Protein AF-A0A9D6G7L5-F1 (afdb_monomer)

Foldseek 3Di:
DFWEWEWDDDPFKIKIFIDDPLATQAIDIDGPVRPDQAQFKWFWFFADQDQVQLWTFIHQPDPATAIEHLVQDDQDPPDQPDDDPDDDDDDDDDDDDDDDDDDDDDDDDDPPDDDDDDDDDDDDDDDDDDDDDDDDDDDDDPDDDDDDRSPVRDDGGDIAMWGFNACADDNRHTYIGSQRWDDFLFKIWGLSDQAEEEDPPPPDPVQRVVVSVLCVVLADPSGTYMYTDPVCPPDDSVLSNLRNVVRVVLVVQLVVVSVVDHPGDTSDDHDDPLLCCLSHPVDPSHQAYEYQDPVVLVVSLVSCVRNPVVCSVRYDYDDDPPRRCVVSVNVVSLVQLLDQWAAFPQRKIWGWDDDPQEIEIETGLHPDQPPPDNQVSLLVSLLRVLLVVSSSCNHQVDFGKYKYQGDDHPDPVSQVVSQVSNVVSCVPSPPWDKDWDGQDPNRMIIMGTDRPDHTSCVVPHDQDPQPSVPPDDDDLVRLLVVVLVQLLPLVNEDPPFQAKEKEAAPSNLCCCVPVVVVSQVVSCVNNVHHYHYHHDNPHHNNDMDIDTD

Nearest PDB structures (foldseek):
  5f6c-assembly1_B  TM=7.122E-01  e=1.156E-49  Escherichia coli K-12
  6g63-assembly1_A  TM=6.397E-01  e=2.132E-46  Escherichia coli K-12
  2vrt-assembly1_A  TM=6.415E-01  e=3.405E-45  Escherichia coli
  8b0j-assembly1_L  TM=7.185E-01  e=4.884E-40  Escherichia coli K-12
  8b0j-assembly1_N  TM=8.064E-01  e=1.001E-22  Escherichia coli K-12

Mean predicted aligned error: 13.66 Å

Structure (mmCIF, N/CA/C/O backbone):
data_AF-A0A9D6G7L5-F1
#
_entry.id   AF-A0A9D6G7L5-F1
#
loop_
_atom_site.group_PDB
_atom_site.id
_atom_site.type_symbol
_atom_site.label_atom_id
_atom_site.label_alt_id
_atom_site.label_comp_id
_atom_site.label_asym_id
_atom_site.label_entity_id
_atom_site.label_seq_id
_atom_site.pdbx_PDB_ins_code
_atom_site.Cartn_x
_atom_site.Cartn_y
_atom_site.Cartn_z
_atom_site.occupancy
_atom_site.B_iso_or_equiv
_atom_site.auth_seq_id
_atom_site.auth_comp_id
_atom_site.auth_asym_id
_atom_site.auth_atom_id
_atom_site.pdbx_PDB_model_num
ATOM 1 N N . MET A 1 1 ? -24.199 -2.736 3.349 1.00 52.28 1 MET A N 1
ATOM 2 C CA . MET A 1 1 ? -23.849 -4.133 2.984 1.00 52.28 1 MET A CA 1
ATOM 3 C C . MET A 1 1 ? -22.664 -4.584 3.826 1.00 52.28 1 MET A C 1
ATOM 5 O O . MET A 1 1 ? -21.867 -3.738 4.202 1.00 52.28 1 MET A O 1
ATOM 9 N N . LYS A 1 2 ? -22.566 -5.870 4.181 1.00 74.06 2 LYS A N 1
ATOM 10 C CA . LYS A 1 2 ? -21.536 -6.347 5.121 1.00 74.06 2 LYS A CA 1
ATOM 11 C C . LYS A 1 2 ? -20.177 -6.471 4.417 1.00 74.06 2 LYS A C 1
ATOM 13 O O . LYS A 1 2 ? -20.081 -7.210 3.441 1.00 74.06 2 LYS A O 1
ATOM 18 N N . LYS A 1 3 ? -19.155 -5.766 4.916 1.00 91.44 3 LYS A N 1
ATOM 19 C CA . LYS A 1 3 ? -17.756 -5.908 4.468 1.00 91.44 3 LYS A CA 1
ATOM 20 C C . LYS A 1 3 ? -17.234 -7.296 4.856 1.00 91.44 3 LYS A C 1
ATOM 22 O O . LYS A 1 3 ? -17.645 -7.823 5.890 1.00 91.44 3 LYS A O 1
ATOM 27 N N . GLN A 1 4 ? -16.350 -7.893 4.068 1.00 95.44 4 GLN A N 1
ATOM 28 C CA . GLN A 1 4 ? -15.703 -9.168 4.392 1.00 95.44 4 GLN A CA 1
ATOM 29 C C . GLN A 1 4 ? -14.185 -9.022 4.328 1.00 95.44 4 GLN A C 1
ATOM 31 O O . GLN A 1 4 ? -13.669 -8.251 3.521 1.00 95.44 4 GLN A O 1
ATOM 36 N N . ILE A 1 5 ? -13.485 -9.754 5.190 1.00 97.00 5 ILE A N 1
ATOM 37 C CA . ILE A 1 5 ? -12.024 -9.867 5.163 1.00 97.00 5 ILE A CA 1
ATOM 38 C C . ILE A 1 5 ? -11.700 -11.318 4.844 1.00 97.00 5 ILE A C 1
ATOM 40 O O . ILE A 1 5 ? -12.223 -12.219 5.495 1.00 97.00 5 ILE A O 1
ATOM 44 N N . ILE A 1 6 ? -10.870 -11.547 3.838 1.00 97.69 6 ILE A N 1
ATOM 45 C CA . ILE A 1 6 ? -10.534 -12.886 3.363 1.00 97.69 6 ILE A CA 1
ATOM 46 C C . ILE A 1 6 ? -9.015 -13.006 3.408 1.00 97.69 6 ILE A C 1
ATOM 48 O O . ILE A 1 6 ? -8.300 -12.206 2.803 1.00 97.69 6 ILE A O 1
ATOM 52 N N . LEU A 1 7 ? -8.534 -13.965 4.191 1.00 97.19 7 LEU A N 1
ATOM 53 C CA . LEU A 1 7 ? -7.125 -14.196 4.470 1.00 97.19 7 LEU A CA 1
ATOM 54 C C . LEU A 1 7 ? -6.686 -15.480 3.775 1.00 97.19 7 LEU A C 1
ATOM 56 O O . LEU A 1 7 ? -7.210 -16.552 4.075 1.00 97.19 7 LEU A O 1
ATOM 60 N N . ASN A 1 8 ? -5.726 -15.342 2.864 1.00 96.25 8 ASN A N 1
ATOM 61 C CA . ASN A 1 8 ? -5.012 -16.448 2.246 1.00 96.25 8 ASN A CA 1
ATOM 62 C C . ASN A 1 8 ? -3.589 -16.489 2.807 1.00 96.25 8 ASN A C 1
ATOM 64 O O . ASN A 1 8 ? -2.799 -15.567 2.591 1.00 96.25 8 ASN A O 1
ATOM 68 N N . CYS A 1 9 ? -3.280 -17.535 3.561 1.00 93.62 9 CYS A N 1
ATOM 69 C CA . CYS A 1 9 ? -2.053 -17.632 4.338 1.00 93.62 9 CYS A CA 1
ATOM 70 C C . CYS A 1 9 ? -1.232 -18.839 3.885 1.00 93.62 9 CYS A C 1
ATOM 72 O O . CYS A 1 9 ? -1.530 -19.979 4.242 1.00 93.62 9 CYS A O 1
ATOM 74 N N . THR A 1 10 ? -0.148 -18.583 3.152 1.00 89.00 10 THR A N 1
ATOM 75 C CA . THR A 1 10 ? 0.806 -19.611 2.714 1.00 89.00 10 THR A CA 1
ATOM 76 C C . THR A 1 10 ? 2.146 -19.476 3.449 1.00 89.00 10 THR A C 1
ATOM 78 O O . THR A 1 10 ? 2.435 -18.427 4.031 1.00 89.00 10 THR A O 1
ATOM 81 N N . PRO A 1 11 ? 3.010 -20.508 3.431 1.00 83.62 11 PRO A N 1
ATOM 82 C CA . PRO A 1 11 ? 4.360 -20.417 3.983 1.00 83.62 11 PRO A CA 1
ATOM 83 C C . PRO A 1 11 ? 5.299 -19.435 3.278 1.00 83.62 11 PRO A C 1
ATOM 85 O O . PRO A 1 11 ? 6.425 -19.301 3.732 1.00 83.62 11 PRO A O 1
ATOM 88 N N . GLN A 1 12 ? 4.911 -18.814 2.163 1.00 86.81 12 GLN A N 1
ATOM 89 C CA . GLN A 1 12 ? 5.742 -17.879 1.398 1.00 86.81 12 GLN A CA 1
ATOM 90 C C . GLN A 1 12 ? 5.186 -16.456 1.477 1.00 86.81 12 GLN A C 1
ATOM 92 O O . GLN A 1 12 ? 5.945 -15.489 1.597 1.00 86.81 12 GLN A O 1
ATOM 97 N N . GLU A 1 13 ? 3.861 -16.335 1.448 1.00 89.94 13 GLU A N 1
ATOM 98 C CA . GLU A 1 13 ? 3.159 -15.062 1.472 1.00 89.94 13 GLU A CA 1
ATOM 99 C C . GLU A 1 13 ? 1.826 -15.126 2.220 1.00 89.94 13 GLU A C 1
ATOM 101 O O . GLU A 1 13 ? 1.102 -16.125 2.201 1.00 89.94 13 GLU A O 1
ATOM 106 N N . THR A 1 14 ? 1.492 -14.003 2.843 1.00 92.50 14 THR A N 1
ATOM 107 C CA . THR A 1 14 ? 0.188 -13.729 3.432 1.00 92.50 14 THR A CA 1
ATOM 108 C C . THR A 1 14 ? -0.511 -12.688 2.573 1.00 92.50 14 THR A C 1
ATOM 110 O O . THR A 1 14 ? 0.015 -11.591 2.365 1.00 92.50 14 THR A O 1
ATOM 113 N N . ARG A 1 15 ? -1.724 -12.997 2.115 1.00 95.12 15 ARG A N 1
ATOM 114 C CA . ARG A 1 15 ? -2.559 -12.095 1.324 1.00 95.12 15 ARG A CA 1
ATOM 115 C C . ARG A 1 15 ? -3.872 -11.823 2.043 1.00 95.12 15 ARG A C 1
ATOM 117 O O . ARG A 1 15 ? -4.545 -12.734 2.519 1.00 95.12 15 ARG A O 1
ATOM 124 N N . VAL A 1 16 ? -4.245 -10.553 2.114 1.00 96.25 16 VAL A N 1
ATOM 125 C CA . VAL A 1 16 ? -5.438 -10.080 2.815 1.00 96.25 16 VAL A CA 1
ATOM 126 C C . VAL A 1 16 ? -6.294 -9.271 1.861 1.00 96.25 16 VAL A C 1
ATOM 128 O O . VAL A 1 16 ? -5.891 -8.194 1.429 1.00 96.25 16 VAL A O 1
ATOM 131 N N . ALA A 1 17 ? -7.482 -9.776 1.554 1.00 97.00 17 ALA A N 1
ATOM 132 C CA . ALA A 1 17 ? -8.452 -9.129 0.687 1.00 97.00 17 ALA A CA 1
ATOM 133 C C . ALA A 1 17 ? -9.595 -8.525 1.509 1.00 97.00 17 ALA A C 1
ATOM 135 O O . ALA A 1 17 ? -10.193 -9.190 2.357 1.00 97.00 17 ALA A O 1
ATOM 136 N N . ILE A 1 18 ? -9.921 -7.265 1.233 1.00 95.62 18 ILE A N 1
ATOM 137 C CA . ILE A 1 18 ? -11.097 -6.582 1.770 1.00 95.62 18 ILE A CA 1
ATOM 138 C C . ILE A 1 18 ? -12.142 -6.532 0.668 1.00 95.62 18 ILE A C 1
ATOM 140 O O . ILE A 1 18 ? -11.920 -5.915 -0.373 1.00 95.62 18 ILE A O 1
ATOM 144 N N . VAL A 1 19 ? -13.281 -7.178 0.899 1.00 95.56 19 VAL A N 1
ATOM 145 C CA . VAL A 1 19 ? -14.367 -7.284 -0.076 1.00 95.56 19 VAL A CA 1
ATOM 146 C C . VAL A 1 19 ? -15.578 -6.490 0.399 1.00 95.56 19 VAL A C 1
ATOM 148 O O . VAL A 1 19 ? -16.099 -6.684 1.500 1.00 95.56 19 VAL A O 1
ATOM 151 N N . GLU A 1 20 ? -16.051 -5.594 -0.459 1.00 92.94 20 GLU A N 1
ATOM 152 C CA . GLU A 1 20 ? -17.208 -4.732 -0.244 1.00 92.94 20 GLU A CA 1
ATOM 153 C C . GLU A 1 20 ? -18.243 -5.058 -1.328 1.00 92.94 20 GLU A C 1
ATOM 155 O O . GLU A 1 20 ? -17.967 -4.930 -2.516 1.00 92.94 20 GLU A O 1
ATOM 160 N N . ALA A 1 21 ? -19.432 -5.530 -0.935 1.00 88.12 21 ALA A N 1
ATOM 161 C CA . ALA A 1 21 ? -20.499 -5.905 -1.877 1.00 88.12 21 ALA A CA 1
ATOM 162 C C . ALA A 1 21 ? -20.059 -6.908 -2.976 1.00 88.12 21 ALA A C 1
ATOM 164 O O . ALA A 1 21 ? -20.481 -6.807 -4.125 1.00 88.12 21 ALA A O 1
ATOM 165 N N . GLY A 1 22 ? -19.196 -7.869 -2.624 1.00 89.06 22 GLY A N 1
ATOM 166 C CA . GLY A 1 22 ? -18.671 -8.877 -3.558 1.00 89.06 22 GLY A CA 1
ATOM 167 C C . GLY A 1 22 ? -17.559 -8.374 -4.486 1.00 89.06 22 GLY A C 1
ATOM 168 O O . GLY A 1 22 ? -17.073 -9.140 -5.311 1.00 89.06 22 GLY A O 1
ATOM 169 N N . GLN A 1 23 ? -17.141 -7.112 -4.356 1.00 92.62 23 GLN A N 1
ATOM 170 C CA . GLN A 1 23 ? -16.018 -6.539 -5.095 1.00 92.62 23 GLN A CA 1
ATOM 171 C C . GLN A 1 23 ? -14.808 -6.353 -4.179 1.00 92.62 23 GLN A C 1
ATOM 173 O O . GLN A 1 23 ? -14.934 -5.901 -3.041 1.00 92.62 23 GLN A O 1
ATOM 178 N N . LEU A 1 24 ? -13.625 -6.676 -4.685 1.00 95.50 24 LEU A N 1
ATOM 179 C CA . LEU A 1 24 ? -12.349 -6.438 -4.035 1.00 95.50 24 LEU A CA 1
ATOM 180 C C . LEU A 1 24 ? -12.110 -4.925 -3.952 1.00 95.50 24 LEU A C 1
ATOM 182 O O . LEU A 1 24 ? -12.033 -4.233 -4.968 1.00 95.50 24 LEU A O 1
ATOM 186 N N . ALA A 1 25 ? -12.035 -4.404 -2.734 1.00 93.81 25 ALA A N 1
ATOM 187 C CA . ALA A 1 25 ? -11.841 -2.985 -2.461 1.00 93.81 25 ALA A CA 1
ATOM 188 C C . ALA A 1 25 ? -10.376 -2.665 -2.146 1.00 93.81 25 ALA A C 1
ATOM 190 O O . ALA A 1 25 ? -9.845 -1.663 -2.615 1.00 93.81 25 ALA A O 1
ATOM 191 N N . GLU A 1 26 ? -9.719 -3.525 -1.369 1.00 93.69 26 GLU A N 1
ATOM 192 C CA . GLU A 1 26 ? -8.308 -3.398 -1.005 1.00 93.69 26 GLU A CA 1
ATOM 193 C C . GLU A 1 26 ? -7.664 -4.781 -0.940 1.00 93.69 26 GLU A C 1
ATOM 195 O O . GLU A 1 26 ? -8.302 -5.753 -0.530 1.00 93.69 26 GLU A O 1
ATOM 200 N N . ILE A 1 27 ? -6.384 -4.855 -1.297 1.00 94.44 27 ILE A N 1
ATOM 201 C CA . ILE A 1 27 ? -5.561 -6.046 -1.103 1.00 94.44 27 ILE A CA 1
ATOM 202 C C . ILE A 1 27 ? -4.232 -5.678 -0.454 1.00 94.44 27 ILE A C 1
ATOM 204 O O . ILE A 1 27 ? -3.587 -4.705 -0.849 1.00 94.44 27 ILE A O 1
ATOM 208 N N . PHE A 1 28 ? -3.814 -6.462 0.534 1.00 92.31 28 PHE A N 1
ATOM 209 C CA . PHE A 1 28 ? -2.507 -6.373 1.176 1.00 92.31 28 PHE A CA 1
ATOM 210 C C . PHE A 1 28 ? -1.760 -7.680 0.965 1.00 92.31 28 PHE A C 1
ATOM 212 O O . PHE A 1 28 ? -2.340 -8.748 1.145 1.00 92.31 28 PHE A O 1
ATOM 219 N N . ILE A 1 29 ? -0.489 -7.596 0.588 1.00 90.56 29 ILE A N 1
ATOM 220 C CA . ILE A 1 29 ? 0.356 -8.761 0.336 1.00 90.56 29 ILE A CA 1
ATOM 221 C C . ILE A 1 29 ? 1.648 -8.562 1.119 1.00 90.56 29 ILE A C 1
ATOM 223 O O . ILE A 1 29 ? 2.306 -7.535 0.974 1.00 90.56 29 ILE A O 1
ATOM 227 N N . GLU A 1 30 ? 1.981 -9.524 1.971 1.00 87.62 30 GLU A N 1
ATOM 228 C CA . GLU A 1 30 ? 3.211 -9.547 2.757 1.00 87.62 30 GLU A CA 1
ATOM 229 C C . GLU A 1 30 ? 3.948 -10.855 2.462 1.00 87.62 30 GLU A C 1
ATOM 231 O O . GLU A 1 30 ? 3.469 -11.939 2.796 1.00 87.62 30 GLU A O 1
ATOM 236 N N . ARG A 1 31 ? 5.117 -10.761 1.822 1.00 85.56 31 ARG A N 1
ATOM 237 C CA . ARG A 1 31 ? 5.996 -11.911 1.572 1.00 85.56 31 ARG A CA 1
ATOM 238 C C . ARG A 1 31 ? 6.975 -12.066 2.731 1.00 85.56 31 ARG A C 1
ATOM 240 O O . ARG A 1 31 ? 7.443 -11.079 3.295 1.00 85.56 31 ARG A O 1
ATOM 247 N N . LEU A 1 32 ? 7.328 -13.301 3.081 1.00 73.88 32 LEU A N 1
ATOM 248 C CA . LEU A 1 32 ? 8.259 -13.571 4.187 1.00 73.88 32 LEU A CA 1
ATOM 249 C C . LEU A 1 32 ? 9.637 -12.933 3.991 1.00 73.88 32 LEU A C 1
ATOM 251 O O . LEU A 1 32 ? 10.217 -12.440 4.955 1.00 73.88 32 LEU A O 1
ATOM 255 N N . SER A 1 33 ? 10.127 -12.892 2.751 1.00 67.50 33 SER A N 1
ATOM 256 C CA . SER A 1 33 ? 11.400 -12.257 2.391 1.00 67.50 33 SER A CA 1
ATOM 257 C C . SER A 1 33 ? 11.397 -10.735 2.556 1.00 67.50 33 SER A C 1
ATOM 259 O O . SER A 1 33 ? 12.463 -10.134 2.615 1.00 67.50 33 SER A O 1
ATOM 261 N N . SER A 1 34 ? 10.219 -10.111 2.615 1.00 66.00 34 SER A N 1
ATOM 262 C CA . SER A 1 34 ? 10.035 -8.660 2.698 1.00 66.00 34 SER A CA 1
ATOM 263 C C . SER A 1 34 ? 9.319 -8.239 3.982 1.00 66.00 34 SER A C 1
ATOM 265 O O . SER A 1 34 ? 8.690 -7.184 4.020 1.00 66.00 34 SER A O 1
ATOM 267 N N . ARG A 1 35 ? 9.360 -9.064 5.038 1.00 69.88 35 ARG A N 1
ATOM 268 C CA . ARG A 1 35 ? 8.811 -8.670 6.340 1.00 69.88 35 ARG A CA 1
ATOM 269 C C . ARG A 1 35 ? 9.623 -7.511 6.905 1.00 69.88 35 ARG A C 1
ATOM 271 O O . ARG A 1 35 ? 10.793 -7.675 7.252 1.00 69.88 35 ARG A O 1
ATOM 278 N N . GLY A 1 36 ? 8.973 -6.355 6.994 1.00 72.56 36 GLY A N 1
ATOM 279 C CA . GLY A 1 36 ? 9.576 -5.137 7.506 1.00 72.56 36 GLY A CA 1
ATOM 280 C C . GLY A 1 36 ? 10.030 -5.276 8.957 1.00 72.56 36 GLY A C 1
ATOM 281 O O . GLY A 1 36 ? 9.501 -6.064 9.742 1.00 72.56 36 GLY A O 1
ATOM 282 N N . VAL A 1 37 ? 11.039 -4.487 9.310 1.00 84.12 37 VAL A N 1
ATOM 283 C CA . VAL A 1 37 ? 11.593 -4.418 10.673 1.00 84.12 37 VAL A CA 1
ATOM 284 C C . VAL A 1 37 ? 11.074 -3.211 11.451 1.00 84.12 37 VAL A C 1
ATOM 286 O O . VAL A 1 37 ? 11.393 -3.061 12.629 1.00 84.12 37 VAL A O 1
ATOM 289 N N . VAL A 1 38 ? 10.306 -2.338 10.791 1.00 87.19 38 VAL A N 1
ATOM 290 C CA . VAL A 1 38 ? 9.695 -1.144 11.388 1.00 87.19 38 VAL A CA 1
ATOM 291 C C . VAL A 1 38 ? 8.758 -1.552 12.517 1.00 87.19 38 VAL A C 1
ATOM 293 O O . VAL A 1 38 ? 8.009 -2.513 12.393 1.00 87.19 38 VAL A O 1
ATOM 296 N N . GLY A 1 39 ? 8.812 -0.820 13.627 1.00 89.00 39 GLY A N 1
ATOM 297 C CA . GLY A 1 39 ? 8.008 -1.096 14.815 1.00 89.00 39 GLY A CA 1
ATOM 298 C C . GLY A 1 39 ? 8.636 -2.110 15.775 1.00 89.00 39 GLY A C 1
ATOM 299 O O . GLY A 1 39 ? 8.316 -2.071 16.964 1.00 89.00 39 GLY A O 1
ATOM 300 N N . ASN A 1 40 ? 9.577 -2.948 15.324 1.00 93.75 40 ASN A N 1
ATOM 301 C CA . ASN A 1 40 ? 10.280 -3.886 16.204 1.00 93.75 40 ASN A CA 1
ATOM 302 C C . ASN A 1 40 ? 11.118 -3.136 17.248 1.00 93.75 40 ASN A C 1
ATOM 304 O O . ASN A 1 40 ? 11.729 -2.104 16.946 1.00 93.75 40 ASN A O 1
ATOM 308 N N . ILE A 1 41 ? 11.187 -3.694 18.459 1.00 95.38 41 ILE A N 1
ATOM 309 C CA . ILE A 1 41 ? 11.972 -3.146 19.573 1.00 95.38 41 ILE A CA 1
ATOM 310 C C . ILE A 1 41 ? 13.163 -4.059 19.831 1.00 95.38 41 ILE A C 1
ATOM 312 O O . ILE A 1 41 ? 13.016 -5.279 19.956 1.00 95.38 41 ILE A O 1
ATOM 316 N N . TYR A 1 42 ? 14.337 -3.453 19.956 1.00 95.88 42 TYR A N 1
ATOM 317 C CA . TYR A 1 42 ? 15.602 -4.125 20.196 1.00 95.88 42 TYR A CA 1
ATOM 318 C C . TYR A 1 42 ? 16.277 -3.561 21.441 1.00 95.88 42 TYR A C 1
ATOM 320 O O . TYR A 1 42 ? 16.196 -2.366 21.733 1.00 95.88 42 TYR A O 1
ATOM 328 N N . LYS A 1 43 ? 17.011 -4.430 22.133 1.00 95.94 43 LYS A N 1
ATOM 329 C CA . LYS A 1 43 ? 18.092 -4.018 23.018 1.00 95.94 43 LYS A CA 1
ATOM 330 C C . LYS A 1 43 ? 19.325 -3.829 22.148 1.00 95.94 43 LYS A C 1
ATOM 332 O O . LYS A 1 43 ? 19.812 -4.797 21.565 1.00 95.94 43 LYS A O 1
ATOM 337 N N . ALA A 1 44 ? 19.783 -2.594 22.017 1.00 94.81 44 ALA A N 1
ATOM 338 C CA . ALA A 1 44 ? 20.873 -2.213 21.134 1.00 94.81 44 ALA A CA 1
ATOM 339 C C . ALA A 1 44 ? 22.136 -1.860 21.913 1.00 94.81 44 ALA A C 1
ATOM 341 O O . ALA A 1 44 ? 22.061 -1.453 23.071 1.00 94.81 44 ALA A O 1
ATOM 342 N N . ARG A 1 45 ? 23.297 -1.971 21.261 1.00 95.38 45 ARG A N 1
ATOM 343 C CA . ARG A 1 45 ? 24.586 -1.549 21.825 1.00 95.38 45 ARG A CA 1
ATOM 344 C C . ARG A 1 45 ? 25.134 -0.345 21.075 1.00 95.38 45 ARG A C 1
ATOM 346 O O . ARG A 1 45 ? 25.301 -0.398 19.861 1.00 95.38 45 ARG A O 1
ATOM 353 N N . VAL A 1 46 ? 25.469 0.732 21.777 1.00 94.31 46 VAL A N 1
ATOM 354 C CA . VAL A 1 46 ? 26.072 1.919 21.154 1.00 94.31 46 VAL A CA 1
ATOM 355 C C . VAL A 1 46 ? 27.464 1.573 20.622 1.00 94.31 46 VAL A C 1
ATOM 357 O O . VAL A 1 46 ? 28.373 1.261 21.391 1.00 94.31 46 VAL A O 1
ATOM 360 N N . GLN A 1 47 ? 27.661 1.647 19.306 1.00 92.94 47 GLN A N 1
ATOM 361 C CA . GLN A 1 47 ? 28.955 1.370 18.677 1.00 92.94 47 GLN A CA 1
ATOM 362 C C . GLN A 1 47 ? 29.847 2.611 18.643 1.00 92.94 47 GLN A C 1
ATOM 364 O O . GLN A 1 47 ? 31.032 2.535 18.974 1.00 92.94 47 GLN A O 1
ATOM 369 N N . ARG A 1 48 ? 29.285 3.754 18.232 1.00 91.62 48 ARG A N 1
ATOM 370 C CA . ARG A 1 48 ? 29.982 5.047 18.204 1.00 91.62 48 ARG A CA 1
ATOM 371 C C . ARG A 1 48 ? 28.997 6.199 18.382 1.00 91.62 48 ARG A C 1
ATOM 373 O O . ARG A 1 48 ? 27.872 6.120 17.893 1.00 91.62 48 ARG A O 1
ATOM 380 N N . VAL A 1 49 ? 29.462 7.286 18.987 1.00 89.69 49 VAL A N 1
ATOM 381 C CA . VAL A 1 49 ? 28.749 8.568 19.057 1.00 89.69 49 VAL A CA 1
ATOM 382 C C . VAL A 1 49 ? 29.469 9.562 18.149 1.00 89.69 49 VAL A C 1
ATOM 384 O O . VAL A 1 49 ? 30.697 9.580 18.099 1.00 89.69 49 VAL A O 1
ATOM 387 N N . LEU A 1 50 ? 28.708 10.344 17.390 1.00 87.38 50 LEU A N 1
ATOM 388 C CA . LEU A 1 50 ? 29.182 11.352 16.448 1.00 87.38 50 LEU A CA 1
ATOM 389 C C . LEU A 1 50 ? 28.696 12.740 16.899 1.00 87.38 50 LEU A C 1
ATOM 391 O O . LEU A 1 50 ? 27.601 13.155 16.503 1.00 87.38 50 LEU A O 1
ATOM 395 N N . PRO A 1 51 ? 29.503 13.477 17.687 1.00 82.69 51 PRO A N 1
ATOM 396 C CA . PRO A 1 51 ? 29.151 14.802 18.206 1.00 82.69 51 PRO A CA 1
ATOM 397 C C . PRO A 1 51 ? 28.732 15.796 17.119 1.00 82.69 51 PRO A C 1
ATOM 399 O O . PRO A 1 51 ? 27.699 16.453 17.234 1.00 82.69 51 PRO A O 1
ATOM 402 N N . GLY A 1 52 ? 29.479 15.847 16.009 1.00 81.00 52 GLY A N 1
ATOM 403 C CA . GLY A 1 52 ? 29.220 16.785 14.909 1.00 81.00 52 GLY A CA 1
ATOM 404 C C . GLY A 1 52 ? 27.883 16.569 14.192 1.00 81.00 52 GLY A C 1
ATOM 405 O O . GLY A 1 52 ? 27.352 17.500 13.602 1.00 81.00 52 GLY A O 1
ATOM 406 N N . MET A 1 53 ? 27.315 15.361 14.271 1.00 82.81 53 MET A N 1
ATOM 407 C CA . MET A 1 53 ? 26.002 15.036 13.697 1.00 82.81 53 MET A CA 1
ATOM 408 C C . MET A 1 53 ? 24.905 14.911 14.760 1.00 82.81 53 MET A C 1
ATOM 410 O O . MET A 1 53 ? 23.771 14.593 14.409 1.00 82.81 53 MET A O 1
ATOM 414 N N . GLN A 1 54 ? 25.244 15.106 16.043 1.00 86.00 54 GLN A N 1
ATOM 415 C CA . GLN A 1 54 ? 24.363 14.842 17.184 1.00 86.00 54 GLN A CA 1
ATOM 416 C C . GLN A 1 54 ? 23.638 13.494 17.034 1.00 86.00 54 GLN A C 1
ATOM 418 O O . GLN A 1 54 ? 22.415 13.400 17.131 1.00 86.00 54 GLN A O 1
ATOM 423 N N . ALA A 1 55 ? 24.404 12.444 16.734 1.00 89.19 55 ALA A N 1
ATOM 424 C CA . ALA A 1 55 ? 23.872 11.121 16.429 1.00 89.19 55 ALA A CA 1
ATOM 425 C C . ALA A 1 55 ? 24.781 9.998 16.938 1.00 89.19 55 ALA A C 1
ATOM 427 O O . ALA A 1 55 ? 25.956 10.210 17.225 1.00 89.19 55 ALA A O 1
ATOM 428 N N . ALA A 1 56 ? 24.246 8.787 17.026 1.00 91.31 56 ALA A N 1
ATOM 429 C CA . ALA A 1 56 ? 24.974 7.584 17.390 1.00 91.31 56 ALA A CA 1
ATOM 430 C C . ALA A 1 56 ? 24.659 6.450 16.409 1.00 91.31 56 ALA A C 1
ATOM 432 O O . ALA A 1 56 ? 23.529 6.317 15.936 1.00 91.31 56 ALA A O 1
ATOM 433 N N . PHE A 1 57 ? 25.660 5.616 16.125 1.00 94.00 57 PHE A N 1
ATOM 434 C CA . PHE A 1 57 ? 25.423 4.322 15.492 1.00 94.00 57 PHE A CA 1
ATOM 435 C C . PHE A 1 57 ? 25.265 3.257 16.564 1.00 94.00 57 PHE A C 1
ATOM 437 O O . PHE A 1 57 ? 26.087 3.160 17.483 1.00 94.00 57 PHE A O 1
ATOM 444 N N . VAL A 1 58 ? 24.219 2.453 16.423 1.00 94.06 58 VAL A N 1
ATOM 445 C CA . VAL A 1 58 ? 23.837 1.434 17.393 1.00 94.06 58 VAL A CA 1
ATOM 446 C C . VAL A 1 58 ? 23.703 0.084 16.705 1.00 94.06 58 VAL A C 1
ATOM 448 O O . VAL A 1 58 ? 23.214 -0.025 15.581 1.00 94.06 58 VAL A O 1
ATOM 451 N N . ASP A 1 59 ? 24.177 -0.949 17.382 1.00 94.75 59 ASP A N 1
ATOM 452 C CA . ASP A 1 59 ? 24.076 -2.327 16.942 1.00 94.75 59 ASP A CA 1
ATOM 453 C C . ASP A 1 59 ? 22.736 -2.915 17.375 1.00 94.75 59 ASP A C 1
ATOM 455 O O . ASP A 1 59 ? 22.444 -2.965 18.570 1.00 94.75 59 ASP A O 1
ATOM 459 N N . ILE A 1 60 ? 21.945 -3.361 16.405 1.00 93.12 60 ILE A N 1
ATOM 460 C CA . ILE A 1 60 ? 20.669 -4.060 16.607 1.00 93.12 60 ILE A CA 1
ATOM 461 C C . ILE A 1 60 ? 20.712 -5.507 16.084 1.00 93.12 60 ILE A C 1
ATOM 463 O O . ILE A 1 60 ? 19.671 -6.152 15.999 1.00 93.12 60 ILE A O 1
ATOM 467 N N . GLY A 1 61 ? 21.898 -6.027 15.737 1.00 90.06 61 GLY A N 1
ATOM 468 C CA . GLY A 1 61 ? 22.091 -7.395 15.242 1.00 90.06 61 GLY A CA 1
ATOM 469 C C . GLY A 1 61 ? 21.936 -7.561 13.726 1.00 90.06 61 GLY A C 1
ATOM 470 O O . GLY A 1 61 ? 21.845 -8.685 13.242 1.00 90.06 61 GLY A O 1
ATOM 471 N N . PHE A 1 62 ? 21.900 -6.458 12.976 1.00 88.38 62 PHE A N 1
ATOM 472 C CA . PHE A 1 62 ? 21.901 -6.454 11.509 1.00 88.38 62 PHE A CA 1
ATOM 473 C C . PHE A 1 62 ? 23.311 -6.177 10.976 1.00 88.38 62 PHE A C 1
ATOM 475 O O . PHE A 1 62 ? 24.129 -5.575 11.666 1.00 88.38 62 PHE A O 1
ATOM 482 N N . GLU A 1 63 ? 23.578 -6.539 9.716 1.00 85.94 63 GLU A N 1
ATOM 483 C CA . GLU A 1 63 ? 24.879 -6.287 9.068 1.00 85.94 63 GLU A CA 1
ATOM 484 C C . GLU A 1 63 ? 25.280 -4.803 9.081 1.00 85.94 63 GLU A C 1
ATOM 486 O O . GLU A 1 63 ? 26.458 -4.462 9.190 1.00 85.94 63 GLU A O 1
ATOM 491 N N . LYS A 1 64 ? 24.293 -3.904 8.974 1.00 87.94 64 LYS A N 1
ATOM 492 C CA . LYS A 1 64 ? 24.486 -2.451 9.019 1.00 87.94 64 LYS A CA 1
ATOM 493 C C . LYS A 1 64 ? 24.027 -1.906 10.365 1.00 87.94 64 LYS A C 1
ATOM 495 O O . LYS A 1 64 ? 22.892 -2.144 10.778 1.00 87.94 64 LYS A O 1
ATOM 500 N N . ALA A 1 65 ? 24.877 -1.099 10.997 1.00 90.50 65 ALA A N 1
ATOM 501 C CA . ALA A 1 65 ? 24.523 -0.389 12.220 1.00 90.50 65 ALA A CA 1
ATOM 502 C C . ALA A 1 65 ? 23.353 0.580 11.981 1.00 90.50 65 ALA A C 1
ATOM 504 O O . ALA A 1 65 ? 23.307 1.288 10.970 1.00 90.50 65 ALA A O 1
ATOM 505 N N . ALA A 1 66 ? 22.425 0.629 12.932 1.00 92.62 66 ALA A N 1
ATOM 506 C CA . ALA A 1 66 ? 21.300 1.547 12.909 1.00 92.62 66 ALA A CA 1
ATOM 507 C C . ALA A 1 66 ? 21.717 2.955 13.354 1.00 92.62 66 ALA A C 1
ATOM 509 O O . ALA A 1 66 ? 22.686 3.134 14.093 1.00 92.62 66 ALA A O 1
ATOM 510 N N . PHE A 1 67 ? 20.973 3.959 12.904 1.00 93.44 67 PHE A N 1
ATOM 511 C CA . PHE A 1 67 ? 21.227 5.371 13.162 1.00 93.44 67 PHE A CA 1
ATOM 512 C C . PHE A 1 67 ? 20.223 5.936 14.175 1.00 93.44 67 PHE A C 1
ATOM 514 O O . PHE A 1 67 ? 19.013 5.907 13.935 1.00 93.44 67 PHE A O 1
ATOM 521 N N . LEU A 1 68 ? 20.732 6.485 15.280 1.00 91.19 68 LEU A N 1
ATOM 522 C CA . LEU A 1 68 ? 19.970 7.154 16.335 1.00 91.19 68 LEU A CA 1
ATOM 523 C C . LEU A 1 68 ? 20.340 8.641 16.374 1.00 91.19 68 LEU A C 1
ATOM 525 O O . LEU A 1 68 ? 21.504 8.980 16.565 1.00 91.19 68 LEU A O 1
ATOM 529 N N . HIS A 1 69 ? 19.364 9.534 16.227 1.00 89.94 69 HIS A N 1
ATOM 530 C CA . HIS A 1 69 ? 19.584 10.980 16.337 1.00 89.94 69 HIS A CA 1
ATOM 531 C C . HIS A 1 69 ? 19.323 11.473 17.769 1.00 89.94 69 HIS A C 1
ATOM 533 O O . HIS A 1 69 ? 18.495 10.906 18.477 1.00 89.94 69 HIS A O 1
ATOM 539 N N . ALA A 1 70 ? 19.970 12.559 18.199 1.00 83.75 70 ALA A N 1
ATOM 540 C CA . ALA A 1 70 ? 19.829 13.095 19.556 1.00 83.75 70 ALA A CA 1
ATOM 541 C C . ALA A 1 70 ? 18.397 13.517 19.912 1.00 83.75 70 ALA A C 1
ATOM 543 O O . ALA A 1 70 ? 18.001 13.420 21.069 1.00 83.75 70 ALA A O 1
ATOM 544 N N . SER A 1 71 ? 17.608 13.968 18.927 1.00 83.75 71 SER A N 1
ATOM 545 C CA . SER A 1 71 ? 16.178 14.261 19.130 1.00 83.75 71 SER A CA 1
ATOM 546 C C . SER A 1 71 ? 15.344 13.030 19.445 1.00 83.75 71 SER A C 1
ATOM 548 O O . SER A 1 71 ? 14.227 13.196 19.906 1.00 83.75 71 SER A O 1
ATOM 550 N N . ASP A 1 72 ? 15.867 11.843 19.143 1.00 83.12 72 ASP A N 1
ATOM 551 C CA . ASP A 1 72 ? 15.182 10.561 19.245 1.00 83.12 72 ASP A CA 1
ATOM 552 C C . ASP A 1 72 ? 15.729 9.762 20.453 1.00 83.12 72 ASP A C 1
ATOM 554 O O . ASP A 1 72 ? 15.409 8.583 20.610 1.00 83.12 72 ASP A O 1
ATOM 558 N N . PHE A 1 73 ? 16.559 10.384 21.310 1.00 83.06 73 PHE A N 1
ATOM 559 C CA . PHE A 1 73 ? 17.185 9.769 22.486 1.00 83.06 73 PHE A CA 1
ATOM 560 C C . PHE A 1 73 ? 16.652 10.322 23.824 1.00 83.06 73 PHE A C 1
ATOM 562 O O . PHE A 1 73 ? 16.747 11.521 24.096 1.00 83.06 73 PHE A O 1
ATOM 569 N N . LEU A 1 74 ? 16.158 9.425 24.680 1.00 74.06 74 LEU A N 1
ATOM 570 C CA . LEU A 1 74 ? 15.734 9.676 26.053 1.00 74.06 74 LEU A CA 1
ATOM 571 C C . LEU A 1 74 ? 16.927 9.525 27.006 1.00 74.06 74 LEU A C 1
ATOM 573 O O . LEU A 1 74 ? 17.621 8.513 26.980 1.00 74.06 74 LEU A O 1
ATOM 577 N N . HIS A 1 75 ? 17.157 10.531 27.851 1.00 61.69 75 HIS A N 1
ATOM 578 C CA . HIS A 1 75 ? 18.330 10.584 28.729 1.00 61.69 75 HIS A CA 1
ATOM 579 C C . HIS A 1 75 ? 18.217 9.689 29.975 1.00 61.69 75 HIS A C 1
ATOM 581 O O . HIS A 1 75 ? 19.250 9.219 30.438 1.00 61.69 75 HIS A O 1
ATOM 587 N N . ASP A 1 76 ? 17.001 9.393 30.449 1.00 51.12 76 ASP A N 1
ATOM 588 C CA . ASP A 1 76 ? 16.764 8.682 31.709 1.00 51.12 76 ASP A CA 1
ATOM 589 C C . ASP A 1 76 ? 15.837 7.475 31.512 1.00 51.12 76 ASP A C 1
ATOM 591 O O . ASP A 1 76 ? 14.625 7.607 31.373 1.00 51.12 76 ASP A O 1
ATOM 595 N N . LEU A 1 77 ? 16.422 6.275 31.498 1.00 46.97 77 LEU A N 1
ATOM 596 C CA . LEU A 1 77 ? 15.714 4.998 31.704 1.00 46.97 77 LEU A CA 1
ATOM 597 C C . LEU A 1 77 ? 16.022 4.399 33.093 1.00 46.97 77 LEU A C 1
ATOM 599 O O . LEU A 1 77 ? 15.570 3.301 33.398 1.00 46.97 77 LEU A O 1
ATOM 603 N N . GLY A 1 78 ? 16.804 5.100 33.925 1.00 39.94 78 GLY A N 1
ATOM 604 C CA . GLY A 1 78 ? 17.247 4.630 35.244 1.00 39.94 78 GLY A CA 1
ATOM 605 C C . GLY A 1 78 ? 16.177 4.664 36.342 1.00 39.94 78 GLY A C 1
ATOM 606 O O . GLY A 1 78 ? 16.407 4.110 37.410 1.00 39.94 78 GLY A O 1
ATOM 607 N N . GLU A 1 79 ? 15.016 5.269 36.078 1.00 35.75 79 GLU A N 1
ATOM 608 C CA . GLU A 1 79 ? 13.903 5.413 37.028 1.00 35.75 79 GLU A CA 1
ATOM 609 C C . GLU A 1 79 ? 12.598 4.809 36.480 1.00 35.75 79 GLU A C 1
ATOM 611 O O . GLU A 1 79 ? 11.523 5.391 36.601 1.00 35.75 79 GLU A O 1
ATOM 616 N N . LEU A 1 80 ? 12.653 3.637 35.841 1.00 42.44 80 LEU A N 1
ATOM 617 C CA . LEU A 1 80 ? 11.422 2.859 35.681 1.00 42.44 80 LEU A CA 1
ATOM 618 C C . LEU A 1 80 ? 11.040 2.285 37.058 1.00 42.44 80 LEU A C 1
ATOM 620 O O . LEU A 1 80 ? 11.892 1.657 37.696 1.00 42.44 80 LEU A O 1
ATOM 624 N N . PRO A 1 81 ? 9.805 2.500 37.553 1.00 30.95 81 PRO A N 1
ATOM 625 C CA . PRO A 1 81 ? 9.405 1.974 38.850 1.00 30.95 81 PRO A CA 1
ATOM 626 C C . PRO A 1 81 ? 9.501 0.437 38.844 1.00 30.95 81 PRO A C 1
ATOM 628 O O . PRO A 1 81 ? 9.119 -0.195 37.855 1.00 30.95 81 PRO A O 1
ATOM 631 N N . PRO A 1 82 ? 10.018 -0.189 39.919 1.00 28.42 82 PRO A N 1
ATOM 632 C CA . PRO A 1 82 ? 10.150 -1.637 39.987 1.00 28.42 82 PRO A CA 1
ATOM 633 C C . PRO A 1 82 ? 8.773 -2.306 39.894 1.00 28.42 82 PRO A C 1
ATOM 635 O O . PRO A 1 82 ? 7.854 -1.980 40.645 1.00 28.42 82 PRO A O 1
ATOM 638 N N . PHE A 1 83 ? 8.647 -3.266 38.976 1.00 32.12 83 PHE A N 1
ATOM 639 C CA . PHE A 1 83 ? 7.448 -4.078 38.788 1.00 32.12 83 PHE A CA 1
ATOM 640 C C . PHE A 1 83 ? 7.169 -4.898 40.058 1.00 32.12 83 PHE A C 1
ATOM 642 O O . PHE A 1 83 ? 7.872 -5.868 40.352 1.00 32.12 83 PHE A O 1
ATOM 649 N N . MET A 1 84 ? 6.153 -4.513 40.835 1.00 29.98 84 MET A N 1
ATOM 650 C CA . MET A 1 84 ? 5.711 -5.306 41.982 1.00 29.98 84 MET A CA 1
ATOM 651 C C . MET A 1 84 ? 4.923 -6.526 41.498 1.00 29.98 84 MET A C 1
ATOM 653 O O . MET A 1 84 ? 3.813 -6.431 40.980 1.00 29.98 84 MET A O 1
ATOM 657 N N . SER A 1 85 ? 5.519 -7.700 41.693 1.00 29.61 85 SER A N 1
ATOM 658 C CA . SER A 1 85 ? 4.846 -8.991 41.585 1.00 29.61 85 SER A CA 1
ATOM 659 C C . SER A 1 85 ? 3.665 -9.072 42.565 1.00 29.61 85 SER A C 1
ATOM 661 O O . SER A 1 85 ? 3.862 -8.956 43.771 1.00 29.61 85 SER A O 1
ATOM 663 N N . SER A 1 86 ? 2.483 -9.399 42.027 1.00 32.50 86 SER A N 1
ATOM 664 C CA . SER A 1 86 ? 1.273 -9.950 42.678 1.00 32.50 86 SER A CA 1
ATOM 665 C C . SER A 1 86 ? 0.488 -9.093 43.694 1.00 32.50 86 SER A C 1
ATOM 667 O O . SER A 1 86 ? 0.986 -8.778 44.767 1.00 32.50 86 SER A O 1
ATOM 669 N N . GLY A 1 87 ? -0.808 -8.872 43.409 1.00 26.08 87 GLY A N 1
ATOM 670 C CA . GLY A 1 87 ? -1.844 -8.501 44.392 1.00 26.08 87 GLY A CA 1
ATOM 671 C C . GLY A 1 87 ? -2.997 -7.664 43.811 1.00 26.08 87 GLY A C 1
ATOM 672 O O . GLY A 1 87 ? -2.755 -6.655 43.166 1.00 26.08 87 GLY A O 1
ATOM 673 N N . GLU A 1 88 ? -4.243 -8.098 44.010 1.00 23.25 88 GLU A N 1
ATOM 674 C CA . GLU A 1 88 ? -5.507 -7.483 43.548 1.00 23.25 88 GLU A CA 1
ATOM 675 C C . GLU A 1 88 ? -5.746 -6.030 44.039 1.00 23.25 88 GLU A C 1
ATOM 677 O O . GLU A 1 88 ? -5.160 -5.620 45.042 1.00 23.25 88 GLU A O 1
ATOM 682 N N . PRO A 1 89 ? -6.618 -5.228 43.379 1.00 25.67 89 PRO A N 1
ATOM 683 C CA . PRO A 1 89 ? -6.745 -3.801 43.671 1.00 25.67 89 PRO A CA 1
ATOM 684 C C . PRO A 1 89 ? -7.665 -3.525 44.871 1.00 25.67 89 PRO A C 1
ATOM 686 O O . PRO A 1 89 ? -8.827 -3.935 44.885 1.00 25.67 89 PRO A O 1
ATOM 689 N N . ALA A 1 90 ? -7.172 -2.750 45.840 1.00 22.95 90 ALA A N 1
ATOM 690 C CA . ALA A 1 90 ? -7.986 -2.124 46.880 1.00 22.95 90 ALA A CA 1
ATOM 691 C C . ALA A 1 90 ? -8.373 -0.688 46.480 1.00 22.95 90 ALA A C 1
ATOM 693 O O . ALA A 1 90 ? -7.576 0.065 45.923 1.00 22.95 90 ALA A O 1
ATOM 694 N N . VAL A 1 91 ? -9.627 -0.336 46.757 1.00 28.33 91 VAL A N 1
ATOM 695 C CA . VAL A 1 91 ? -10.312 0.911 46.389 1.00 28.33 91 VAL A CA 1
ATOM 696 C C . VAL A 1 91 ? -10.234 1.921 47.544 1.00 28.33 91 VAL A C 1
ATOM 698 O O . VAL A 1 91 ? -10.556 1.550 48.667 1.00 28.33 91 VAL A O 1
ATOM 701 N N . ALA A 1 92 ? -9.894 3.187 47.266 1.00 23.75 92 ALA A N 1
ATOM 702 C CA . ALA A 1 92 ? -10.154 4.385 48.098 1.00 23.75 92 ALA A CA 1
ATOM 703 C C . ALA A 1 92 ? -9.888 5.632 47.211 1.00 23.75 92 ALA A C 1
ATOM 705 O O . ALA A 1 92 ? -8.844 5.671 46.570 1.00 23.75 92 ALA A O 1
ATOM 706 N N . SER A 1 93 ? -10.806 6.550 46.862 1.00 22.58 93 SER A N 1
ATOM 707 C CA . SER A 1 93 ? -11.724 7.472 47.576 1.00 22.58 93 SER A CA 1
ATOM 708 C C . SER A 1 93 ? -11.090 8.812 48.008 1.00 22.58 93 SER A C 1
ATOM 710 O O . SER A 1 93 ? -10.345 8.817 48.979 1.00 22.58 93 SER A O 1
ATOM 712 N N . GLY A 1 94 ? -11.506 9.909 47.337 1.00 21.78 94 GLY A N 1
ATOM 713 C CA . GLY A 1 94 ? -11.443 11.335 47.755 1.00 21.78 94 GLY A CA 1
ATOM 714 C C . GLY A 1 94 ? -10.046 11.985 47.757 1.00 21.78 94 GLY A C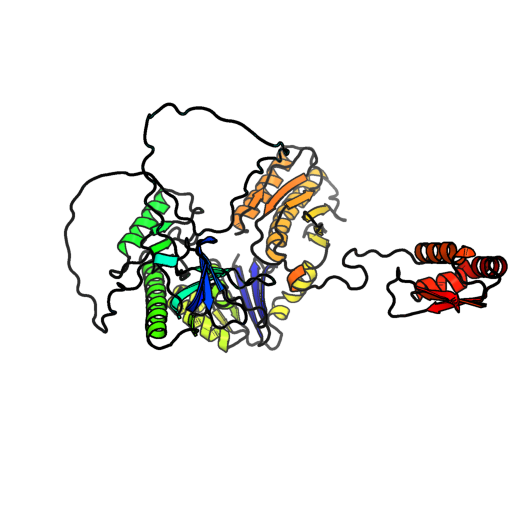 1
ATOM 715 O O . GLY A 1 94 ? -9.084 11.312 48.073 1.00 21.78 94 GLY A O 1
ATOM 716 N N . GLU A 1 95 ? -9.802 13.255 47.418 1.00 22.23 95 GLU A N 1
ATOM 717 C CA . GLU A 1 95 ? -10.614 14.473 47.255 1.00 22.23 95 GLU A CA 1
ATOM 718 C C . GLU A 1 95 ? -9.891 15.455 46.296 1.00 22.23 95 GLU A C 1
ATOM 720 O O . GLU A 1 95 ? -8.722 15.263 45.959 1.00 22.23 95 GLU A O 1
ATOM 725 N N . ALA A 1 96 ? -10.614 16.474 45.826 1.00 23.67 96 ALA A N 1
ATOM 726 C CA . ALA A 1 96 ? -10.178 17.499 44.876 1.00 23.67 96 ALA A CA 1
ATOM 727 C C . ALA A 1 96 ? -9.457 18.683 45.552 1.00 23.67 96 ALA A C 1
ATOM 729 O O . ALA A 1 96 ? -9.796 19.017 46.683 1.00 23.67 96 ALA A O 1
ATOM 730 N N . ASP A 1 97 ? -8.565 19.365 44.821 1.00 23.14 97 ASP A N 1
ATOM 731 C CA . ASP A 1 97 ? -8.307 20.803 45.004 1.00 23.14 97 ASP A CA 1
ATOM 732 C C . ASP A 1 97 ? -7.830 21.466 43.692 1.00 23.14 97 ASP A C 1
ATOM 734 O O . ASP A 1 97 ? -7.231 20.828 42.821 1.00 23.14 97 ASP A O 1
ATOM 738 N N . ASP A 1 98 ? -8.188 22.740 43.568 1.00 22.62 98 ASP A N 1
ATOM 739 C CA . ASP A 1 98 ? -8.315 23.597 42.394 1.00 22.62 98 ASP A CA 1
ATOM 740 C C . ASP A 1 98 ? -7.018 24.313 41.949 1.00 22.62 98 ASP A C 1
ATOM 742 O O . ASP A 1 98 ? -6.098 24.550 42.727 1.00 22.62 98 ASP A O 1
ATOM 746 N N . GLY A 1 99 ? -7.018 24.815 40.701 1.00 21.84 99 GLY A N 1
ATOM 747 C CA . GLY A 1 99 ? -6.506 26.174 40.446 1.00 21.84 99 GLY A CA 1
ATOM 748 C C . GLY A 1 99 ? -5.347 26.390 39.457 1.00 21.84 99 GLY A C 1
ATOM 749 O O . GLY A 1 99 ? -4.200 26.519 39.856 1.00 21.84 99 GLY A O 1
ATOM 750 N N . ALA A 1 100 ? -5.725 26.640 38.195 1.00 22.19 100 ALA A N 1
ATOM 751 C CA . ALA A 1 100 ? -5.227 27.695 37.288 1.00 22.19 100 ALA A CA 1
ATOM 752 C C . ALA A 1 100 ? -3.780 27.699 36.724 1.00 22.19 100 ALA A C 1
ATOM 754 O O . ALA A 1 100 ? -2.784 27.679 37.437 1.00 22.19 100 ALA A O 1
ATOM 755 N N . GLY A 1 101 ? -3.693 27.941 35.404 1.00 21.73 101 GLY A N 1
ATOM 756 C CA . GLY A 1 101 ? -2.514 28.540 34.761 1.00 21.73 101 GLY A CA 1
ATOM 757 C C . GLY A 1 101 ? -2.226 28.031 33.350 1.00 21.73 101 GLY A C 1
ATOM 758 O O . GLY A 1 101 ? -1.410 27.136 33.171 1.00 21.73 101 GLY A O 1
ATOM 759 N N . ALA A 1 102 ? -2.889 28.610 32.347 1.00 25.09 102 ALA A N 1
ATOM 760 C CA . ALA A 1 102 ? -2.619 28.375 30.931 1.00 25.09 102 ALA A CA 1
ATOM 761 C C . ALA A 1 102 ? -1.182 28.782 30.547 1.00 25.09 102 ALA A C 1
ATOM 763 O O . ALA A 1 102 ? -0.738 29.880 30.881 1.00 25.09 102 ALA A O 1
ATOM 764 N N . ALA A 1 103 ? -0.489 27.918 29.802 1.00 23.28 103 ALA A N 1
ATOM 765 C CA . ALA A 1 103 ? 0.756 28.236 29.112 1.00 23.28 103 ALA A CA 1
ATOM 766 C C . ALA A 1 103 ? 0.749 27.586 27.719 1.00 23.28 103 ALA A C 1
ATOM 768 O O . ALA A 1 103 ? 0.492 26.388 27.578 1.00 23.28 103 ALA A O 1
ATOM 769 N N . GLU A 1 104 ? 0.982 28.417 26.707 1.00 21.52 104 GLU A N 1
ATOM 770 C CA . GLU A 1 104 ? 1.088 28.077 25.289 1.00 21.52 104 GLU A CA 1
ATOM 771 C C . GLU A 1 104 ? 2.441 27.411 24.950 1.00 21.52 104 GLU A C 1
ATOM 773 O O . GLU A 1 104 ? 3.474 27.784 25.507 1.00 21.52 104 GLU A O 1
ATOM 778 N N . ASP A 1 105 ? 2.393 26.490 23.972 1.00 24.59 105 ASP A N 1
ATOM 779 C CA . ASP A 1 105 ? 3.488 25.863 23.192 1.00 24.59 105 ASP A CA 1
ATOM 780 C C . ASP A 1 105 ? 4.533 24.965 23.913 1.00 24.59 105 ASP A C 1
ATOM 782 O O . ASP A 1 105 ? 4.750 25.105 25.114 1.00 24.59 105 ASP A O 1
ATOM 786 N N . PRO A 1 106 ? 5.256 24.036 23.223 1.00 29.14 106 PRO A N 1
ATOM 787 C CA . PRO A 1 106 ? 5.294 23.736 21.786 1.00 29.14 106 PRO A CA 1
ATOM 788 C C . PRO A 1 106 ? 4.996 22.263 21.405 1.00 29.14 106 PRO A C 1
ATOM 790 O O . PRO A 1 106 ? 5.055 21.325 22.199 1.00 29.14 106 PRO A O 1
ATOM 793 N N . ALA A 1 107 ? 4.705 22.082 20.117 1.00 24.53 107 ALA A N 1
ATOM 794 C CA . ALA A 1 107 ? 4.321 20.853 19.426 1.00 24.53 107 ALA A CA 1
ATOM 795 C C . ALA A 1 107 ? 5.194 19.599 19.671 1.00 24.53 107 ALA A C 1
ATOM 797 O O . ALA A 1 107 ? 6.406 19.600 19.455 1.00 24.53 107 ALA A O 1
ATOM 798 N N . ALA A 1 108 ? 4.526 18.474 19.952 1.00 23.64 108 ALA A N 1
ATOM 799 C CA . ALA A 1 108 ? 5.061 17.120 19.810 1.00 23.64 108 ALA A CA 1
ATOM 800 C C . ALA A 1 108 ? 4.487 16.459 18.535 1.00 23.64 108 ALA A C 1
ATOM 802 O O . ALA A 1 108 ? 3.268 16.282 18.440 1.00 23.64 108 ALA A O 1
ATOM 803 N N . PRO A 1 109 ? 5.313 16.088 17.537 1.00 27.00 109 PRO A N 1
ATOM 804 C CA . PRO A 1 109 ? 4.870 15.286 16.408 1.00 27.00 109 PRO A CA 1
ATOM 805 C C . PRO A 1 109 ? 5.368 13.837 16.520 1.00 27.00 109 PRO A C 1
ATOM 807 O O . PRO A 1 109 ? 6.561 13.572 16.622 1.00 27.00 109 PRO A O 1
ATOM 810 N N . SER A 1 110 ? 4.448 12.887 16.373 1.00 28.08 110 SER A N 1
ATOM 811 C CA . SER A 1 110 ? 4.728 11.574 15.772 1.00 28.08 110 SER A CA 1
ATOM 812 C C . SER A 1 110 ? 3.545 11.126 14.907 1.00 28.08 110 SER A C 1
ATOM 814 O O . SER A 1 110 ? 3.040 10.012 14.976 1.00 28.08 110 SER A O 1
ATOM 816 N N . ALA A 1 111 ? 3.112 12.038 14.036 1.00 27.61 111 ALA A N 1
ATOM 817 C CA . ALA A 1 111 ? 2.483 11.705 12.765 1.00 27.61 111 ALA A CA 1
ATOM 818 C C . ALA A 1 111 ? 3.490 12.105 11.679 1.00 27.61 111 ALA A C 1
ATOM 820 O O . ALA A 1 111 ? 3.460 13.227 11.185 1.00 27.61 111 ALA A O 1
ATOM 821 N N . PHE A 1 112 ? 4.461 11.237 11.391 1.00 30.34 112 PHE A N 1
ATOM 822 C CA . PHE A 1 112 ? 5.481 11.498 10.375 1.00 30.34 112 PHE A CA 1
ATOM 823 C C . PHE A 1 112 ? 5.072 10.891 9.039 1.00 30.34 112 PHE A C 1
ATOM 825 O O . PHE A 1 112 ? 5.611 9.864 8.661 1.00 30.34 112 PHE A O 1
ATOM 832 N N . GLU A 1 113 ? 4.150 11.543 8.334 1.00 26.91 113 GLU A N 1
ATOM 833 C CA . GLU A 1 113 ? 4.465 12.101 7.011 1.00 26.91 113 GLU A CA 1
ATOM 834 C C . GLU A 1 113 ? 3.528 13.302 6.796 1.00 26.91 113 GLU A C 1
ATOM 836 O O . GLU A 1 113 ? 2.349 13.184 7.137 1.00 26.91 113 GLU A O 1
ATOM 841 N N . ASP A 1 114 ? 4.102 14.403 6.299 1.00 26.59 114 ASP A N 1
ATOM 842 C CA . ASP A 1 114 ? 3.515 15.655 5.774 1.00 26.59 114 ASP A CA 1
ATOM 843 C C . ASP A 1 114 ? 4.143 16.887 6.429 1.00 26.59 114 ASP A C 1
ATOM 845 O O . ASP A 1 114 ? 3.628 17.393 7.421 1.00 26.59 114 ASP A O 1
ATOM 849 N N . LEU A 1 115 ? 5.249 17.361 5.849 1.00 29.30 115 LEU A N 1
ATOM 850 C CA . LEU A 1 115 ? 5.609 18.780 5.766 1.00 29.30 115 LEU A CA 1
ATOM 851 C C . LEU A 1 115 ? 6.510 18.941 4.528 1.00 29.30 115 LEU A C 1
ATOM 853 O O . LEU A 1 115 ? 7.650 18.475 4.525 1.00 29.30 115 LEU A O 1
ATOM 857 N N . GLU A 1 116 ? 5.968 19.549 3.472 1.00 23.83 116 GLU A N 1
ATOM 858 C CA . GLU A 1 116 ? 6.748 20.122 2.371 1.00 23.83 116 GLU A CA 1
ATOM 859 C C . GLU A 1 116 ? 7.473 21.378 2.875 1.00 23.83 116 GLU A C 1
ATOM 861 O O . GLU A 1 116 ? 6.944 22.140 3.687 1.00 23.83 116 GLU A O 1
ATOM 866 N N . VAL A 1 117 ? 8.711 21.555 2.418 1.00 29.84 117 VAL A N 1
ATOM 867 C CA . VAL A 1 117 ? 9.547 22.733 2.660 1.00 29.84 117 VAL A CA 1
ATOM 868 C C . VAL A 1 117 ? 9.487 23.574 1.388 1.00 29.84 117 VAL A C 1
ATOM 870 O O . VAL A 1 117 ? 9.867 23.088 0.326 1.00 29.84 117 VAL A O 1
ATOM 873 N N . GLU A 1 118 ? 9.005 24.811 1.489 1.00 23.45 118 GLU A N 1
ATOM 874 C CA . GLU A 1 118 ? 9.106 25.812 0.417 1.00 23.45 118 GLU A CA 1
ATOM 875 C C . GLU A 1 118 ? 10.592 26.079 0.085 1.00 23.45 118 GLU A C 1
ATOM 877 O O . GLU A 1 118 ? 11.398 26.239 1.012 1.00 23.45 118 GLU A O 1
ATOM 882 N N . PRO A 1 119 ? 10.997 26.131 -1.197 1.00 23.72 119 PRO A N 1
ATOM 883 C CA . PRO A 1 119 ? 12.384 26.373 -1.566 1.00 23.72 119 PRO A CA 1
ATOM 884 C C . PRO A 1 119 ? 12.720 27.865 -1.436 1.00 23.72 119 PRO A C 1
ATOM 886 O O . PRO A 1 119 ? 12.077 28.716 -2.044 1.00 23.72 119 PRO A O 1
ATOM 889 N N . VAL A 1 120 ? 13.771 28.187 -0.680 1.00 28.83 120 VAL A N 1
ATOM 890 C CA . VAL A 1 120 ? 14.427 29.501 -0.759 1.00 28.83 120 VAL A CA 1
ATOM 891 C C . VAL A 1 120 ? 15.512 29.408 -1.830 1.00 28.83 120 VAL A C 1
ATOM 893 O O . VAL A 1 120 ? 16.343 28.501 -1.791 1.00 28.83 120 VAL A O 1
ATOM 896 N N . GLY A 1 121 ? 15.426 30.308 -2.810 1.00 24.92 121 GLY A N 1
ATOM 897 C CA . GLY A 1 121 ? 16.189 30.304 -4.054 1.00 24.92 121 GLY A CA 1
ATOM 898 C C . GLY A 1 121 ? 17.705 30.439 -3.913 1.00 24.92 121 GLY A C 1
ATOM 899 O O . GLY A 1 121 ? 18.240 30.923 -2.917 1.00 24.92 121 GLY A O 1
ATOM 900 N N . GLU A 1 122 ? 18.369 29.988 -4.975 1.00 25.06 122 GLU A N 1
ATOM 901 C CA . GLU A 1 122 ? 19.788 30.170 -5.256 1.00 25.06 122 GLU A CA 1
ATOM 902 C C . GLU A 1 122 ? 20.130 31.655 -5.437 1.00 25.06 122 GLU A C 1
ATOM 904 O O . GLU A 1 122 ? 19.588 32.305 -6.326 1.00 25.06 122 GLU A O 1
ATOM 909 N N . GLU A 1 123 ? 21.117 32.157 -4.695 1.00 27.03 123 GLU A N 1
ATOM 910 C CA . GLU A 1 123 ? 21.943 33.279 -5.147 1.00 27.03 123 GLU A CA 1
ATOM 911 C C . GLU A 1 123 ? 23.426 32.981 -4.881 1.00 27.03 123 GLU A C 1
ATOM 913 O O . GLU A 1 123 ? 23.884 32.884 -3.745 1.00 27.03 123 GLU A O 1
ATOM 918 N N . GLY A 1 124 ? 24.151 32.751 -5.979 1.00 23.27 124 GLY A N 1
ATOM 919 C CA . GLY A 1 124 ? 25.237 33.624 -6.434 1.00 23.27 124 GLY A CA 1
ATOM 920 C C . GLY A 1 124 ? 26.400 33.933 -5.485 1.00 23.27 124 GLY A C 1
ATOM 921 O O . GLY A 1 124 ? 26.272 34.649 -4.502 1.00 23.27 124 GLY A O 1
ATOM 922 N N . ALA A 1 125 ? 27.588 33.491 -5.890 1.00 24.86 125 ALA A N 1
ATOM 923 C CA . ALA A 1 125 ? 28.883 33.828 -5.309 1.00 24.86 125 ALA A CA 1
ATOM 924 C C . ALA A 1 125 ? 29.229 35.336 -5.325 1.00 24.86 125 ALA A C 1
ATOM 926 O O . ALA A 1 125 ? 29.043 35.997 -6.344 1.00 24.86 125 ALA A O 1
ATOM 927 N N . ALA A 1 126 ? 29.892 35.824 -4.266 1.00 22.98 126 ALA A N 1
ATOM 928 C CA . ALA A 1 126 ? 30.859 36.932 -4.313 1.00 22.98 126 ALA A CA 1
ATOM 929 C C . ALA A 1 126 ? 31.811 36.907 -3.092 1.00 22.98 126 ALA A C 1
ATOM 931 O O . ALA A 1 126 ? 31.430 36.493 -2.000 1.00 22.98 126 ALA A O 1
ATOM 932 N N . ALA A 1 127 ? 33.065 37.315 -3.314 1.00 24.11 127 ALA A N 1
ATOM 933 C CA . ALA A 1 127 ? 34.203 37.297 -2.381 1.00 24.11 127 ALA A CA 1
ATOM 934 C C . ALA A 1 127 ? 34.365 38.659 -1.612 1.00 24.11 127 ALA A C 1
ATOM 936 O O . ALA A 1 127 ? 33.405 39.423 -1.609 1.00 24.11 127 ALA A O 1
ATOM 937 N N . PRO A 1 128 ? 35.474 38.994 -0.899 1.00 33.66 128 PRO A N 1
ATOM 938 C CA . PRO A 1 128 ? 35.446 39.345 0.535 1.00 33.66 128 PRO A CA 1
ATOM 939 C C . PRO A 1 128 ? 35.839 40.804 0.927 1.00 33.66 128 PRO A C 1
ATOM 941 O O . PRO A 1 128 ? 36.383 41.540 0.109 1.00 33.66 128 PRO A O 1
ATOM 944 N N . ALA A 1 129 ? 35.690 41.103 2.241 1.00 24.41 129 ALA A N 1
ATOM 945 C CA . ALA A 1 129 ? 36.308 42.164 3.095 1.00 24.41 129 ALA A CA 1
ATOM 946 C C . ALA A 1 129 ? 35.653 43.580 3.140 1.00 24.41 129 ALA A C 1
ATOM 948 O O . ALA A 1 129 ? 34.922 43.901 2.206 1.00 24.41 129 ALA A O 1
ATOM 949 N N . PRO A 1 130 ? 35.949 44.488 4.123 1.00 30.69 130 PRO A N 1
ATOM 950 C CA . PRO A 1 130 ? 36.551 44.371 5.479 1.00 30.69 130 PRO A CA 1
ATOM 951 C C . PRO A 1 130 ? 35.789 45.124 6.629 1.00 30.69 130 PRO A C 1
ATOM 953 O O . PRO A 1 130 ? 34.836 45.852 6.387 1.00 30.69 130 PRO A O 1
ATOM 956 N N . ASP A 1 131 ? 36.258 44.915 7.873 1.00 26.11 131 ASP A N 1
ATOM 957 C CA . ASP A 1 131 ? 36.286 45.761 9.098 1.00 26.11 131 ASP A CA 1
ATOM 958 C C . ASP A 1 131 ? 35.169 46.773 9.465 1.00 26.11 131 ASP A C 1
ATOM 960 O O . ASP A 1 131 ? 34.879 47.707 8.724 1.00 26.11 131 ASP A O 1
ATOM 964 N N . GLY A 1 132 ? 34.714 46.717 10.733 1.00 24.56 132 GLY A N 1
ATOM 965 C CA . GLY A 1 132 ? 34.286 47.918 11.477 1.00 24.56 132 GLY A CA 1
ATOM 966 C C . GLY A 1 132 ? 33.066 47.797 12.406 1.00 24.56 132 GLY A C 1
ATOM 967 O O . GLY A 1 132 ? 31.935 47.850 11.949 1.00 24.56 132 GLY A O 1
ATOM 968 N N . GLU A 1 133 ? 33.345 47.737 13.714 1.00 24.59 133 GLU A N 1
ATOM 969 C CA . GLU A 1 133 ? 32.595 48.327 14.848 1.00 24.59 133 GLU A CA 1
ATOM 970 C C . GLU A 1 133 ? 31.137 47.909 15.163 1.00 24.59 133 GLU A C 1
ATOM 972 O O . GLU A 1 133 ? 30.162 48.272 14.512 1.00 24.59 133 GLU A O 1
ATOM 977 N N . SER A 1 134 ? 30.991 47.237 16.313 1.00 28.73 134 SER A N 1
ATOM 978 C CA . SER A 1 134 ? 29.728 46.994 17.023 1.00 28.73 134 SER A CA 1
ATOM 979 C C . SER A 1 134 ? 29.198 48.246 17.744 1.00 28.73 134 SER A C 1
ATOM 981 O O . SER A 1 134 ? 29.985 48.951 18.380 1.00 28.73 134 SER A O 1
ATOM 983 N N . PRO A 1 135 ? 27.863 48.425 17.825 1.00 27.31 135 PRO A N 1
ATOM 984 C CA . PRO A 1 135 ? 27.233 49.066 18.988 1.00 27.31 135 PRO A CA 1
ATOM 985 C C . PRO A 1 135 ? 26.223 48.155 19.733 1.00 27.31 135 PRO A C 1
ATOM 987 O O . PRO A 1 135 ? 25.860 47.090 19.231 1.00 27.31 135 PRO A O 1
ATOM 990 N N . PRO A 1 136 ? 25.806 48.537 20.961 1.00 30.69 136 PRO A N 1
ATOM 991 C CA . PRO A 1 136 ? 25.418 47.605 22.021 1.00 30.69 136 PRO A CA 1
ATOM 992 C C . PRO A 1 136 ? 23.903 47.401 22.227 1.00 30.69 136 PRO A C 1
ATOM 994 O O . PRO A 1 136 ? 23.080 48.239 21.875 1.00 30.69 136 PRO A O 1
ATOM 997 N N . ASP A 1 137 ? 23.606 46.262 22.863 1.00 29.59 137 ASP A N 1
ATOM 998 C CA . ASP A 1 137 ? 22.452 45.874 23.695 1.00 29.59 137 ASP A CA 1
ATOM 999 C C . ASP A 1 137 ? 21.078 46.546 23.488 1.00 29.59 137 ASP A C 1
ATOM 1001 O O . ASP A 1 137 ? 20.825 47.653 23.957 1.00 29.59 137 ASP A O 1
ATOM 1005 N N . ALA A 1 138 ? 20.110 45.745 23.020 1.00 24.69 138 ALA A N 1
ATOM 1006 C CA . ALA A 1 138 ? 18.758 45.736 23.584 1.00 24.69 138 ALA A CA 1
ATOM 1007 C C . ALA A 1 138 ? 18.036 44.391 23.349 1.00 24.69 138 ALA A C 1
ATOM 1009 O O . ALA A 1 138 ? 17.922 43.905 22.229 1.00 24.69 138 ALA A O 1
ATOM 1010 N N . ALA A 1 139 ? 17.486 43.856 24.444 1.00 26.45 139 ALA A N 1
ATOM 1011 C CA . ALA A 1 139 ? 16.430 42.842 24.542 1.00 26.45 139 ALA A CA 1
ATOM 1012 C C . ALA A 1 139 ? 16.773 41.373 24.198 1.00 26.45 139 ALA A C 1
ATOM 1014 O O . ALA A 1 139 ? 16.498 40.834 23.128 1.00 26.45 139 ALA A O 1
ATOM 1015 N N . ARG A 1 140 ? 17.266 40.674 25.231 1.00 26.42 140 ARG A N 1
ATOM 1016 C CA . ARG A 1 140 ? 17.329 39.209 25.349 1.00 26.42 140 ARG A CA 1
ATOM 1017 C C . ARG A 1 140 ? 15.983 38.548 25.021 1.00 26.42 140 ARG A C 1
ATOM 1019 O O . ARG A 1 140 ? 15.038 38.632 25.801 1.00 26.42 140 ARG A O 1
ATOM 1026 N N . SER A 1 141 ? 15.954 37.786 23.932 1.00 27.12 141 SER A N 1
ATOM 1027 C CA . SER A 1 141 ? 14.970 36.717 23.726 1.00 27.12 141 SER A CA 1
ATOM 1028 C C . SER A 1 141 ? 15.144 35.621 24.795 1.00 27.12 141 SER A C 1
ATOM 1030 O O . SER A 1 141 ? 16.277 35.370 25.228 1.00 27.12 141 SER A O 1
ATOM 1032 N N . PRO A 1 142 ? 14.066 34.952 25.248 1.00 29.64 142 PRO A N 1
ATOM 1033 C CA . PRO A 1 142 ? 14.153 33.949 26.301 1.00 29.64 142 PRO A CA 1
ATOM 1034 C C . PRO A 1 142 ? 15.043 32.786 25.849 1.00 29.64 142 PRO A C 1
ATOM 1036 O O . PRO A 1 142 ? 14.864 32.201 24.780 1.00 29.64 142 PRO A O 1
ATOM 1039 N N . ARG A 1 143 ? 16.045 32.477 26.679 1.00 29.81 143 ARG A N 1
ATOM 1040 C CA . ARG A 1 143 ? 17.019 31.401 26.475 1.00 29.81 143 ARG A CA 1
ATOM 1041 C C . ARG A 1 143 ? 16.286 30.088 26.185 1.00 29.81 143 ARG A C 1
ATOM 1043 O O . ARG A 1 143 ? 15.663 29.520 27.080 1.00 29.81 143 ARG A O 1
ATOM 1050 N N . ARG A 1 144 ? 16.411 29.576 24.955 1.00 35.22 144 ARG A N 1
ATOM 1051 C CA . ARG A 1 144 ? 16.104 28.175 24.634 1.00 35.22 144 ARG A CA 1
ATOM 1052 C C . ARG A 1 144 ? 16.864 27.299 25.634 1.00 35.22 144 ARG A C 1
ATOM 1054 O O . ARG A 1 144 ? 18.093 27.339 25.662 1.00 35.22 144 ARG A O 1
ATOM 1061 N N . ARG A 1 145 ? 16.142 26.556 26.482 1.00 35.69 145 ARG A N 1
ATOM 1062 C CA . ARG A 1 145 ? 16.730 25.567 27.401 1.00 35.69 145 ARG A CA 1
ATOM 1063 C C . ARG A 1 145 ? 17.683 24.671 26.602 1.00 35.69 145 ARG A C 1
ATOM 1065 O O . ARG A 1 145 ? 17.307 24.142 25.557 1.00 35.69 145 ARG A O 1
ATOM 1072 N N . GLY A 1 146 ? 18.930 24.587 27.063 1.00 37.69 146 GLY A N 1
ATOM 1073 C CA . GLY A 1 146 ? 20.033 23.964 26.341 1.00 37.69 146 GLY A CA 1
ATOM 1074 C C . GLY A 1 146 ? 19.745 22.509 25.980 1.00 37.69 146 GLY A C 1
ATOM 1075 O O . GLY A 1 146 ? 19.447 21.690 26.845 1.00 37.69 146 GLY A O 1
ATOM 1076 N N . ARG A 1 147 ? 19.865 22.174 24.694 1.00 52.19 147 ARG A N 1
ATOM 1077 C CA . ARG A 1 147 ? 20.028 20.782 24.271 1.00 52.19 147 ARG A CA 1
ATOM 1078 C C . ARG A 1 147 ? 21.434 20.352 24.680 1.00 52.19 147 ARG A C 1
ATOM 1080 O O . ARG A 1 147 ? 22.399 20.774 24.052 1.00 52.19 147 ARG A O 1
ATOM 1087 N N . THR A 1 148 ? 21.555 19.560 25.742 1.00 58.22 148 THR A N 1
ATOM 1088 C CA . THR A 1 148 ? 22.827 18.922 26.107 1.00 58.22 148 THR A CA 1
ATOM 1089 C C . THR A 1 148 ? 23.305 18.049 24.939 1.00 58.22 148 THR A C 1
ATOM 1091 O O . THR A 1 148 ? 22.483 17.285 24.417 1.00 58.22 148 THR A O 1
ATOM 1094 N N . PRO A 1 149 ? 24.581 18.143 24.520 1.00 67.00 149 PRO A N 1
ATOM 1095 C CA . PRO A 1 149 ? 25.115 17.359 23.407 1.00 67.00 149 PRO A CA 1
ATOM 1096 C C . PRO A 1 149 ? 24.989 15.851 23.637 1.00 67.00 149 PRO A C 1
ATOM 1098 O O . PRO A 1 149 ? 25.140 15.384 24.767 1.00 67.00 149 PRO A O 1
ATOM 1101 N N . LEU A 1 150 ? 24.736 15.070 22.585 1.00 68.81 150 LEU A N 1
ATOM 1102 C CA . LEU A 1 150 ? 24.516 13.622 22.702 1.00 68.81 150 LEU A CA 1
ATOM 1103 C C . LEU A 1 150 ? 25.694 12.876 23.349 1.00 68.81 150 LEU A C 1
ATOM 1105 O O . LEU A 1 150 ? 25.468 11.917 24.083 1.00 68.81 150 LEU A O 1
ATOM 1109 N N . GLU A 1 151 ? 26.932 13.332 23.140 1.00 69.00 151 GLU A N 1
ATOM 1110 C CA . GLU A 1 151 ? 28.121 12.760 23.785 1.00 69.00 151 GLU A CA 1
ATOM 1111 C C . GLU A 1 151 ? 28.099 12.831 25.317 1.00 69.00 151 GLU A C 1
ATOM 1113 O O . GLU A 1 151 ? 28.744 12.022 25.974 1.00 69.00 151 GLU A O 1
ATOM 1118 N N . THR A 1 152 ? 27.328 13.755 25.894 1.00 68.06 152 THR A N 1
ATOM 1119 C CA . THR A 1 152 ? 27.153 13.847 27.352 1.00 68.06 152 THR A CA 1
ATOM 1120 C C . THR A 1 152 ? 26.129 12.845 27.885 1.00 68.06 152 THR A C 1
ATOM 1122 O O . THR A 1 152 ? 26.048 12.632 29.090 1.00 68.06 152 THR A O 1
ATOM 1125 N N . LYS A 1 153 ? 25.349 12.219 26.993 1.00 73.06 153 LYS A N 1
ATOM 1126 C CA . LYS A 1 153 ? 24.215 11.352 27.337 1.00 73.06 153 LYS A CA 1
ATOM 1127 C C . LYS A 1 153 ? 24.406 9.887 26.952 1.00 73.06 153 LYS A C 1
ATOM 1129 O O . LYS A 1 153 ? 23.732 9.027 27.511 1.00 73.06 153 LYS A O 1
ATOM 1134 N N . LEU A 1 154 ? 25.276 9.611 25.981 1.00 82.69 154 LEU A N 1
ATOM 1135 C CA . LEU A 1 154 ? 25.525 8.275 25.451 1.00 82.69 154 LEU A CA 1
ATOM 1136 C C . LEU A 1 154 ? 27.009 7.935 25.474 1.00 82.69 154 LEU A C 1
ATOM 1138 O O . LEU A 1 154 ? 27.840 8.684 24.966 1.00 82.69 154 LEU A O 1
ATOM 1142 N N . SER A 1 155 ? 27.320 6.747 25.984 1.00 85.81 155 SER A N 1
ATOM 1143 C CA . SER A 1 155 ? 28.674 6.194 25.991 1.00 85.81 155 SER A CA 1
ATOM 1144 C C . SER A 1 155 ? 28.803 5.006 25.043 1.00 85.81 155 SER A C 1
ATOM 1146 O O . SER A 1 155 ? 27.868 4.229 24.844 1.00 85.81 155 SER A O 1
ATOM 1148 N N . ARG A 1 156 ? 29.992 4.825 24.457 1.00 89.50 156 ARG A N 1
ATOM 1149 C CA . ARG A 1 156 ? 30.295 3.635 23.651 1.00 89.50 156 ARG A CA 1
ATOM 1150 C C . ARG A 1 156 ? 30.144 2.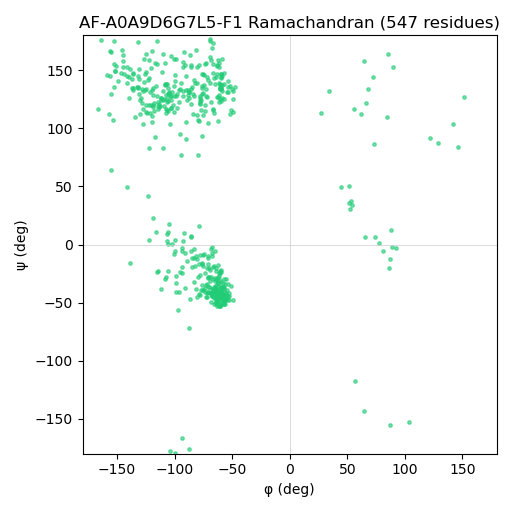375 24.509 1.00 89.50 156 ARG A C 1
ATOM 1152 O O . ARG A 1 156 ? 30.644 2.320 25.624 1.00 89.50 156 ARG A O 1
ATOM 1159 N N . GLY A 1 157 ? 29.482 1.359 23.966 1.00 88.62 157 GLY A N 1
ATOM 1160 C CA . GLY A 1 157 ? 29.219 0.087 24.638 1.00 88.62 157 GLY A CA 1
ATOM 1161 C C . GLY A 1 157 ? 27.948 0.064 25.490 1.00 88.62 157 GLY A C 1
ATOM 1162 O O . GLY A 1 157 ? 27.512 -1.033 25.843 1.00 88.62 157 GLY A O 1
ATOM 1163 N N . GLN A 1 158 ? 27.333 1.224 25.758 1.00 91.12 158 GLN A N 1
ATOM 1164 C CA . GLN A 1 158 ? 26.082 1.335 26.509 1.00 91.12 158 GLN A CA 1
ATOM 1165 C C . GLN A 1 158 ? 24.960 0.549 25.823 1.00 91.12 158 GLN A C 1
ATOM 1167 O O . GLN A 1 158 ? 24.819 0.589 24.597 1.00 91.12 158 GLN A O 1
ATOM 1172 N N . GLU A 1 159 ? 24.168 -0.164 26.622 1.00 93.38 159 GLU A N 1
ATOM 1173 C CA . GLU A 1 159 ? 22.962 -0.841 26.153 1.00 93.38 159 GLU A CA 1
ATOM 1174 C C . GLU A 1 159 ? 21.762 0.098 26.268 1.00 93.38 159 GLU A C 1
ATOM 1176 O O . GLU A 1 159 ? 21.570 0.737 27.301 1.00 93.38 159 GLU A O 1
ATOM 1181 N N . ILE A 1 160 ? 20.961 0.189 25.209 1.00 92.50 160 ILE A N 1
ATOM 1182 C CA . ILE A 1 160 ? 19.781 1.056 25.155 1.00 92.50 160 ILE A CA 1
ATOM 1183 C C . ILE A 1 160 ? 18.613 0.347 24.472 1.00 92.50 160 ILE A C 1
ATOM 1185 O O . ILE A 1 160 ? 18.809 -0.501 23.600 1.00 92.50 160 ILE A O 1
ATOM 1189 N N . LEU A 1 161 ? 17.387 0.707 24.850 1.00 94.56 161 LEU A N 1
ATOM 1190 C CA . LEU A 1 161 ? 16.179 0.260 24.162 1.00 94.56 161 LEU A CA 1
ATOM 1191 C C . LEU A 1 161 ? 15.904 1.159 22.965 1.00 94.56 161 LEU A C 1
ATOM 1193 O O . LEU A 1 161 ? 15.888 2.384 23.090 1.00 94.56 161 LEU A O 1
ATOM 1197 N N . VAL A 1 162 ? 15.680 0.547 21.806 1.00 94.94 162 VAL A N 1
ATOM 1198 C CA . VAL A 1 162 ? 15.376 1.279 20.579 1.00 94.94 162 VAL A CA 1
ATOM 1199 C C . VAL A 1 162 ? 14.289 0.585 19.771 1.00 94.94 162 VAL A C 1
ATOM 1201 O O . VAL A 1 162 ? 14.242 -0.640 19.687 1.00 94.94 162 VAL A O 1
ATOM 1204 N N . GLN A 1 163 ? 13.436 1.377 19.135 1.00 95.62 163 GLN A N 1
ATOM 1205 C CA . GLN A 1 163 ? 12.448 0.944 18.160 1.00 95.62 163 GLN A CA 1
ATOM 1206 C C . GLN A 1 163 ? 12.873 1.393 16.764 1.00 95.62 163 GLN A C 1
ATOM 1208 O O . GLN A 1 163 ? 13.331 2.523 16.577 1.00 95.62 163 GLN A O 1
ATOM 1213 N N . VAL A 1 164 ? 12.709 0.526 15.768 1.00 93.88 164 VAL A N 1
ATOM 1214 C CA . VAL A 1 164 ? 12.965 0.894 14.371 1.00 93.88 164 VAL A CA 1
ATOM 1215 C C . VAL A 1 164 ? 11.845 1.798 13.867 1.00 93.88 164 VAL A C 1
ATOM 1217 O O . VAL A 1 164 ? 10.685 1.392 13.827 1.00 93.88 164 VAL A O 1
ATOM 1220 N N . SER A 1 165 ? 12.198 3.017 13.459 1.00 90.06 165 SER A N 1
ATOM 1221 C CA . SER A 1 165 ? 11.260 4.007 12.920 1.00 90.06 165 SER A CA 1
ATOM 1222 C C . SER A 1 165 ? 11.260 4.061 11.394 1.00 90.06 165 SER A C 1
ATOM 1224 O O . SER A 1 165 ? 10.241 4.412 10.805 1.00 90.06 165 SER A O 1
ATOM 1226 N N . LYS A 1 166 ? 12.377 3.710 10.741 1.00 86.94 166 LYS A N 1
ATOM 1227 C CA . LYS A 1 166 ? 12.473 3.593 9.277 1.00 86.94 166 LYS A CA 1
ATOM 1228 C C . LYS A 1 166 ? 13.337 2.408 8.867 1.00 86.94 166 LYS A C 1
ATOM 1230 O O . LYS A 1 166 ? 14.347 2.128 9.516 1.00 86.94 166 LYS A O 1
ATOM 1235 N N . GLU A 1 167 ? 12.958 1.772 7.764 1.00 84.06 167 GLU A N 1
ATOM 1236 C CA . GLU A 1 167 ? 13.723 0.699 7.124 1.00 84.06 167 GLU A CA 1
ATOM 1237 C C . GLU A 1 167 ? 15.109 1.164 6.653 1.00 84.06 167 GLU A C 1
ATOM 1239 O O . GLU A 1 167 ? 15.323 2.364 6.437 1.00 84.06 167 GLU A O 1
ATOM 1244 N N . PRO A 1 168 ? 16.073 0.236 6.504 1.00 80.12 168 PRO A N 1
ATOM 1245 C CA . PRO A 1 168 ? 17.361 0.563 5.912 1.00 80.12 168 PRO A CA 1
ATOM 1246 C C . PRO A 1 168 ? 17.176 0.970 4.445 1.00 80.12 168 PRO A C 1
ATOM 1248 O O . PRO A 1 168 ? 16.431 0.339 3.700 1.00 80.12 168 PRO A O 1
ATOM 1251 N N . MET A 1 169 ? 17.881 2.015 4.012 1.00 71.19 169 MET A N 1
ATOM 1252 C CA . MET A 1 169 ? 17.801 2.522 2.639 1.00 71.19 169 MET A CA 1
ATOM 1253 C C . MET A 1 169 ? 19.176 2.483 1.977 1.00 71.19 169 MET A C 1
ATOM 1255 O O . MET A 1 169 ? 20.088 3.224 2.357 1.00 71.19 169 MET A O 1
ATOM 1259 N N . GLY A 1 170 ? 19.323 1.632 0.957 1.00 73.25 170 GLY A N 1
ATOM 1260 C CA . GLY A 1 170 ? 20.570 1.477 0.210 1.00 73.25 170 GLY A CA 1
ATOM 1261 C C . GLY A 1 170 ? 21.736 1.104 1.129 1.00 73.25 170 GLY A C 1
ATOM 1262 O O . GLY A 1 170 ? 21.734 0.054 1.772 1.00 73.25 170 GLY A O 1
ATOM 1263 N N . THR A 1 171 ? 22.749 1.965 1.218 1.00 74.38 171 THR A N 1
ATOM 1264 C CA . THR A 1 171 ? 23.917 1.771 2.097 1.00 74.38 171 THR A CA 1
ATOM 1265 C C . THR A 1 171 ? 23.688 2.219 3.544 1.00 74.38 171 THR A C 1
ATOM 1267 O O . THR A 1 171 ? 24.490 1.875 4.409 1.00 74.38 171 THR A O 1
ATOM 1270 N N . LYS A 1 172 ? 22.598 2.940 3.838 1.00 82.38 172 LYS A N 1
ATOM 1271 C CA . LYS A 1 172 ? 22.280 3.443 5.181 1.00 82.38 172 LYS A CA 1
ATOM 1272 C C . LYS A 1 172 ? 21.502 2.388 5.972 1.00 82.38 172 LYS A C 1
ATOM 1274 O O . LYS A 1 172 ? 20.529 1.830 5.470 1.00 82.38 172 LYS A O 1
ATOM 1279 N N . GLY A 1 173 ? 21.933 2.119 7.206 1.00 86.00 173 GLY A N 1
ATOM 1280 C CA . GLY A 1 173 ? 21.186 1.272 8.140 1.00 86.00 173 GLY A CA 1
ATOM 1281 C C . GLY A 1 173 ? 19.862 1.907 8.580 1.00 86.00 173 GLY A C 1
ATOM 1282 O O . GLY A 1 173 ? 19.575 3.062 8.260 1.00 86.00 173 GLY A O 1
ATOM 1283 N N . SER A 1 174 ? 19.052 1.147 9.316 1.00 90.19 174 SER A N 1
ATOM 1284 C CA . SER A 1 174 ? 17.733 1.576 9.797 1.00 90.19 174 SER A CA 1
ATOM 1285 C C . SER A 1 174 ? 17.813 2.822 10.683 1.00 90.19 174 SER A C 1
ATOM 1287 O O . SER A 1 174 ? 18.761 2.973 11.457 1.00 90.19 174 SER A O 1
ATOM 1289 N N . ARG A 1 175 ? 16.795 3.689 10.642 1.00 92.81 175 ARG A N 1
ATOM 1290 C CA . ARG A 1 175 ? 16.647 4.756 11.647 1.00 92.81 175 ARG A CA 1
ATOM 1291 C C . ARG A 1 175 ? 15.930 4.195 12.866 1.00 92.81 175 ARG A C 1
ATOM 1293 O O . ARG A 1 175 ? 14.924 3.500 12.721 1.00 92.81 175 ARG A O 1
ATOM 1300 N N . VAL A 1 176 ? 16.425 4.521 14.053 1.00 94.56 176 VAL A N 1
ATOM 1301 C CA . VAL A 1 176 ? 15.841 4.075 15.320 1.00 94.56 176 VAL A CA 1
ATOM 1302 C C . VAL A 1 176 ? 15.548 5.243 16.258 1.00 94.56 176 VAL A C 1
ATOM 1304 O O . VAL A 1 176 ? 16.102 6.330 16.109 1.00 94.56 176 VAL A O 1
ATOM 1307 N N . THR A 1 177 ? 14.657 5.007 17.216 1.00 94.19 177 THR A N 1
ATOM 1308 C CA . THR A 1 177 ? 14.258 5.949 18.266 1.00 94.19 177 THR A CA 1
ATOM 1309 C C . THR A 1 177 ? 14.189 5.237 19.612 1.00 94.19 177 THR A C 1
ATOM 1311 O O . THR A 1 177 ? 13.843 4.063 19.672 1.00 94.19 177 THR A O 1
ATOM 1314 N N . SER A 1 178 ? 14.505 5.936 20.695 1.00 91.44 178 SER A N 1
ATOM 1315 C CA . SER A 1 178 ? 14.271 5.461 22.068 1.00 91.44 178 SER A CA 1
ATOM 1316 C C . SER A 1 178 ? 12.855 5.763 22.569 1.00 91.44 178 SER A C 1
ATOM 1318 O O . SER A 1 178 ? 12.441 5.224 23.592 1.00 91.44 178 SER A O 1
ATOM 1320 N N . TYR A 1 179 ? 12.097 6.595 21.846 1.00 90.94 179 TYR A N 1
ATOM 1321 C CA . TYR A 1 179 ? 10.683 6.820 22.123 1.00 90.94 179 TYR A CA 1
ATOM 1322 C C . TYR A 1 179 ? 9.877 5.625 21.629 1.00 90.94 179 TYR A C 1
ATOM 1324 O O . TYR A 1 179 ? 9.522 5.547 20.451 1.00 90.94 179 TYR A O 1
ATOM 1332 N N . ILE A 1 180 ? 9.634 4.675 22.528 1.00 93.38 180 ILE A N 1
ATOM 1333 C CA . ILE A 1 180 ? 8.920 3.444 22.208 1.00 93.38 180 ILE A CA 1
ATOM 1334 C C . ILE A 1 180 ? 7.432 3.744 22.046 1.00 93.38 180 ILE A C 1
ATOM 1336 O O . ILE A 1 180 ? 6.834 4.465 22.844 1.00 93.38 180 ILE A O 1
ATOM 1340 N N . SER A 1 181 ? 6.825 3.146 21.026 1.00 93.12 181 SER A N 1
ATOM 1341 C CA . SER A 1 181 ? 5.388 3.196 20.785 1.00 93.12 181 SER A CA 1
ATOM 1342 C C . SER A 1 181 ? 4.831 1.796 20.535 1.00 93.12 181 SER A C 1
ATOM 1344 O O . SER A 1 181 ? 5.347 1.039 19.713 1.00 93.12 181 SER A O 1
ATOM 1346 N N . LEU A 1 182 ? 3.764 1.444 21.250 1.00 92.06 182 LEU A N 1
ATOM 1347 C CA . LEU A 1 182 ? 3.029 0.195 21.085 1.00 92.06 182 LEU A CA 1
ATOM 1348 C C . LEU A 1 182 ? 1.628 0.510 20.570 1.00 92.06 182 LEU A C 1
ATOM 1350 O O . LEU A 1 182 ? 0.847 1.224 21.202 1.00 92.06 182 LEU A O 1
ATOM 1354 N N . ALA A 1 183 ? 1.322 -0.002 19.385 1.00 89.94 183 ALA A N 1
ATOM 1355 C CA . ALA A 1 183 ? 0.095 0.302 18.672 1.00 89.94 183 ALA A CA 1
ATOM 1356 C C . ALA A 1 183 ? -1.029 -0.680 19.030 1.00 89.94 183 ALA A C 1
ATOM 1358 O O . ALA A 1 183 ? -1.062 -1.813 18.544 1.00 89.94 183 ALA A O 1
ATOM 1359 N N . GLY A 1 184 ? -1.977 -0.207 19.835 1.00 88.38 184 GLY A N 1
ATOM 1360 C CA . GLY A 1 184 ? -3.233 -0.884 20.134 1.00 88.38 184 GLY A CA 1
ATOM 1361 C C . GLY A 1 184 ? -4.313 -0.551 19.117 1.00 88.38 184 GLY A C 1
ATOM 1362 O O . GLY A 1 184 ? -4.085 0.127 18.107 1.00 88.38 184 GLY A O 1
ATOM 1363 N N . ARG A 1 185 ? -5.514 -1.064 19.360 1.00 85.12 185 ARG A N 1
ATOM 1364 C CA . ARG A 1 185 ? -6.638 -0.875 18.440 1.00 85.12 185 ARG A CA 1
ATOM 1365 C C . ARG A 1 185 ? -7.159 0.559 18.470 1.00 85.12 185 ARG A C 1
ATOM 1367 O O . ARG A 1 185 ? -7.377 1.164 17.420 1.00 85.12 185 ARG A O 1
ATOM 1374 N N . TYR A 1 186 ? -7.316 1.097 19.669 1.00 87.56 186 TYR A N 1
ATOM 1375 C CA . TYR A 1 186 ? -7.894 2.407 19.949 1.00 87.56 186 TYR A CA 1
ATOM 1376 C C . TYR A 1 186 ? -6.828 3.401 20.408 1.00 87.56 186 TYR A C 1
ATOM 1378 O O . TYR A 1 186 ? -6.930 4.598 20.140 1.00 87.56 186 TYR A O 1
ATOM 1386 N N . LEU A 1 187 ? -5.775 2.907 21.053 1.00 90.88 187 LEU A N 1
ATOM 1387 C CA . LEU A 1 187 ? -4.711 3.712 21.629 1.00 90.88 187 LEU A CA 1
ATOM 1388 C C . LEU A 1 187 ? -3.349 3.362 21.035 1.00 90.88 187 LEU A C 1
ATOM 1390 O O . LEU A 1 187 ? -3.083 2.230 20.644 1.00 90.88 187 LEU A O 1
ATOM 1394 N N . VAL A 1 188 ? -2.450 4.338 21.012 1.00 92.19 188 VAL A N 1
ATOM 1395 C CA . VAL A 1 188 ? -1.007 4.097 20.909 1.00 92.19 188 VAL A CA 1
ATOM 1396 C C . VAL A 1 188 ? -0.405 4.402 22.269 1.00 92.19 188 VAL A C 1
ATOM 1398 O O . VAL A 1 188 ? -0.497 5.540 22.720 1.00 92.19 188 VAL A O 1
ATOM 1401 N N . TYR A 1 189 ? 0.176 3.400 22.920 1.00 94.00 189 TYR A N 1
ATOM 1402 C CA . TYR A 1 189 ? 0.845 3.562 24.205 1.00 94.00 189 TYR A CA 1
ATOM 1403 C C . TYR A 1 189 ? 2.302 3.960 23.989 1.00 94.00 189 TYR A C 1
ATOM 1405 O O . TYR A 1 189 ? 3.006 3.344 23.191 1.00 94.00 189 TYR A O 1
ATOM 1413 N N . MET A 1 190 ? 2.743 4.992 24.694 1.00 93.25 190 MET A N 1
ATOM 1414 C CA . MET A 1 190 ? 4.092 5.540 24.633 1.00 93.25 190 MET A CA 1
ATOM 1415 C C . MET A 1 190 ? 4.696 5.493 26.040 1.00 93.25 190 MET A C 1
ATOM 1417 O O . MET A 1 190 ? 4.633 6.494 26.756 1.00 93.25 190 MET A O 1
ATOM 1421 N N . PRO A 1 191 ? 5.250 4.347 26.472 1.00 90.81 191 PRO A N 1
ATOM 1422 C CA . PRO A 1 191 ? 5.719 4.161 27.848 1.00 90.81 191 PRO A CA 1
ATOM 1423 C C . PRO A 1 191 ? 6.838 5.126 28.256 1.00 90.81 191 PRO A C 1
ATOM 1425 O O . PRO A 1 191 ? 7.003 5.417 29.430 1.00 90.81 191 PRO A O 1
ATOM 1428 N N . THR A 1 192 ? 7.599 5.642 27.292 1.00 86.44 192 THR A N 1
ATOM 1429 C CA . THR A 1 192 ? 8.766 6.509 27.512 1.00 86.44 192 THR A CA 1
ATOM 1430 C C . THR A 1 192 ? 8.436 8.009 27.501 1.00 86.44 192 THR A C 1
ATOM 1432 O O . THR A 1 192 ? 9.333 8.841 27.397 1.00 86.44 192 THR A O 1
ATOM 1435 N N . THR A 1 193 ? 7.154 8.375 27.498 1.00 86.06 193 THR A N 1
ATOM 1436 C CA . THR A 1 193 ? 6.673 9.769 27.483 1.00 86.06 193 THR A CA 1
ATOM 1437 C C . THR A 1 193 ? 5.407 9.871 28.316 1.00 86.06 193 THR A C 1
ATOM 1439 O O . THR A 1 193 ? 4.705 8.881 28.406 1.00 86.06 193 THR A O 1
ATOM 1442 N N . ASP A 1 194 ? 5.029 11.048 28.810 1.00 85.06 194 ASP A N 1
ATOM 1443 C CA . ASP A 1 194 ? 3.772 11.223 29.565 1.00 85.06 194 ASP A CA 1
ATOM 1444 C C . ASP A 1 194 ? 2.660 11.934 28.777 1.00 85.06 194 ASP A C 1
ATOM 1446 O O . ASP A 1 194 ? 1.632 12.329 29.324 1.00 85.06 194 ASP A O 1
ATOM 1450 N N . HIS A 1 195 ? 2.849 12.118 27.469 1.00 86.75 195 HIS A N 1
ATOM 1451 C CA . HIS A 1 195 ? 1.933 12.902 26.649 1.00 86.75 195 HIS A CA 1
ATOM 1452 C C . HIS A 1 195 ? 0.625 12.154 26.347 1.00 86.75 195 HIS A C 1
ATOM 1454 O O . HIS A 1 195 ? 0.649 11.031 25.842 1.00 86.75 195 HIS A O 1
ATOM 1460 N N . ILE A 1 196 ? -0.516 12.817 26.574 1.00 88.94 196 ILE A N 1
ATOM 1461 C CA . ILE A 1 196 ? -1.836 12.359 26.122 1.00 88.94 196 ILE A CA 1
ATOM 1462 C C . ILE A 1 196 ? -2.298 13.218 24.941 1.00 88.94 196 ILE A C 1
ATOM 1464 O O . ILE A 1 196 ? -2.555 14.416 25.093 1.00 88.94 196 ILE A O 1
ATOM 1468 N N . GLY A 1 197 ? -2.433 12.587 23.776 1.00 88.88 197 GLY A N 1
ATOM 1469 C CA . GLY A 1 197 ? -2.846 13.217 22.524 1.00 88.88 197 GLY A CA 1
ATOM 1470 C C . GLY A 1 197 ? -4.093 12.574 21.917 1.00 88.88 197 GLY A C 1
ATOM 1471 O O . GLY A 1 197 ? -4.414 11.417 22.178 1.00 88.88 197 GLY A O 1
ATOM 1472 N N . VAL A 1 198 ? -4.794 13.316 21.057 1.00 89.12 198 VAL A N 1
ATOM 1473 C CA . VAL A 1 198 ? -5.951 12.819 20.293 1.00 89.12 198 VAL A CA 1
ATOM 1474 C C . VAL A 1 198 ? -5.712 13.046 18.802 1.00 89.12 198 VAL A C 1
ATOM 1476 O O . VAL A 1 198 ? -5.290 14.133 18.397 1.00 89.12 198 VAL A O 1
ATOM 1479 N N . SER A 1 199 ? -5.972 12.022 17.981 1.00 84.25 199 SER A N 1
ATOM 1480 C CA . SER A 1 199 ? -5.770 12.042 16.526 1.00 84.25 199 SER A CA 1
ATOM 1481 C C . SER A 1 199 ? -6.342 13.300 15.876 1.00 84.25 199 SER A C 1
ATOM 1483 O O . SER A 1 199 ? -7.480 13.686 16.134 1.00 84.25 199 SER A O 1
ATOM 1485 N N . ARG A 1 200 ? -5.572 13.914 14.967 1.00 80.00 200 ARG A N 1
ATOM 1486 C CA . ARG A 1 200 ? -5.965 15.134 14.237 1.00 80.00 200 ARG A CA 1
ATOM 1487 C C . ARG A 1 200 ? -7.238 14.963 13.394 1.00 80.00 200 ARG A C 1
ATOM 1489 O O . ARG A 1 200 ? -7.889 15.953 13.099 1.00 80.00 200 ARG A O 1
ATOM 1496 N N . ARG A 1 201 ? -7.593 13.725 13.040 1.00 75.56 201 ARG A N 1
ATOM 1497 C CA . ARG A 1 201 ? -8.745 13.404 12.181 1.00 75.56 201 ARG A CA 1
ATOM 1498 C C . ARG A 1 201 ? -10.103 13.503 12.885 1.00 75.56 201 ARG A C 1
ATOM 1500 O O . ARG A 1 201 ? -11.109 13.548 12.194 1.00 75.56 201 ARG A O 1
ATOM 1507 N N . ILE A 1 202 ? -10.138 13.522 14.219 1.00 77.38 202 ILE A N 1
ATOM 1508 C CA . ILE A 1 202 ? -11.384 13.712 14.977 1.00 77.38 202 ILE A CA 1
ATOM 1509 C C . ILE A 1 202 ? -11.690 15.212 14.960 1.00 77.38 202 ILE A C 1
ATOM 1511 O O . ILE A 1 202 ? -10.961 15.989 15.568 1.00 77.38 202 ILE A O 1
ATOM 1515 N N . ALA A 1 203 ? -12.687 15.657 14.201 1.00 76.25 203 ALA A N 1
ATOM 1516 C CA . ALA A 1 203 ? -12.961 17.090 14.050 1.00 76.25 203 ALA A CA 1
ATOM 1517 C C . ALA A 1 203 ? -13.739 17.678 15.240 1.00 76.25 203 ALA A C 1
ATOM 1519 O O . ALA A 1 203 ? -13.586 18.859 15.541 1.00 76.25 203 ALA A O 1
ATOM 1520 N N . ASP A 1 204 ? -14.547 16.858 15.918 1.00 84.81 204 ASP A N 1
ATOM 1521 C CA . ASP A 1 204 ? -15.380 17.294 17.037 1.00 84.81 204 ASP A CA 1
ATOM 1522 C C . ASP A 1 204 ? -14.546 17.544 18.303 1.00 84.81 204 ASP A C 1
ATOM 1524 O O . ASP A 1 204 ? -13.956 16.636 18.896 1.00 84.81 204 ASP A O 1
ATOM 1528 N N . GLU A 1 205 ? -14.516 18.804 18.724 1.00 86.50 205 GLU A N 1
ATOM 1529 C CA . GLU A 1 205 ? -13.779 19.267 19.894 1.00 86.50 205 GLU A CA 1
ATOM 1530 C C . GLU A 1 205 ? -14.378 18.757 21.215 1.00 86.50 205 GLU A C 1
ATOM 1532 O O . GLU A 1 205 ? -13.641 18.505 22.171 1.00 86.50 205 GLU A O 1
ATOM 1537 N N . ALA A 1 206 ? -15.698 18.554 21.285 1.00 87.88 206 ALA A N 1
ATOM 1538 C CA . ALA A 1 206 ? -16.339 18.003 22.477 1.00 87.88 206 ALA A CA 1
ATOM 1539 C C . ALA A 1 206 ? -15.930 16.539 22.680 1.00 87.88 206 ALA A C 1
ATOM 1541 O O . ALA A 1 206 ? -15.541 16.136 23.782 1.00 87.88 206 ALA A O 1
ATOM 1542 N N . GLU A 1 207 ? -15.934 15.763 21.595 1.00 84.69 207 GLU A N 1
ATOM 1543 C CA . GLU A 1 207 ? -15.496 14.370 21.611 1.00 84.69 207 GLU A CA 1
ATOM 1544 C C . GLU A 1 207 ? -14.001 14.251 21.934 1.00 84.69 207 GLU A C 1
ATOM 1546 O O . GLU A 1 207 ? -13.605 13.396 22.729 1.00 84.69 207 GLU A O 1
ATOM 1551 N N . ARG A 1 208 ? -13.154 15.149 21.410 1.00 88.56 208 ARG A N 1
ATOM 1552 C CA . ARG A 1 208 ? -11.726 15.196 21.774 1.00 88.56 208 ARG A CA 1
ATOM 1553 C C . ARG A 1 208 ? -11.505 15.345 23.269 1.00 88.56 208 ARG A C 1
ATOM 1555 O O . ARG A 1 208 ? -10.689 14.608 23.826 1.00 88.56 208 ARG A O 1
ATOM 1562 N N . ARG A 1 209 ? -12.206 16.284 23.912 1.00 88.88 209 ARG A N 1
ATOM 1563 C CA . ARG A 1 209 ? -12.093 16.495 25.363 1.00 88.88 209 ARG A CA 1
ATOM 1564 C C . ARG A 1 209 ? -12.563 15.264 26.123 1.00 88.88 209 ARG A C 1
ATOM 1566 O O . ARG A 1 209 ? -11.790 14.727 26.909 1.00 88.88 209 ARG A O 1
ATOM 1573 N N . ARG A 1 210 ? -13.742 14.727 25.783 1.00 89.94 210 ARG A N 1
ATOM 1574 C CA . ARG A 1 210 ? -14.277 13.497 26.393 1.00 89.94 210 ARG A CA 1
ATOM 1575 C C . ARG A 1 210 ? -13.277 12.340 26.325 1.00 89.94 210 ARG A C 1
ATOM 1577 O O . ARG A 1 210 ? -13.051 11.660 27.323 1.00 89.94 210 ARG A O 1
ATOM 1584 N N . LEU A 1 211 ? -12.680 12.106 25.155 1.00 89.25 211 LEU A N 1
ATOM 1585 C CA . LEU A 1 211 ? -11.707 11.033 24.939 1.00 89.25 211 LEU A CA 1
ATOM 1586 C C . LEU A 1 211 ? -10.411 11.262 25.727 1.00 89.25 211 LEU A C 1
ATOM 1588 O O . LEU A 1 211 ? -9.873 10.316 26.306 1.00 89.25 211 LEU A O 1
ATOM 1592 N N . LYS A 1 212 ? -9.922 12.506 25.779 1.00 89.50 212 LYS A N 1
ATOM 1593 C CA . LYS A 1 212 ? -8.734 12.873 26.557 1.00 89.50 212 LYS A CA 1
ATOM 1594 C C . LYS A 1 212 ? -8.961 12.658 28.054 1.00 89.50 212 LYS A C 1
ATOM 1596 O O . LYS A 1 212 ? -8.118 12.041 28.705 1.00 89.50 212 LYS A O 1
ATOM 1601 N N . ASP A 1 213 ? -10.105 13.085 28.579 1.00 89.88 213 ASP A N 1
ATOM 1602 C CA . ASP A 1 213 ? -10.472 12.917 29.989 1.00 89.88 213 ASP A CA 1
ATOM 1603 C C . ASP A 1 213 ? -10.629 11.435 30.341 1.00 89.88 213 ASP A C 1
ATOM 1605 O O . ASP A 1 213 ? -10.126 10.965 31.364 1.00 89.88 213 ASP A O 1
ATOM 1609 N N . LEU A 1 214 ? -11.249 10.661 29.445 1.00 90.00 214 LEU A N 1
ATOM 1610 C CA . LEU A 1 214 ? -11.415 9.224 29.616 1.00 90.00 214 LEU A CA 1
ATOM 1611 C C . LEU A 1 214 ? -10.064 8.513 29.740 1.00 90.00 214 LEU A C 1
ATOM 1613 O O . LEU A 1 214 ? -9.863 7.768 30.696 1.00 90.00 214 LEU A O 1
ATOM 1617 N N . VAL A 1 215 ? -9.131 8.758 28.818 1.00 89.94 215 VAL A N 1
ATOM 1618 C CA . VAL A 1 215 ? -7.793 8.144 28.860 1.00 89.94 215 VAL A CA 1
ATOM 1619 C C . VAL A 1 215 ? -7.002 8.612 30.075 1.00 89.94 215 VAL A C 1
ATOM 1621 O O . VAL A 1 215 ? -6.347 7.795 30.714 1.00 89.94 215 VAL A O 1
ATOM 1624 N N . THR A 1 216 ? -7.116 9.889 30.443 1.00 89.44 216 THR A N 1
ATOM 1625 C CA . THR A 1 216 ? -6.480 10.429 31.653 1.00 89.44 216 THR A CA 1
ATOM 1626 C C . THR A 1 216 ? -6.966 9.688 32.900 1.00 89.44 216 THR A C 1
ATOM 1628 O O . THR A 1 216 ? -6.154 9.277 33.721 1.00 89.44 216 THR A O 1
ATOM 1631 N N . SER A 1 217 ? -8.273 9.415 33.000 1.00 89.38 217 SER A N 1
ATOM 1632 C CA . SER A 1 217 ? -8.862 8.679 34.129 1.00 89.38 217 SER A CA 1
ATOM 1633 C C . SER A 1 217 ? -8.501 7.189 34.184 1.00 89.38 217 SER A C 1
ATOM 1635 O O . SER A 1 217 ? -8.659 6.558 35.226 1.00 89.38 217 SER A O 1
ATOM 1637 N N . LEU A 1 218 ? -8.079 6.609 33.058 1.00 88.56 218 LEU A N 1
ATOM 1638 C CA . LEU A 1 218 ? -7.733 5.189 32.929 1.00 88.56 218 LEU A CA 1
ATOM 1639 C C . LEU A 1 218 ? -6.224 4.935 32.927 1.00 88.56 218 LEU A C 1
ATOM 1641 O O . LEU A 1 218 ? -5.788 3.792 32.769 1.00 88.56 218 LEU A O 1
ATOM 1645 N N . ARG A 1 219 ? -5.432 6.000 33.043 1.00 86.06 219 ARG A N 1
ATOM 1646 C CA . ARG A 1 219 ? -3.982 5.943 32.953 1.00 86.06 219 ARG A CA 1
ATOM 1647 C C . ARG A 1 219 ? -3.412 5.034 34.055 1.00 86.06 219 ARG A C 1
ATOM 1649 O O . ARG A 1 219 ? -3.816 5.169 35.209 1.00 86.06 219 ARG A O 1
ATOM 1656 N N . PRO A 1 220 ? -2.466 4.133 33.734 1.00 83.00 220 PRO A N 1
ATOM 1657 C CA . PRO A 1 220 ? -1.761 3.351 34.744 1.00 83.00 220 PRO A CA 1
ATOM 1658 C C . PRO A 1 220 ? -1.005 4.247 35.732 1.00 83.00 220 PRO A C 1
ATOM 1660 O O . PRO A 1 220 ? -0.464 5.282 35.342 1.00 83.00 220 PRO A O 1
ATOM 1663 N N . ALA A 1 221 ? -0.908 3.812 36.991 1.00 75.81 221 ALA A N 1
ATOM 1664 C CA . ALA A 1 221 ? -0.140 4.514 38.025 1.00 75.81 221 ALA A CA 1
ATOM 1665 C C . ALA A 1 221 ? 1.363 4.600 37.697 1.00 75.81 221 ALA A C 1
ATOM 1667 O O . ALA A 1 221 ? 2.028 5.552 38.086 1.00 75.81 221 ALA A O 1
ATOM 1668 N N . GLU A 1 222 ? 1.875 3.633 36.930 1.00 70.12 222 GLU A N 1
ATOM 1669 C CA . GLU A 1 222 ? 3.262 3.557 36.447 1.00 70.12 222 GLU A CA 1
ATOM 1670 C C . GLU A 1 222 ? 3.616 4.654 35.422 1.00 70.12 222 GLU A C 1
ATOM 1672 O O . GLU A 1 222 ? 4.774 4.786 35.035 1.00 70.12 222 GLU A O 1
ATOM 1677 N N . GLY A 1 223 ? 2.634 5.442 34.966 1.00 80.19 223 GLY A N 1
ATOM 1678 C CA . GLY A 1 223 ? 2.834 6.514 33.996 1.00 80.19 223 GLY A CA 1
ATOM 1679 C C . GLY A 1 223 ? 2.743 6.052 32.538 1.00 80.19 223 GLY A C 1
ATOM 1680 O O . GLY A 1 223 ? 2.052 5.089 32.192 1.00 80.19 223 GLY A O 1
ATOM 1681 N N . GLY A 1 224 ? 3.385 6.805 31.642 1.00 85.62 224 GLY A N 1
ATOM 1682 C CA . GLY A 1 224 ? 3.325 6.573 30.199 1.00 85.62 224 GLY A CA 1
ATOM 1683 C C . GLY A 1 224 ? 2.177 7.307 29.496 1.00 85.62 224 GLY A C 1
ATOM 1684 O O . GLY A 1 224 ? 1.151 7.650 30.092 1.00 85.62 224 GLY A O 1
ATOM 1685 N N . GLY A 1 225 ? 2.391 7.600 28.222 1.00 91.31 225 GLY A N 1
ATOM 1686 C CA . GLY A 1 225 ? 1.582 8.478 27.394 1.00 91.31 225 GLY A CA 1
ATOM 1687 C C . GLY A 1 225 ? 0.696 7.685 26.452 1.00 91.31 225 GLY A C 1
ATOM 1688 O O . GLY A 1 225 ? 0.933 6.506 26.190 1.00 91.31 225 GLY A O 1
ATOM 1689 N N . PHE A 1 226 ? -0.332 8.332 25.919 1.00 93.12 226 PHE A N 1
ATOM 1690 C CA . PHE A 1 226 ? -1.309 7.685 25.053 1.00 93.12 226 PHE A CA 1
ATOM 1691 C C . PHE A 1 226 ? -1.727 8.602 23.911 1.00 93.12 226 PHE A C 1
ATOM 1693 O O . PHE A 1 226 ? -1.986 9.784 24.112 1.00 93.12 226 PHE A O 1
ATOM 1700 N N . ILE A 1 227 ? -1.863 8.049 22.708 1.00 91.00 227 ILE A N 1
ATOM 1701 C CA . ILE A 1 227 ? -2.484 8.743 21.576 1.00 91.00 227 ILE A CA 1
ATOM 1702 C C . ILE A 1 227 ? -3.781 8.032 21.210 1.00 91.00 227 ILE A C 1
ATOM 1704 O O . ILE A 1 227 ? -3.769 6.857 20.846 1.00 91.00 227 ILE A O 1
ATOM 1708 N N . VAL A 1 228 ? -4.895 8.757 21.258 1.00 90.38 228 VAL A N 1
ATOM 1709 C CA . VAL A 1 228 ? -6.209 8.252 20.851 1.00 90.38 228 VAL A CA 1
ATOM 1710 C C . VAL A 1 228 ? -6.317 8.229 19.328 1.00 90.38 228 VAL A C 1
ATOM 1712 O O . VAL A 1 228 ? -6.120 9.251 18.665 1.00 90.38 228 VAL A O 1
ATOM 1715 N N . ARG A 1 229 ? -6.632 7.061 18.761 1.00 87.38 229 ARG A N 1
ATOM 1716 C CA . ARG A 1 229 ? -6.815 6.842 17.317 1.00 87.38 229 ARG A CA 1
ATOM 1717 C C . ARG A 1 229 ? -8.208 7.280 16.851 1.00 87.38 229 ARG A C 1
ATOM 1719 O O . ARG A 1 229 ? -9.108 7.510 17.644 1.00 87.38 229 ARG A O 1
ATOM 1726 N N . THR A 1 230 ? -8.397 7.381 15.537 1.00 76.19 230 THR A N 1
ATOM 1727 C CA . THR A 1 230 ? -9.650 7.868 14.922 1.00 76.19 230 THR A CA 1
ATOM 1728 C C . THR A 1 230 ? -10.838 6.909 15.089 1.00 76.19 230 THR A C 1
ATOM 1730 O O . THR A 1 230 ? -11.976 7.344 15.042 1.00 76.19 230 THR A O 1
ATOM 1733 N N . VAL A 1 231 ? -10.607 5.615 15.340 1.00 70.69 231 VAL A N 1
ATOM 1734 C CA . VAL A 1 231 ? -11.664 4.576 15.451 1.00 70.69 231 VAL A CA 1
ATOM 1735 C C . VAL A 1 231 ? -12.380 4.610 16.821 1.00 70.69 231 VAL A C 1
ATOM 1737 O O . VAL A 1 231 ? -13.025 3.648 17.221 1.00 70.69 231 VAL A O 1
ATOM 1740 N N . CYS A 1 232 ? -12.232 5.703 17.568 1.00 68.38 232 CYS A N 1
ATOM 1741 C CA . CYS A 1 232 ? -12.605 5.813 18.978 1.00 68.38 232 CYS A CA 1
ATOM 1742 C C . CYS A 1 232 ? -13.937 6.521 19.245 1.00 68.38 232 CYS A C 1
ATOM 1744 O O . CYS A 1 232 ? -14.390 6.540 20.392 1.00 68.38 232 CYS A O 1
ATOM 1746 N N . GLU A 1 233 ? -14.542 7.108 18.214 1.00 65.12 233 GLU A N 1
ATOM 1747 C CA . GLU A 1 233 ? -15.768 7.893 18.347 1.00 65.12 233 GLU A CA 1
ATOM 1748 C C . GLU A 1 233 ? -16.909 7.033 18.909 1.00 65.12 233 GLU A C 1
ATOM 1750 O O . GLU A 1 233 ? -17.209 5.948 18.407 1.00 65.12 233 GLU A O 1
ATOM 1755 N N . GLY A 1 234 ? -17.516 7.499 20.004 1.00 67.75 234 GLY A N 1
ATOM 1756 C CA . GLY A 1 234 ? -18.637 6.813 20.658 1.00 67.75 234 GLY A CA 1
ATOM 1757 C C . GLY A 1 234 ? -18.278 5.549 21.455 1.00 67.75 234 GLY A C 1
ATOM 1758 O O . GLY A 1 234 ? -19.180 4.877 21.959 1.00 67.75 234 GLY A O 1
ATOM 1759 N N . LEU A 1 235 ? -16.991 5.218 21.617 1.00 76.00 235 LEU A N 1
ATOM 1760 C CA . LEU A 1 235 ? -16.576 4.051 22.403 1.00 76.00 235 LEU A CA 1
ATOM 1761 C C . LEU A 1 235 ? -16.754 4.242 23.915 1.00 76.00 235 LEU A C 1
ATOM 1763 O O . LEU A 1 235 ? -16.753 5.357 24.458 1.00 76.00 235 LEU A O 1
ATOM 1767 N N . SER A 1 236 ? -16.876 3.104 24.599 1.00 79.38 236 SER A N 1
ATOM 1768 C CA . SER A 1 236 ? -17.108 3.008 26.038 1.00 79.38 236 SER A CA 1
ATOM 1769 C C . SER A 1 236 ? -15.811 2.889 26.848 1.00 79.38 236 SER A C 1
ATOM 1771 O O . SER A 1 236 ? -14.800 2.370 26.377 1.00 79.38 236 SER A O 1
ATOM 1773 N N . LYS A 1 237 ? -15.860 3.269 28.135 1.00 84.81 237 LYS A N 1
ATOM 1774 C CA . LYS A 1 237 ? -14.738 3.143 29.092 1.00 84.81 237 LYS A CA 1
ATOM 1775 C C . LYS A 1 237 ? -14.119 1.736 29.136 1.00 84.81 237 LYS A C 1
ATOM 1777 O O . LYS A 1 237 ? -12.910 1.595 29.291 1.00 84.81 237 LYS A O 1
ATOM 1782 N N . ARG A 1 238 ? -14.940 0.689 28.986 1.00 83.56 238 ARG A N 1
ATOM 1783 C CA . ARG A 1 238 ? -14.496 -0.716 29.051 1.00 83.56 238 ARG A CA 1
ATOM 1784 C C . ARG A 1 238 ? -13.560 -1.093 27.902 1.00 83.56 238 ARG A C 1
ATOM 1786 O O . ARG A 1 238 ? -12.625 -1.856 28.118 1.00 83.56 238 ARG A O 1
ATOM 1793 N N . GLU A 1 239 ? -13.804 -0.565 26.706 1.00 82.44 239 GLU A N 1
ATOM 1794 C CA . GLU A 1 239 ? -12.998 -0.866 25.515 1.00 82.44 239 GLU A CA 1
ATOM 1795 C C . GLU A 1 239 ? -11.613 -0.224 25.609 1.00 82.44 239 GLU A C 1
ATOM 1797 O O . GLU A 1 239 ? -10.613 -0.885 25.337 1.00 82.44 239 GLU A O 1
ATOM 1802 N N . PHE A 1 240 ? -11.544 1.018 26.098 1.00 86.56 240 PHE A N 1
ATOM 1803 C CA . PHE A 1 240 ? -10.271 1.677 26.394 1.00 86.56 240 PHE A CA 1
ATOM 1804 C C . PHE A 1 240 ? -9.477 0.937 27.467 1.00 86.56 240 PHE A C 1
ATOM 1806 O O . PHE A 1 240 ? -8.286 0.708 27.286 1.00 86.56 240 PHE A O 1
ATOM 1813 N N . GLN A 1 241 ? -10.127 0.508 28.554 1.00 87.75 241 GLN A N 1
ATOM 1814 C CA . GLN A 1 241 ? -9.444 -0.239 29.610 1.00 87.75 241 GLN A CA 1
ATOM 1815 C C . GLN A 1 241 ? -8.837 -1.550 29.091 1.00 87.75 241 GLN A C 1
ATOM 1817 O O . GLN A 1 241 ? -7.716 -1.895 29.461 1.00 87.75 241 GLN A O 1
ATOM 1822 N N . ALA A 1 242 ? -9.559 -2.282 28.236 1.00 84.44 242 ALA A N 1
ATOM 1823 C CA . ALA A 1 242 ? -9.053 -3.519 27.646 1.00 84.44 242 ALA A CA 1
ATOM 1824 C C . ALA A 1 242 ? -7.801 -3.271 26.785 1.00 84.44 242 ALA A C 1
ATOM 1826 O O . ALA A 1 242 ? -6.823 -4.011 26.910 1.00 84.44 242 ALA A O 1
ATOM 1827 N N . ASP A 1 243 ? -7.804 -2.208 25.972 1.00 87.81 243 ASP A N 1
ATOM 1828 C CA . ASP A 1 243 ? -6.666 -1.835 25.121 1.00 87.81 243 ASP A CA 1
ATOM 1829 C C . ASP A 1 243 ? -5.467 -1.350 25.960 1.00 87.81 243 ASP A C 1
ATOM 1831 O O . ASP A 1 243 ? -4.344 -1.794 25.734 1.00 87.81 243 ASP A O 1
ATOM 1835 N N . ILE A 1 244 ? -5.694 -0.540 27.005 1.00 90.62 244 ILE A N 1
ATOM 1836 C CA . ILE A 1 244 ? -4.645 -0.131 27.961 1.00 90.62 244 ILE A CA 1
ATOM 1837 C C . ILE A 1 244 ? -4.014 -1.361 28.614 1.00 90.62 244 ILE A C 1
ATOM 1839 O O . ILE A 1 244 ? -2.797 -1.516 28.567 1.00 90.62 244 ILE A O 1
ATOM 1843 N N . ASN A 1 245 ? -4.826 -2.272 29.155 1.00 89.19 245 ASN A N 1
ATOM 1844 C CA . ASN A 1 245 ? -4.340 -3.490 29.810 1.00 89.19 245 ASN A CA 1
ATOM 1845 C C . ASN A 1 245 ? -3.577 -4.408 28.848 1.00 89.19 245 ASN A C 1
ATOM 1847 O O . ASN A 1 245 ? -2.683 -5.151 29.254 1.00 89.19 245 ASN A O 1
ATOM 1851 N N . TYR A 1 246 ? -3.961 -4.439 27.573 1.00 88.69 246 TYR A N 1
ATOM 1852 C CA . TYR A 1 246 ? -3.204 -5.155 26.555 1.00 88.69 246 TYR A CA 1
ATOM 1853 C C . TYR A 1 246 ? -1.827 -4.512 26.351 1.00 88.69 246 TYR A C 1
ATOM 1855 O O . TYR A 1 246 ? -0.818 -5.210 26.449 1.00 88.69 246 TYR A O 1
ATOM 1863 N N . LEU A 1 247 ? -1.780 -3.196 26.138 1.00 91.56 247 LEU A N 1
ATOM 1864 C CA . LEU A 1 247 ? -0.554 -2.457 25.838 1.00 91.56 247 LEU A CA 1
ATOM 1865 C C . LEU A 1 247 ? 0.442 -2.443 27.001 1.00 91.56 247 LEU A C 1
ATOM 1867 O O . LEU A 1 247 ? 1.629 -2.681 26.779 1.00 91.56 247 LEU A O 1
ATOM 1871 N N . THR A 1 248 ? -0.024 -2.248 28.235 1.00 91.62 248 THR A N 1
ATOM 1872 C CA . THR A 1 248 ? 0.837 -2.281 29.428 1.00 91.62 248 THR A CA 1
ATOM 1873 C C . THR A 1 248 ? 1.422 -3.670 29.662 1.00 91.62 248 THR A C 1
ATOM 1875 O O . THR A 1 248 ? 2.616 -3.801 29.919 1.00 91.62 248 THR A O 1
ATOM 1878 N N . ARG A 1 249 ? 0.635 -4.739 29.467 1.00 90.75 249 ARG A N 1
ATOM 1879 C CA . ARG A 1 249 ? 1.147 -6.119 29.542 1.00 90.75 249 ARG A CA 1
ATOM 1880 C C . ARG A 1 249 ? 2.173 -6.425 28.456 1.00 90.75 249 ARG A C 1
ATOM 1882 O O . ARG A 1 249 ? 3.142 -7.127 28.734 1.00 90.75 249 ARG A O 1
ATOM 1889 N N . GLN A 1 250 ? 1.977 -5.930 27.230 1.00 91.19 250 GLN A N 1
ATOM 1890 C CA . GLN A 1 250 ? 2.996 -6.068 26.184 1.00 91.19 250 GLN A CA 1
ATOM 1891 C C . GLN A 1 250 ? 4.284 -5.352 26.588 1.00 91.19 250 GLN A C 1
ATOM 1893 O O . GLN A 1 250 ? 5.356 -5.945 26.494 1.00 91.19 250 GLN A O 1
ATOM 1898 N N . TRP A 1 251 ? 4.185 -4.128 27.108 1.00 93.56 251 TRP A N 1
ATOM 1899 C CA . TRP A 1 251 ? 5.350 -3.383 27.576 1.00 93.56 251 TRP A CA 1
ATOM 1900 C C . TRP A 1 251 ? 6.097 -4.092 28.711 1.00 93.56 251 TRP A C 1
ATOM 1902 O O . TRP A 1 251 ? 7.312 -4.262 28.623 1.00 93.56 251 TRP A O 1
ATOM 1912 N N . GLY A 1 252 ? 5.381 -4.617 29.709 1.00 92.19 252 GLY A N 1
ATOM 1913 C CA . GLY A 1 252 ? 5.985 -5.396 30.794 1.00 92.19 252 GLY A CA 1
ATOM 1914 C C . GLY A 1 252 ? 6.774 -6.613 30.293 1.00 92.19 252 GLY A C 1
ATOM 1915 O O . GLY A 1 252 ? 7.865 -6.892 30.784 1.00 92.19 252 GLY A O 1
ATOM 1916 N N . ARG A 1 253 ? 6.290 -7.302 29.246 1.00 92.88 253 ARG A N 1
ATOM 1917 C CA . ARG A 1 253 ? 7.035 -8.405 28.603 1.00 92.88 253 ARG A CA 1
ATOM 1918 C C . ARG A 1 253 ? 8.322 -7.925 27.933 1.00 92.88 253 ARG A C 1
ATOM 1920 O O . ARG A 1 253 ? 9.329 -8.629 27.997 1.00 92.88 253 ARG A O 1
ATOM 1927 N N . VAL A 1 254 ? 8.294 -6.757 27.289 1.00 93.56 254 VAL A N 1
ATOM 1928 C CA . VAL A 1 254 ? 9.479 -6.156 26.656 1.00 93.56 254 VAL A CA 1
ATOM 1929 C C . VAL A 1 254 ? 10.528 -5.807 27.703 1.00 93.56 254 VAL A C 1
ATOM 1931 O O . VAL A 1 254 ? 11.688 -6.181 27.527 1.00 93.56 254 VAL A O 1
ATOM 1934 N N . LEU A 1 255 ? 10.119 -5.160 28.798 1.00 92.62 255 LEU A N 1
ATOM 1935 C CA . LEU A 1 255 ? 11.009 -4.816 29.907 1.00 92.62 255 LEU A CA 1
ATOM 1936 C C . LEU A 1 255 ? 11.632 -6.062 30.536 1.00 92.62 255 LEU A C 1
ATOM 1938 O O . LEU A 1 255 ? 12.856 -6.178 30.550 1.00 92.62 255 LEU A O 1
ATOM 1942 N N . HIS A 1 256 ? 10.814 -7.042 30.927 1.00 93.25 256 HIS A N 1
ATOM 1943 C CA . HIS A 1 256 ? 11.304 -8.284 31.528 1.00 93.25 256 HIS A CA 1
ATOM 1944 C C . HIS A 1 256 ? 12.295 -9.020 30.613 1.00 93.25 256 HIS A C 1
ATOM 1946 O O . HIS A 1 256 ? 13.363 -9.462 31.037 1.00 93.25 256 HIS A O 1
ATOM 1952 N N . LYS A 1 257 ? 11.989 -9.100 29.310 1.00 92.75 257 LYS A N 1
ATOM 1953 C CA . LYS A 1 257 ? 12.909 -9.700 28.340 1.00 92.75 257 LYS A CA 1
ATOM 1954 C C . LYS A 1 257 ? 14.211 -8.906 28.250 1.00 92.75 257 LYS A C 1
ATOM 1956 O O . LYS A 1 257 ? 15.271 -9.521 28.189 1.00 92.75 257 LYS A O 1
ATOM 1961 N N . SER A 1 258 ? 14.151 -7.574 28.279 1.00 93.25 258 SER A N 1
ATOM 1962 C CA . SER A 1 258 ? 15.332 -6.705 28.198 1.00 93.25 258 SER A CA 1
ATOM 1963 C C . SER A 1 258 ? 16.296 -6.861 29.374 1.00 93.25 258 SER A C 1
ATOM 1965 O O . SER A 1 258 ? 17.502 -6.715 29.188 1.00 93.25 258 SER A O 1
ATOM 1967 N N . GLU A 1 259 ? 15.793 -7.208 30.557 1.00 92.19 259 GLU A N 1
ATOM 1968 C CA . GLU A 1 259 ? 16.613 -7.500 31.737 1.00 92.19 259 GLU A CA 1
ATOM 1969 C C . GLU A 1 259 ? 17.322 -8.853 31.599 1.00 92.19 259 GLU A C 1
ATOM 1971 O O . GLU A 1 259 ? 18.470 -9.002 32.009 1.00 92.19 259 GLU A O 1
ATOM 1976 N N . SER A 1 260 ? 16.665 -9.825 30.958 1.00 91.81 260 SER A N 1
ATOM 1977 C CA . SER A 1 260 ? 17.172 -11.197 30.815 1.00 91.81 260 SER A CA 1
ATOM 1978 C C . SER A 1 260 ? 18.180 -11.416 29.677 1.00 91.81 260 SER A C 1
ATOM 1980 O O . SER A 1 260 ? 18.887 -12.422 29.679 1.00 91.81 260 SER A O 1
ATOM 1982 N N . VAL A 1 261 ? 18.255 -10.512 28.690 1.00 94.06 261 VAL A N 1
ATOM 1983 C CA . VAL A 1 261 ? 19.110 -10.673 27.497 1.00 94.06 261 VAL A CA 1
ATOM 1984 C C . VAL A 1 261 ? 20.103 -9.521 27.336 1.00 94.06 261 VAL A C 1
ATOM 1986 O O . VAL A 1 261 ? 19.778 -8.360 27.583 1.00 94.06 261 VAL A O 1
ATOM 1989 N N . SER A 1 262 ? 21.318 -9.814 26.874 1.00 93.44 262 SER A N 1
ATOM 1990 C CA . SER A 1 262 ? 22.318 -8.794 26.517 1.00 93.44 262 SER A CA 1
ATOM 1991 C C . SER A 1 262 ? 22.138 -8.304 25.078 1.00 93.44 262 SER A C 1
ATOM 1993 O O . SER A 1 262 ? 21.615 -9.021 24.227 1.00 93.44 262 SER A O 1
ATOM 1995 N N . ALA A 1 263 ? 22.580 -7.078 24.791 1.00 92.31 263 ALA A N 1
ATOM 1996 C CA . ALA A 1 263 ? 22.524 -6.527 23.437 1.00 92.31 263 ALA A CA 1
ATOM 1997 C C . ALA A 1 263 ? 23.605 -7.136 22.510 1.00 92.31 263 ALA A C 1
ATOM 1999 O O . ALA A 1 263 ? 24.733 -7.354 22.978 1.00 92.31 263 ALA A O 1
ATOM 2000 N N . PRO A 1 264 ? 23.337 -7.300 21.196 1.00 93.75 264 PRO A N 1
ATOM 2001 C CA . PRO A 1 264 ? 22.091 -6.966 20.499 1.00 93.75 264 PRO A CA 1
ATOM 2002 C C . PRO A 1 264 ? 21.039 -8.088 20.571 1.00 93.75 264 PRO A C 1
ATOM 2004 O O . PRO A 1 264 ? 21.344 -9.248 20.308 1.00 93.75 264 PRO A O 1
ATOM 2007 N N . ALA A 1 265 ? 19.783 -7.749 20.878 1.00 95.00 265 ALA A N 1
ATOM 2008 C CA . ALA A 1 265 ? 18.692 -8.728 20.926 1.00 95.00 265 ALA A CA 1
ATOM 2009 C C . ALA A 1 265 ? 17.335 -8.120 20.542 1.00 95.00 265 ALA A C 1
ATOM 2011 O O . ALA A 1 265 ? 17.000 -7.011 20.959 1.00 95.00 265 ALA A O 1
ATOM 2012 N N . MET A 1 266 ? 16.515 -8.867 19.794 1.00 94.12 266 MET A N 1
ATOM 2013 C CA . MET A 1 266 ? 15.132 -8.479 19.495 1.00 94.12 266 MET A CA 1
ATOM 2014 C C . MET A 1 266 ? 14.225 -8.769 20.695 1.00 94.12 266 MET A C 1
ATOM 2016 O O . MET A 1 266 ? 14.078 -9.915 21.136 1.00 94.12 266 MET A O 1
ATOM 2020 N N . LEU A 1 267 ? 13.574 -7.732 21.208 1.00 93.50 267 LEU A N 1
ATOM 2021 C CA . LEU A 1 267 ? 12.709 -7.818 22.381 1.00 93.50 267 LEU A CA 1
ATOM 2022 C C . LEU A 1 267 ? 11.240 -7.973 21.999 1.00 93.50 267 LEU A C 1
ATOM 2024 O O . LEU A 1 267 ? 10.535 -8.785 22.594 1.00 93.50 267 LEU A O 1
ATOM 2028 N N . TYR A 1 268 ? 10.815 -7.243 20.973 1.00 92.38 268 TYR A N 1
ATOM 2029 C CA . TYR A 1 268 ? 9.449 -7.236 20.469 1.00 92.38 268 TYR A CA 1
ATOM 2030 C C . TYR A 1 268 ? 9.459 -7.274 18.949 1.00 92.38 268 TYR A C 1
ATOM 2032 O O . TYR A 1 268 ? 10.210 -6.536 18.307 1.00 92.38 268 TYR A O 1
ATOM 2040 N N . TYR A 1 269 ? 8.599 -8.126 18.408 1.00 88.56 269 TYR A N 1
ATOM 2041 C CA . TYR A 1 269 ? 8.279 -8.167 16.994 1.00 88.56 269 TYR A CA 1
ATOM 2042 C C . TYR A 1 269 ? 6.920 -7.495 16.810 1.00 88.56 269 TYR A C 1
ATOM 2044 O O . TYR A 1 269 ? 5.966 -7.883 17.491 1.00 88.56 269 TYR A O 1
ATOM 2052 N N . ASP A 1 270 ? 6.842 -6.481 15.950 1.00 86.31 270 ASP A N 1
ATOM 2053 C CA . ASP A 1 270 ? 5.580 -5.792 15.702 1.00 86.31 270 ASP A CA 1
ATOM 2054 C C . ASP A 1 270 ? 4.581 -6.681 14.958 1.00 86.31 270 ASP A C 1
ATOM 2056 O O . ASP A 1 270 ? 4.929 -7.709 14.377 1.00 86.31 270 ASP A O 1
ATOM 2060 N N . MET A 1 271 ? 3.308 -6.300 15.028 1.00 84.62 271 MET A N 1
ATOM 2061 C CA . MET A 1 271 ? 2.207 -7.069 14.460 1.00 84.62 271 MET A CA 1
ATOM 2062 C C . MET A 1 271 ? 2.442 -7.384 12.984 1.00 84.62 271 MET A C 1
ATOM 2064 O O . MET A 1 271 ? 2.715 -6.467 12.214 1.00 84.62 271 MET A O 1
ATOM 2068 N N . ASP A 1 272 ? 2.264 -8.643 12.580 1.00 86.19 272 ASP A N 1
ATOM 2069 C CA . ASP A 1 272 ? 2.290 -9.034 11.163 1.00 86.19 272 ASP A CA 1
ATOM 2070 C C . ASP A 1 272 ? 1.074 -8.486 10.390 1.00 86.19 272 ASP A C 1
ATOM 2072 O O . ASP A 1 272 ? 0.171 -7.861 10.963 1.00 86.19 272 ASP A O 1
ATOM 2076 N N . GLN A 1 273 ? 1.030 -8.695 9.069 1.00 88.06 273 GLN A N 1
ATOM 2077 C CA . GLN A 1 273 ? -0.057 -8.159 8.248 1.00 88.06 273 GLN A CA 1
ATOM 2078 C C . GLN A 1 273 ? -1.450 -8.626 8.702 1.00 88.06 273 GLN A C 1
ATOM 2080 O O . GLN A 1 273 ? -2.390 -7.829 8.688 1.00 88.06 273 GLN A O 1
ATOM 2085 N N . VAL A 1 274 ? -1.589 -9.879 9.148 1.00 90.81 274 VAL A N 1
ATOM 2086 C CA . VAL A 1 274 ? -2.862 -10.419 9.653 1.00 90.81 274 VAL A CA 1
ATOM 2087 C C . VAL A 1 274 ? -3.286 -9.667 10.907 1.00 90.81 274 VAL A C 1
ATOM 2089 O O . VAL A 1 274 ? -4.407 -9.158 10.988 1.00 90.81 274 VAL A O 1
ATOM 2092 N N . GLN A 1 275 ? -2.379 -9.553 11.875 1.00 89.50 275 GLN A N 1
ATOM 2093 C CA . GLN A 1 275 ? -2.636 -8.890 13.148 1.00 89.50 275 GLN A CA 1
ATOM 2094 C C . GLN A 1 275 ? -2.956 -7.402 12.953 1.00 89.50 275 GLN A C 1
ATOM 2096 O O . GLN A 1 275 ? -3.913 -6.907 13.552 1.00 89.50 275 GLN A O 1
ATOM 2101 N N . ARG A 1 276 ? -2.237 -6.701 12.062 1.00 88.75 276 ARG A N 1
ATOM 2102 C CA . ARG A 1 276 ? -2.532 -5.302 11.701 1.00 88.75 276 ARG A CA 1
ATOM 2103 C C . ARG A 1 276 ? -3.912 -5.162 11.066 1.00 88.75 276 ARG A C 1
ATOM 2105 O O . ARG A 1 276 ? -4.673 -4.286 11.472 1.00 88.75 276 ARG A O 1
ATOM 2112 N N . THR A 1 277 ? -4.285 -6.042 10.134 1.00 90.19 277 THR A N 1
ATOM 2113 C CA . THR A 1 277 ? -5.629 -6.025 9.537 1.00 90.19 277 THR A CA 1
ATOM 2114 C C . THR A 1 277 ? -6.717 -6.264 10.586 1.00 90.19 277 THR A C 1
ATOM 2116 O O . THR A 1 277 ? -7.704 -5.527 10.625 1.00 90.19 277 THR A O 1
ATOM 2119 N N . VAL A 1 278 ? -6.546 -7.238 11.478 1.00 90.75 278 VAL A N 1
ATOM 2120 C CA . VAL A 1 278 ? -7.513 -7.502 12.555 1.00 90.75 278 VAL A CA 1
ATOM 2121 C C . VAL A 1 278 ? -7.609 -6.313 13.517 1.00 90.75 278 VAL A C 1
ATOM 2123 O O . VAL A 1 278 ? -8.707 -5.909 13.901 1.00 90.75 278 VAL A O 1
ATOM 2126 N N . ARG A 1 279 ? -6.483 -5.692 13.872 1.00 87.31 279 ARG A N 1
ATOM 2127 C CA . ARG A 1 279 ? -6.462 -4.504 14.731 1.00 87.31 279 ARG A CA 1
ATOM 2128 C C . ARG A 1 279 ? -7.175 -3.321 14.070 1.00 87.31 279 ARG A C 1
ATOM 2130 O O . ARG A 1 279 ? -8.080 -2.758 14.680 1.00 87.31 279 ARG A O 1
ATOM 2137 N N . ASP A 1 280 ? -6.800 -2.974 12.839 1.00 84.19 280 ASP A N 1
ATOM 2138 C CA . ASP A 1 280 ? -7.153 -1.695 12.209 1.00 84.19 280 ASP A CA 1
ATOM 2139 C C . ASP A 1 280 ? -8.434 -1.744 11.348 1.00 84.19 280 ASP A C 1
ATOM 2141 O O . ASP A 1 280 ? -9.064 -0.704 11.121 1.00 84.19 280 ASP A O 1
ATOM 2145 N N . LEU A 1 281 ? -8.826 -2.919 10.829 1.00 86.19 281 LEU A N 1
ATOM 2146 C CA . LEU A 1 281 ? -9.939 -3.064 9.873 1.00 86.19 281 LEU A CA 1
ATOM 2147 C C . LEU A 1 281 ? -11.124 -3.879 10.405 1.00 86.19 281 LEU A C 1
ATOM 2149 O O . LEU A 1 281 ? -12.239 -3.693 9.919 1.00 86.19 281 LEU A O 1
ATOM 2153 N N . PHE A 1 282 ? -10.934 -4.763 11.390 1.00 89.38 282 PHE A N 1
ATOM 2154 C CA . PHE A 1 282 ? -12.008 -5.647 11.852 1.00 89.38 282 PHE A CA 1
ATOM 2155 C C . PHE A 1 282 ? -12.980 -4.946 12.806 1.00 89.38 282 PHE A C 1
ATOM 2157 O O . PHE A 1 282 ? -12.909 -5.117 14.021 1.00 89.38 282 PHE A O 1
ATOM 2164 N N . THR A 1 283 ? -13.878 -4.121 12.276 1.00 85.06 283 THR A N 1
ATOM 2165 C CA . THR A 1 283 ? -14.889 -3.365 13.036 1.00 85.06 283 THR A CA 1
ATOM 2166 C C . THR A 1 283 ? -16.268 -4.034 12.992 1.00 85.06 283 THR A C 1
ATOM 2168 O O . THR A 1 283 ? -16.459 -5.074 12.362 1.00 85.06 283 THR A O 1
ATOM 2171 N N . ALA A 1 284 ? -17.268 -3.431 13.646 1.00 83.31 284 ALA A N 1
ATOM 2172 C CA . ALA A 1 284 ? -18.648 -3.920 13.622 1.00 83.31 284 ALA A CA 1
ATOM 2173 C C . ALA A 1 284 ? -19.287 -3.921 12.213 1.00 83.31 284 ALA A C 1
ATOM 2175 O O . ALA A 1 284 ? -20.269 -4.637 12.000 1.00 83.31 284 ALA A O 1
ATOM 2176 N N . GLU A 1 285 ? -18.725 -3.182 11.251 1.00 84.56 285 GLU A N 1
ATOM 2177 C CA . GLU A 1 285 ? -19.151 -3.181 9.842 1.00 84.56 285 GLU A CA 1
ATOM 2178 C C . GLU A 1 285 ? -18.730 -4.449 9.086 1.00 84.56 285 GLU A C 1
ATOM 2180 O O . GLU A 1 285 ? -19.350 -4.824 8.083 1.00 84.56 285 GLU A O 1
ATOM 2185 N N . VAL A 1 286 ? -17.676 -5.118 9.562 1.00 90.69 286 VAL A N 1
ATOM 2186 C CA . VAL A 1 286 ? -17.174 -6.353 8.963 1.00 90.69 286 VAL A CA 1
ATOM 2187 C C . VAL A 1 286 ? -18.089 -7.499 9.366 1.00 90.69 286 VAL A C 1
ATOM 2189 O O . VAL A 1 286 ? -18.219 -7.849 10.539 1.00 90.69 286 VAL A O 1
ATOM 2192 N N . GLY A 1 287 ? -18.752 -8.091 8.378 1.00 91.94 287 GLY A N 1
ATOM 2193 C CA . GLY A 1 287 ? -19.671 -9.202 8.570 1.00 91.94 287 GLY A CA 1
ATOM 2194 C C . GLY A 1 287 ? -18.973 -10.503 8.932 1.00 91.94 287 GLY A C 1
ATOM 2195 O O . GLY A 1 287 ? -19.486 -11.226 9.783 1.00 91.94 287 GLY A O 1
ATOM 2196 N N . ARG A 1 288 ? -17.838 -10.803 8.290 1.00 95.12 288 ARG A N 1
ATOM 2197 C CA . ARG A 1 288 ? -17.090 -12.046 8.501 1.00 95.12 288 ARG A CA 1
ATOM 2198 C C . ARG A 1 288 ? -15.613 -11.897 8.118 1.00 95.12 288 ARG A C 1
ATOM 2200 O O . ARG A 1 288 ? -15.302 -11.170 7.173 1.00 95.12 288 ARG A O 1
ATOM 2207 N N . ILE A 1 289 ? -14.743 -12.583 8.858 1.00 96.81 289 ILE A N 1
ATOM 2208 C CA . ILE A 1 289 ? -13.367 -12.900 8.465 1.00 96.81 289 ILE A CA 1
ATOM 2209 C C . ILE A 1 289 ? -13.329 -14.369 8.050 1.00 96.81 289 ILE A C 1
ATOM 2211 O O . ILE A 1 289 ? -13.765 -15.220 8.824 1.00 96.81 289 ILE A O 1
ATOM 2215 N N . TRP A 1 290 ? -12.795 -14.652 6.868 1.00 97.31 290 TRP A N 1
ATOM 2216 C CA . TRP A 1 290 ? -12.472 -16.001 6.416 1.00 97.31 290 TRP A CA 1
ATOM 2217 C C . TRP A 1 290 ? -10.961 -16.204 6.414 1.00 97.31 290 TRP A C 1
ATOM 2219 O O . TRP A 1 290 ? -10.226 -15.306 6.006 1.00 97.31 290 TRP A O 1
ATOM 2229 N N . VAL A 1 291 ? -10.507 -17.366 6.873 1.00 97.19 291 VAL A N 1
ATOM 2230 C CA . VAL A 1 291 ? -9.085 -17.723 6.971 1.00 97.19 291 VAL A CA 1
ATOM 2231 C C . VAL A 1 291 ? -8.920 -19.141 6.463 1.00 97.19 291 VAL A C 1
ATOM 2233 O O . VAL A 1 291 ? -9.677 -20.001 6.886 1.00 97.19 291 VAL A O 1
ATOM 2236 N N . ASP A 1 292 ? -7.949 -19.406 5.600 1.00 96.44 292 ASP A N 1
ATOM 2237 C CA . ASP A 1 292 ? -7.687 -20.752 5.059 1.00 96.44 292 ASP A CA 1
ATOM 2238 C C . ASP A 1 292 ? -6.631 -21.554 5.841 1.00 96.44 292 ASP A C 1
ATOM 2240 O O . ASP A 1 292 ? -6.364 -22.714 5.541 1.00 96.44 292 ASP A O 1
ATOM 2244 N N . SER A 1 293 ? -6.029 -20.950 6.866 1.00 95.50 293 SER A N 1
ATOM 2245 C CA . SER A 1 293 ? -5.002 -21.575 7.699 1.00 95.50 293 SER A CA 1
ATOM 2246 C C . SER A 1 293 ? -5.506 -21.793 9.129 1.00 95.50 293 SER A C 1
ATOM 2248 O O . SER A 1 293 ? -5.768 -20.811 9.834 1.00 95.50 293 SER A O 1
ATOM 2250 N N . PRO A 1 294 ? -5.570 -23.048 9.623 1.00 95.25 294 PRO A N 1
ATOM 2251 C CA . PRO A 1 294 ? -5.972 -23.349 11.000 1.00 95.25 294 PRO A CA 1
ATOM 2252 C C . PRO A 1 294 ? -5.089 -22.668 12.051 1.00 95.25 294 PRO A C 1
ATOM 2254 O O . PRO A 1 294 ? -5.576 -22.193 13.078 1.00 95.25 294 PRO A O 1
ATOM 2257 N N . ARG A 1 295 ? -3.782 -22.569 11.772 1.00 94.31 295 ARG A N 1
ATOM 2258 C CA . ARG A 1 295 ? -2.818 -21.887 12.644 1.00 94.31 295 ARG A CA 1
ATOM 2259 C C . ARG A 1 295 ? -3.149 -20.403 12.770 1.00 94.31 295 ARG A C 1
ATOM 2261 O O . ARG A 1 295 ? -3.181 -19.877 13.879 1.00 94.31 295 ARG A O 1
ATOM 2268 N N . GLU A 1 296 ? -3.395 -19.730 11.648 1.00 94.06 296 GLU A N 1
ATOM 2269 C CA . GLU A 1 296 ? -3.725 -18.302 11.656 1.00 94.06 296 GLU A CA 1
ATOM 2270 C C . GLU A 1 296 ? -5.115 -18.047 12.234 1.00 94.06 296 GLU A C 1
ATOM 2272 O O . GLU A 1 296 ? -5.289 -17.105 13.002 1.00 94.06 296 GLU A O 1
ATOM 2277 N N . HIS A 1 297 ? -6.082 -18.925 11.965 1.00 96.38 297 HIS A N 1
ATOM 2278 C CA . HIS A 1 297 ? -7.407 -18.864 12.571 1.00 96.38 297 HIS A CA 1
ATOM 2279 C C . HIS A 1 297 ? -7.329 -18.839 14.106 1.00 96.38 297 HIS A C 1
ATOM 2281 O O . HIS A 1 297 ? -7.910 -17.955 14.738 1.00 96.38 297 HIS A O 1
ATOM 2287 N N . GLN A 1 298 ? -6.540 -19.736 14.707 1.00 95.12 298 GLN A N 1
ATOM 2288 C CA . GLN A 1 298 ? -6.330 -19.761 16.156 1.00 95.12 298 GLN A CA 1
ATOM 2289 C C . GLN A 1 298 ? -5.655 -18.478 16.671 1.00 95.12 298 GLN A C 1
ATOM 2291 O O . GLN A 1 298 ? -6.126 -17.877 17.637 1.00 95.12 298 GLN A O 1
ATOM 2296 N N . ARG A 1 299 ? -4.604 -18.000 15.988 1.00 92.88 299 ARG A N 1
ATOM 2297 C CA . ARG A 1 299 ? -3.915 -16.743 16.345 1.00 92.88 299 ARG A CA 1
ATOM 2298 C C . ARG A 1 299 ? -4.857 -15.535 16.308 1.00 92.88 299 ARG A C 1
ATOM 2300 O O . ARG A 1 299 ? -4.788 -14.666 17.177 1.00 92.88 299 ARG A O 1
ATOM 2307 N N . ILE A 1 300 ? -5.741 -15.470 15.313 1.00 94.56 300 ILE A N 1
ATOM 2308 C CA . ILE A 1 300 ? -6.728 -14.393 15.172 1.00 94.56 300 ILE A CA 1
ATOM 2309 C C . ILE A 1 300 ? -7.769 -14.471 16.290 1.00 94.56 300 ILE A C 1
ATOM 2311 O O . ILE A 1 300 ? -8.120 -13.435 16.854 1.00 94.56 300 ILE A O 1
ATOM 2315 N N . LEU A 1 301 ? -8.240 -15.672 16.644 1.00 94.50 301 LEU A N 1
ATOM 2316 C CA . LEU A 1 301 ? -9.175 -15.858 17.754 1.00 94.50 301 LEU A CA 1
ATOM 2317 C C . LEU A 1 301 ? -8.591 -15.355 19.077 1.00 94.50 301 LEU A C 1
ATOM 2319 O O . LEU A 1 301 ? -9.280 -14.626 19.784 1.00 94.50 301 LEU A O 1
ATOM 2323 N N . GLU A 1 302 ? -7.337 -15.686 19.388 1.00 91.25 302 GLU A N 1
ATOM 2324 C CA . GLU A 1 302 ? -6.638 -15.220 20.598 1.00 91.25 302 GLU A CA 1
ATOM 2325 C C . GLU A 1 302 ? -6.492 -13.692 20.632 1.00 91.25 302 GLU A C 1
ATOM 2327 O O . GLU A 1 302 ? -6.746 -13.044 21.654 1.00 91.25 302 GLU A O 1
ATOM 2332 N N . LEU A 1 303 ? -6.133 -13.094 19.491 1.00 87.88 303 LEU A N 1
ATOM 2333 C CA . LEU A 1 303 ? -6.012 -11.645 19.366 1.00 87.88 303 LEU A CA 1
ATOM 2334 C C . LEU A 1 303 ? -7.366 -10.948 19.560 1.00 87.88 303 LEU A C 1
ATOM 2336 O O . LEU A 1 303 ? -7.464 -9.950 20.275 1.00 87.88 303 LEU A O 1
ATOM 2340 N N . VAL A 1 304 ? -8.421 -11.472 18.937 1.00 90.12 304 VAL A N 1
ATOM 2341 C CA . VAL A 1 304 ? -9.770 -10.891 18.990 1.00 90.12 304 VAL A CA 1
ATOM 2342 C C . VAL A 1 304 ? -10.403 -11.078 20.361 1.00 90.12 304 VAL A C 1
ATOM 2344 O O . VAL A 1 304 ? -11.106 -10.179 20.811 1.00 90.12 304 VAL A O 1
ATOM 2347 N N . ASP A 1 305 ? -10.125 -12.181 21.052 1.00 88.62 305 ASP A N 1
ATOM 2348 C CA . ASP A 1 305 ? -10.558 -12.394 22.437 1.00 88.62 305 ASP A CA 1
ATOM 2349 C C . ASP A 1 305 ? -10.046 -11.281 23.360 1.00 88.62 305 ASP A C 1
ATOM 2351 O O . ASP A 1 305 ? -10.768 -10.794 24.227 1.00 88.62 305 ASP A O 1
ATOM 2355 N N . THR A 1 306 ? -8.825 -10.808 23.094 1.00 82.25 306 THR A N 1
ATOM 2356 C CA . THR A 1 306 ? -8.199 -9.726 23.855 1.00 82.25 306 THR A CA 1
ATOM 2357 C C . THR A 1 306 ? -8.689 -8.339 23.425 1.00 82.25 306 THR A C 1
ATOM 2359 O O . THR A 1 306 ? -8.980 -7.503 24.277 1.00 82.25 306 THR A O 1
ATOM 2362 N N . LEU A 1 307 ? -8.773 -8.071 22.115 1.00 79.25 307 LEU A N 1
ATOM 2363 C CA . LEU A 1 307 ? -9.033 -6.723 21.589 1.00 79.25 307 LEU A CA 1
ATOM 2364 C C . LEU A 1 307 ? -10.521 -6.401 21.383 1.00 79.25 307 LEU A C 1
ATOM 2366 O O . LEU A 1 307 ? -10.937 -5.255 21.549 1.00 79.25 307 LEU A O 1
ATOM 2370 N N . ALA A 1 308 ? -11.321 -7.376 20.949 1.00 80.06 308 ALA A N 1
ATOM 2371 C CA . ALA A 1 308 ? -12.722 -7.179 20.575 1.00 80.06 308 ALA A CA 1
ATOM 2372 C C . ALA A 1 308 ? -13.564 -8.471 20.709 1.00 80.06 308 ALA A C 1
ATOM 2374 O O . ALA A 1 308 ? -14.113 -8.951 19.709 1.00 80.06 308 ALA A O 1
ATOM 2375 N N . PRO A 1 309 ? -13.747 -9.019 21.929 1.00 84.19 309 PRO A N 1
ATOM 2376 C CA . PRO A 1 309 ? -14.379 -10.329 22.132 1.00 84.19 309 PRO A CA 1
ATOM 2377 C C . PRO A 1 309 ? -15.782 -10.460 21.514 1.00 84.19 309 PRO A C 1
ATOM 2379 O O . PRO A 1 309 ? -16.169 -11.530 21.048 1.00 84.19 309 PRO A O 1
ATOM 2382 N N . ARG A 1 310 ? -16.537 -9.356 21.419 1.00 85.25 310 ARG A N 1
ATOM 2383 C CA . ARG A 1 310 ? -17.875 -9.315 20.792 1.00 85.25 310 ARG A CA 1
ATOM 2384 C C . ARG A 1 310 ? -17.881 -9.714 19.313 1.00 85.25 310 ARG A C 1
ATOM 2386 O O . ARG A 1 310 ? -18.920 -10.117 18.798 1.00 85.25 310 ARG A O 1
ATOM 2393 N N . LEU A 1 311 ? -16.754 -9.573 18.616 1.00 88.38 311 LEU A N 1
ATOM 2394 C CA . LEU A 1 311 ? -16.643 -9.872 17.188 1.00 88.38 311 LEU A CA 1
ATOM 2395 C C . LEU A 1 311 ? -16.153 -11.301 16.914 1.00 88.38 311 LEU A C 1
ATOM 2397 O O . LEU A 1 311 ? -16.177 -11.729 15.763 1.00 88.38 311 LEU A O 1
ATOM 2401 N N . LYS A 1 312 ? -15.777 -12.063 17.950 1.00 91.31 312 LYS A N 1
ATOM 2402 C CA . LYS A 1 312 ? -15.187 -13.407 17.835 1.00 91.31 312 LYS A CA 1
ATOM 2403 C C . LYS A 1 312 ? -16.014 -14.369 16.976 1.00 91.31 312 LYS A C 1
ATOM 2405 O O . LYS A 1 312 ? -15.467 -15.051 16.121 1.00 91.31 312 LYS A O 1
ATOM 2410 N N . GLY A 1 313 ? -17.343 -14.351 17.121 1.00 92.50 313 GLY A N 1
ATOM 2411 C CA . GLY A 1 313 ? -18.256 -15.208 16.348 1.00 92.50 313 GLY A CA 1
ATOM 2412 C C . GLY A 1 313 ? -18.335 -14.905 14.842 1.00 92.50 313 GLY A C 1
ATOM 2413 O O . GLY A 1 313 ? -19.073 -15.571 14.121 1.00 92.50 313 GLY A O 1
ATOM 2414 N N . ARG A 1 314 ? -17.617 -13.887 14.351 1.00 95.19 314 ARG A N 1
ATOM 2415 C CA . ARG A 1 314 ? -17.546 -13.532 12.926 1.00 95.19 314 ARG A CA 1
ATOM 2416 C C . ARG A 1 314 ? -16.282 -14.053 12.243 1.00 95.19 314 ARG A C 1
ATOM 2418 O O . ARG A 1 314 ? -16.073 -13.727 11.082 1.00 95.19 314 ARG A O 1
ATOM 2425 N N . ILE A 1 315 ? -15.441 -14.816 12.931 1.00 96.62 315 ILE A N 1
ATOM 2426 C CA . ILE A 1 315 ? -14.233 -15.418 12.359 1.00 96.62 315 ILE A CA 1
ATOM 2427 C C . ILE A 1 315 ? -14.568 -16.862 11.993 1.00 96.62 315 ILE A C 1
ATOM 2429 O O . ILE A 1 315 ? -15.151 -17.577 12.805 1.00 96.62 315 ILE A O 1
ATOM 2433 N N . ALA A 1 316 ? -14.257 -17.262 10.765 1.00 96.75 316 ALA A N 1
ATOM 2434 C CA . ALA A 1 316 ? -14.527 -18.596 10.256 1.00 96.75 316 ALA A CA 1
ATOM 2435 C C . ALA A 1 316 ? -13.292 -19.162 9.550 1.00 96.75 316 ALA A C 1
ATOM 2437 O O . ALA A 1 316 ? -12.645 -18.473 8.755 1.00 96.75 316 ALA A O 1
ATOM 2438 N N . LEU A 1 317 ? -12.993 -20.428 9.837 1.00 97.56 317 LEU A N 1
ATOM 2439 C CA . LEU A 1 317 ? -12.041 -21.221 9.074 1.00 97.56 317 LEU A CA 1
ATOM 2440 C C . LEU A 1 317 ? -12.706 -21.657 7.763 1.00 97.56 317 LEU A C 1
ATOM 2442 O O . LEU A 1 317 ? -13.867 -22.063 7.747 1.00 97.56 317 LEU A O 1
ATOM 2446 N N . TYR A 1 318 ? -11.976 -21.524 6.667 1.00 97.25 318 TYR A N 1
ATOM 2447 C CA . TYR A 1 318 ? -12.361 -21.995 5.350 1.00 97.25 318 TYR A CA 1
ATOM 2448 C C . TYR A 1 318 ? -11.728 -23.371 5.121 1.00 97.25 318 TYR A C 1
ATOM 2450 O O . TYR A 1 318 ? -10.511 -23.510 5.222 1.00 97.25 318 TYR A O 1
ATOM 2458 N N . GLU A 1 319 ? -12.556 -24.377 4.842 1.00 93.81 319 GLU A N 1
ATOM 2459 C CA . GLU A 1 319 ? -12.151 -25.793 4.784 1.00 93.81 319 GLU A CA 1
ATOM 2460 C C . GLU A 1 319 ? -12.456 -26.452 3.428 1.00 93.81 319 GLU A C 1
ATOM 2462 O O . GLU A 1 319 ? -12.262 -27.656 3.262 1.00 93.81 319 GLU A O 1
ATOM 2467 N N . GLU A 1 320 ? -12.957 -25.693 2.451 1.00 94.31 320 GLU A N 1
ATOM 2468 C CA . GLU A 1 320 ? -13.240 -26.249 1.129 1.00 94.31 320 GLU A CA 1
ATOM 2469 C C . GLU A 1 320 ? -11.944 -26.512 0.349 1.00 94.31 320 GLU A C 1
ATOM 2471 O O . GLU A 1 320 ? -10.910 -25.878 0.561 1.00 94.31 320 GLU A O 1
ATOM 2476 N N . SER A 1 321 ? -12.011 -27.441 -0.605 1.00 91.75 321 SER A N 1
ATOM 2477 C CA . SER A 1 321 ? -10.867 -27.832 -1.435 1.00 91.75 321 SER A CA 1
ATOM 2478 C C . SER A 1 321 ? -10.430 -26.764 -2.441 1.00 91.75 321 SER A C 1
ATOM 2480 O O . SER A 1 321 ? -9.272 -26.751 -2.852 1.00 91.75 321 SER A O 1
ATOM 2482 N N . THR A 1 322 ? -11.347 -25.902 -2.888 1.00 94.75 322 THR A N 1
ATOM 2483 C CA . THR A 1 322 ? -11.029 -24.818 -3.828 1.00 94.75 322 THR A CA 1
ATOM 2484 C C . THR A 1 322 ? -10.247 -23.735 -3.089 1.00 94.75 322 THR A C 1
ATOM 2486 O O . THR A 1 322 ? -10.685 -23.345 -2.010 1.00 94.75 322 THR A O 1
ATOM 2489 N N . PRO A 1 323 ? -9.138 -23.197 -3.626 1.00 95.19 323 PRO A N 1
ATOM 2490 C CA . PRO A 1 323 ? -8.412 -22.105 -2.983 1.00 95.19 323 PRO A CA 1
ATOM 2491 C C . PRO A 1 323 ? -9.329 -20.932 -2.617 1.00 95.19 323 PRO A C 1
ATOM 2493 O O . PRO A 1 323 ? -10.160 -20.503 -3.418 1.00 95.19 323 PRO A O 1
ATOM 2496 N N . ILE A 1 324 ? -9.163 -20.379 -1.413 1.00 96.75 324 ILE A N 1
ATOM 2497 C CA . ILE A 1 324 ? -10.086 -19.377 -0.859 1.00 96.75 324 ILE A CA 1
ATOM 2498 C C . ILE A 1 324 ? -10.262 -18.157 -1.783 1.00 96.75 324 ILE A C 1
ATOM 2500 O O . ILE A 1 324 ? -11.378 -17.697 -2.007 1.00 96.75 324 ILE A O 1
ATOM 2504 N N . PHE A 1 325 ? -9.188 -17.648 -2.393 1.00 96.50 325 PHE A N 1
ATOM 2505 C CA . PHE A 1 325 ? -9.282 -16.508 -3.313 1.00 96.50 325 PHE A CA 1
ATOM 2506 C C . PHE A 1 325 ? -9.949 -16.859 -4.645 1.00 96.50 325 PHE A C 1
ATOM 2508 O O . PHE A 1 325 ? -10.573 -15.989 -5.248 1.00 96.50 325 PHE A O 1
ATOM 2515 N N . GLU A 1 326 ? -9.869 -18.108 -5.093 1.00 94.81 326 GLU A N 1
ATOM 2516 C CA . GLU A 1 326 ? -10.581 -18.570 -6.283 1.00 94.81 326 GLU A CA 1
ATOM 2517 C C . GLU A 1 326 ? -12.084 -18.690 -5.998 1.00 94.81 326 GLU A C 1
ATOM 2519 O O . GLU A 1 326 ? -12.890 -18.144 -6.750 1.00 94.81 326 GLU A O 1
ATOM 2524 N N . HIS A 1 327 ? -12.459 -19.275 -4.853 1.00 94.94 327 HIS A N 1
ATOM 2525 C CA . HIS A 1 327 ? -13.855 -19.388 -4.411 1.00 94.94 327 HIS A CA 1
ATOM 2526 C C . HIS A 1 327 ? -14.557 -18.022 -4.342 1.00 94.94 327 HIS A C 1
ATOM 2528 O O . HIS A 1 327 ? -15.683 -17.866 -4.811 1.00 94.94 327 HIS A O 1
ATOM 2534 N N . PHE A 1 328 ? -13.884 -16.999 -3.805 1.00 94.94 328 PHE A N 1
ATOM 2535 C CA . PHE A 1 328 ? -14.425 -15.635 -3.726 1.00 94.94 328 PHE A CA 1
ATOM 2536 C C . PHE A 1 328 ? -14.185 -14.788 -4.993 1.00 94.94 328 PHE A C 1
ATOM 2538 O O . PHE A 1 328 ? -14.461 -13.585 -4.981 1.00 94.94 328 PHE A O 1
ATOM 2545 N N . ALA A 1 329 ? -13.670 -15.379 -6.080 1.00 95.06 329 ALA A N 1
ATOM 2546 C CA . ALA A 1 329 ? -13.317 -14.698 -7.329 1.00 95.06 329 ALA A CA 1
ATOM 2547 C C . ALA A 1 329 ? -12.407 -13.465 -7.126 1.00 95.06 329 ALA A C 1
ATOM 2549 O O . ALA A 1 329 ? -12.548 -12.441 -7.803 1.00 95.06 329 ALA A O 1
ATOM 2550 N N . ILE A 1 330 ? -11.494 -13.546 -6.158 1.00 96.62 330 ILE A N 1
ATOM 2551 C CA . ILE A 1 330 ? -10.518 -12.507 -5.825 1.00 96.62 330 ILE A CA 1
ATOM 2552 C C . ILE A 1 330 ? -9.358 -12.530 -6.817 1.00 96.62 330 ILE A C 1
ATOM 2554 O O . ILE A 1 330 ? -8.987 -11.459 -7.282 1.00 96.62 330 ILE A O 1
ATOM 2558 N N . GLU A 1 331 ? -8.835 -13.701 -7.202 1.00 94.62 331 GLU A N 1
ATOM 2559 C CA . GLU A 1 331 ? -7.721 -13.788 -8.173 1.00 94.62 331 GLU A CA 1
ATOM 2560 C C . GLU A 1 331 ? -8.072 -13.077 -9.483 1.00 94.62 331 GLU A C 1
ATOM 2562 O O . GLU A 1 331 ? -7.405 -12.130 -9.890 1.00 94.62 331 GLU A O 1
ATOM 2567 N N . ALA A 1 332 ? -9.236 -13.399 -10.051 1.00 94.19 332 ALA A N 1
ATOM 2568 C CA . ALA A 1 332 ? -9.732 -12.737 -11.253 1.00 94.19 332 ALA A CA 1
ATOM 2569 C C . ALA A 1 332 ? -9.933 -11.218 -11.079 1.00 94.19 332 ALA A C 1
ATOM 2571 O O . ALA A 1 332 ? -9.998 -10.484 -12.061 1.00 94.19 332 ALA A O 1
ATOM 2572 N N . GLN A 1 333 ? -10.118 -10.715 -9.854 1.00 95.81 333 GLN A N 1
ATOM 2573 C CA . GLN A 1 333 ? -10.188 -9.274 -9.581 1.00 95.81 333 GLN A CA 1
ATOM 2574 C C . GLN A 1 333 ? -8.808 -8.634 -9.443 1.00 95.81 333 GLN A C 1
ATOM 2576 O O . GLN A 1 333 ? -8.665 -7.476 -9.827 1.00 95.81 333 GLN A O 1
ATOM 2581 N N . ILE A 1 334 ? -7.817 -9.364 -8.926 1.00 95.00 334 ILE A N 1
ATOM 2582 C CA . ILE A 1 334 ? -6.416 -8.933 -8.883 1.00 95.00 334 ILE A CA 1
ATOM 2583 C C . ILE A 1 334 ? -5.888 -8.792 -10.311 1.00 95.00 334 ILE A C 1
ATOM 2585 O O . ILE A 1 334 ? -5.381 -7.727 -10.653 1.00 95.00 334 ILE A O 1
ATOM 2589 N N . ASP A 1 335 ? -6.096 -9.798 -11.164 1.00 92.62 335 ASP A N 1
ATOM 2590 C CA . ASP A 1 335 ? -5.653 -9.767 -12.564 1.00 92.62 335 ASP A CA 1
ATOM 2591 C C . ASP A 1 335 ? -6.274 -8.585 -13.319 1.00 92.62 335 ASP A C 1
ATOM 2593 O O . ASP A 1 335 ? -5.573 -7.772 -13.922 1.00 92.62 335 ASP A O 1
ATOM 2597 N N . ARG A 1 336 ? -7.593 -8.393 -13.174 1.00 94.12 336 ARG A N 1
ATOM 2598 C CA . ARG A 1 336 ? -8.298 -7.228 -13.736 1.00 94.12 336 ARG A CA 1
ATOM 2599 C C . ARG A 1 336 ? -7.811 -5.891 -13.172 1.00 94.12 336 ARG A C 1
ATOM 2601 O O . ARG A 1 336 ? -7.931 -4.866 -13.838 1.00 94.12 336 ARG A O 1
ATOM 2608 N N . ALA A 1 337 ? -7.290 -5.860 -11.947 1.00 94.25 337 ALA A N 1
ATOM 2609 C CA . ALA A 1 337 ? -6.727 -4.648 -11.355 1.00 94.25 337 ALA A CA 1
ATOM 2610 C C . ALA A 1 337 ? -5.334 -4.304 -11.906 1.00 94.25 337 ALA A C 1
ATOM 2612 O O . ALA A 1 337 ? -4.895 -3.168 -11.736 1.00 94.25 337 ALA A O 1
ATOM 2613 N N . LEU A 1 338 ? -4.649 -5.242 -12.564 1.00 92.44 338 LEU A N 1
ATOM 2614 C CA . LEU A 1 338 ? -3.404 -4.979 -13.292 1.00 92.44 338 LEU A CA 1
ATOM 2615 C C . LEU A 1 338 ? -3.667 -4.476 -14.719 1.00 92.44 338 LEU A C 1
ATOM 2617 O O . LEU A 1 338 ? -2.803 -3.843 -15.321 1.00 92.44 338 LEU A O 1
ATOM 2621 N N . GLU A 1 339 ? -4.865 -4.699 -15.261 1.00 93.38 339 GLU A N 1
ATOM 2622 C CA . GLU A 1 339 ? -5.226 -4.211 -16.590 1.00 93.38 339 GLU A CA 1
ATOM 2623 C C . GLU A 1 339 ? -5.287 -2.678 -16.643 1.00 93.38 339 GLU A C 1
ATOM 2625 O O . GLU A 1 339 ? -5.768 -2.005 -15.725 1.00 93.38 339 GLU A O 1
ATOM 2630 N N . ARG A 1 340 ? -4.861 -2.109 -17.775 1.00 92.62 340 ARG A N 1
ATOM 2631 C CA . ARG A 1 340 ? -5.002 -0.673 -18.067 1.00 92.62 340 ARG A CA 1
ATOM 2632 C C . ARG A 1 340 ? -6.471 -0.235 -18.140 1.00 92.62 340 ARG A C 1
ATOM 2634 O O . ARG A 1 340 ? -6.791 0.900 -17.797 1.00 92.62 340 ARG A O 1
ATOM 2641 N N . LYS A 1 341 ? -7.357 -1.117 -18.610 1.00 95.88 341 LYS A N 1
ATOM 2642 C CA . LYS A 1 341 ? -8.771 -0.827 -18.866 1.00 95.88 341 LYS A CA 1
ATOM 2643 C C . LYS A 1 341 ? -9.658 -1.388 -17.757 1.00 95.88 341 LYS A C 1
ATOM 2645 O O . LYS A 1 341 ? -9.567 -2.564 -17.438 1.00 95.88 341 LYS A O 1
ATOM 2650 N N . VAL A 1 342 ? -10.569 -0.573 -17.228 1.00 96.06 342 VAL A N 1
ATOM 2651 C CA . VAL A 1 342 ? -11.527 -0.976 -16.186 1.00 96.06 342 VAL A CA 1
ATOM 2652 C C . VAL A 1 342 ? -12.945 -0.735 -16.674 1.00 96.06 342 VAL A C 1
ATOM 2654 O O . VAL A 1 342 ? -13.310 0.393 -16.972 1.00 96.06 342 VAL A O 1
ATOM 2657 N N . TRP A 1 343 ? -13.765 -1.777 -16.756 1.00 94.44 343 TRP A N 1
ATOM 2658 C CA . TRP A 1 343 ? -15.152 -1.643 -17.203 1.00 94.44 343 TRP A CA 1
ATOM 2659 C C . TRP A 1 343 ? -16.079 -1.139 -16.096 1.00 94.44 343 TRP A C 1
ATOM 2661 O O . TRP A 1 343 ? -16.015 -1.601 -14.957 1.00 94.44 343 TRP A O 1
ATOM 2671 N N . LEU A 1 344 ? -16.986 -0.242 -16.473 1.00 93.94 344 LEU A N 1
ATOM 2672 C CA . LEU A 1 344 ? -18.105 0.226 -15.662 1.00 93.94 344 LEU A CA 1
ATOM 2673 C C . LEU A 1 344 ? -19.337 -0.661 -15.918 1.00 93.94 344 LEU A C 1
ATOM 2675 O O . LEU A 1 344 ? -19.495 -1.241 -16.995 1.00 93.94 344 LEU A O 1
ATOM 2679 N N . LYS A 1 345 ? -20.252 -0.752 -14.951 1.00 89.38 345 LYS A N 1
ATOM 2680 C CA . LYS A 1 345 ? -21.506 -1.525 -15.043 1.00 89.38 345 LYS A CA 1
ATOM 2681 C C . LYS A 1 345 ? -22.423 -0.989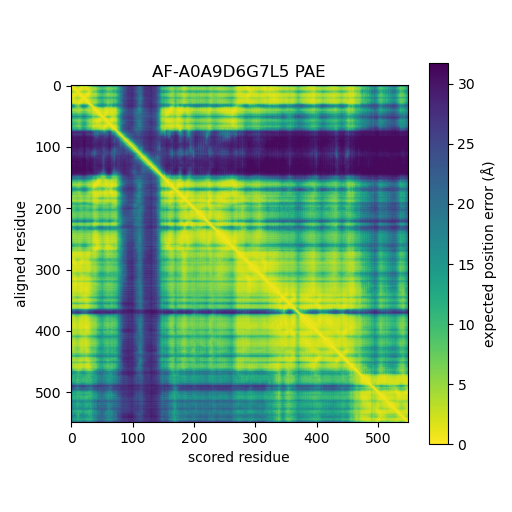 -16.138 1.00 89.38 345 LYS A C 1
ATOM 2683 O O . LYS A 1 345 ? -23.167 -1.761 -16.736 1.00 89.38 345 LYS A O 1
ATOM 2688 N N . SER A 1 346 ? -22.364 0.313 -16.416 1.00 87.19 346 SER A N 1
ATOM 2689 C CA . SER A 1 346 ? -23.088 0.951 -17.523 1.00 87.19 346 SER A CA 1
ATOM 2690 C C . SER A 1 346 ? -22.553 0.601 -18.920 1.00 87.19 346 SER A C 1
ATOM 2692 O O . SER A 1 346 ? -23.210 0.920 -19.909 1.00 87.19 346 SER A O 1
ATOM 2694 N N . GLY A 1 347 ? -21.398 -0.065 -19.028 1.00 88.12 347 GLY A N 1
ATOM 2695 C CA . GLY A 1 347 ? -20.740 -0.379 -20.303 1.00 88.12 347 GLY A CA 1
ATOM 2696 C C . GLY A 1 347 ? -19.715 0.665 -20.763 1.00 88.12 347 GLY A C 1
ATOM 2697 O O . GLY A 1 347 ? -19.040 0.440 -21.774 1.00 88.12 347 GLY A O 1
ATOM 2698 N N . GLY A 1 348 ? -19.564 1.762 -20.012 1.00 92.94 348 GLY A N 1
ATOM 2699 C CA . GLY A 1 348 ? -18.402 2.643 -20.093 1.00 92.94 348 GLY A CA 1
ATOM 2700 C C . GLY A 1 348 ? -17.135 1.979 -19.551 1.00 92.94 348 GLY A C 1
ATOM 2701 O O . GLY A 1 348 ? -17.160 0.840 -19.077 1.00 92.94 348 GLY A O 1
ATOM 2702 N N . TYR A 1 349 ? -16.003 2.668 -19.627 1.00 96.00 349 TYR A N 1
ATOM 2703 C CA . TYR A 1 349 ? -14.745 2.172 -19.079 1.00 96.00 349 TYR A CA 1
ATOM 2704 C C . TYR A 1 349 ? -13.799 3.304 -18.686 1.00 96.00 349 TYR A C 1
ATOM 2706 O O . TYR A 1 349 ? -13.858 4.398 -19.238 1.00 96.00 349 TYR A O 1
ATOM 2714 N N . LEU A 1 350 ? -12.902 3.002 -17.754 1.00 97.31 350 LEU A N 1
ATOM 2715 C CA . LEU A 1 350 ? -11.775 3.836 -17.370 1.00 97.31 350 LEU A CA 1
ATOM 2716 C C . LEU A 1 350 ? -10.506 3.328 -18.049 1.00 97.31 350 LEU A C 1
ATOM 2718 O O . LEU A 1 350 ? -10.318 2.115 -18.194 1.00 97.31 350 LEU A O 1
ATOM 2722 N N . ILE A 1 351 ? -9.618 4.243 -18.406 1.00 97.44 351 ILE A N 1
ATOM 2723 C CA . ILE A 1 351 ? -8.245 3.954 -18.805 1.00 97.44 351 ILE A CA 1
ATOM 2724 C C . ILE A 1 351 ? -7.323 4.564 -17.758 1.00 97.44 351 ILE A C 1
ATOM 2726 O O . ILE A 1 351 ? -7.321 5.772 -17.573 1.00 97.44 351 ILE A O 1
ATOM 2730 N N . ILE A 1 352 ? -6.556 3.726 -17.061 1.00 96.56 352 ILE A N 1
ATOM 2731 C CA . ILE A 1 352 ? -5.629 4.164 -16.012 1.00 96.56 352 ILE A CA 1
ATOM 2732 C C . ILE A 1 352 ? -4.205 4.047 -16.548 1.00 96.56 352 ILE A C 1
ATOM 2734 O O . ILE A 1 352 ? -3.734 2.942 -16.816 1.00 96.56 352 ILE A O 1
ATOM 2738 N N . GLU A 1 353 ? -3.517 5.177 -16.683 1.00 93.00 353 GLU A N 1
ATOM 2739 C CA . GLU A 1 353 ? -2.131 5.249 -17.141 1.00 93.00 353 GLU A CA 1
ATOM 2740 C C . GLU A 1 353 ? -1.239 5.915 -16.104 1.00 93.00 353 GLU A C 1
ATOM 2742 O O . GLU A 1 353 ? -1.515 6.999 -15.591 1.00 93.00 353 GLU A O 1
ATOM 2747 N N . ARG A 1 354 ? -0.119 5.262 -15.814 1.00 89.25 354 ARG A N 1
ATOM 2748 C CA . ARG A 1 354 ? 0.901 5.792 -14.923 1.00 89.25 354 ARG A CA 1
ATOM 2749 C C . ARG A 1 354 ? 2.042 6.362 -15.751 1.00 89.25 354 ARG A C 1
ATOM 2751 O O . ARG A 1 354 ? 2.607 5.670 -16.590 1.00 89.25 354 ARG A O 1
ATOM 2758 N N . THR A 1 355 ? 2.396 7.607 -15.471 1.00 88.38 355 THR A N 1
ATOM 2759 C CA . THR A 1 355 ? 3.610 8.241 -15.984 1.00 88.38 355 THR A CA 1
ATOM 2760 C C . THR A 1 355 ? 4.664 8.303 -14.879 1.00 88.38 355 THR A C 1
ATOM 2762 O O . THR A 1 355 ? 4.453 7.827 -13.758 1.00 88.38 355 THR A O 1
ATOM 2765 N N . GLU A 1 356 ? 5.817 8.892 -15.181 1.00 83.44 356 GLU A N 1
ATOM 2766 C CA . GLU A 1 356 ? 6.880 9.111 -14.201 1.00 83.44 356 GLU A CA 1
ATOM 2767 C C . GLU A 1 356 ? 6.420 10.007 -13.036 1.00 83.44 356 GLU A C 1
ATOM 2769 O O . GLU A 1 356 ? 6.675 9.699 -11.869 1.00 83.44 356 GLU A O 1
ATOM 2774 N N . ALA A 1 357 ? 5.691 11.084 -13.347 1.00 88.00 357 ALA A N 1
ATOM 2775 C CA . ALA A 1 357 ? 5.328 12.116 -12.377 1.00 88.00 357 ALA A CA 1
ATOM 2776 C C . ALA A 1 357 ? 3.909 11.960 -11.809 1.00 88.00 357 ALA A C 1
ATOM 2778 O O . ALA A 1 357 ? 3.668 12.299 -10.648 1.00 88.00 357 ALA A O 1
ATOM 2779 N N . LEU A 1 358 ? 2.962 11.456 -12.606 1.00 95.19 358 LEU A N 1
ATOM 2780 C CA . LEU A 1 358 ? 1.538 11.457 -12.262 1.00 95.19 358 LEU A CA 1
ATOM 2781 C C . LEU A 1 358 ? 0.794 10.229 -12.789 1.00 95.19 358 LEU A C 1
ATOM 2783 O O . LEU A 1 358 ? 1.295 9.486 -13.630 1.00 95.19 358 LEU A O 1
ATOM 2787 N N . THR A 1 359 ? -0.424 10.018 -12.301 1.00 96.56 359 THR A N 1
ATOM 2788 C CA . THR A 1 359 ? -1.356 9.019 -12.848 1.00 96.56 359 THR A CA 1
ATOM 2789 C C . THR A 1 359 ? -2.512 9.722 -13.545 1.00 96.56 359 THR A C 1
ATOM 2791 O O . THR A 1 359 ? -3.178 10.545 -12.924 1.00 96.56 359 THR A O 1
ATOM 2794 N N . ALA A 1 360 ? -2.748 9.399 -14.812 1.00 97.19 360 ALA A N 1
ATOM 2795 C CA . ALA A 1 360 ? -3.868 9.899 -15.596 1.00 97.19 360 ALA A CA 1
ATOM 2796 C C . ALA A 1 360 ? -4.977 8.841 -15.656 1.00 97.19 360 ALA A C 1
ATOM 2798 O O . ALA A 1 360 ? -4.702 7.651 -15.838 1.00 97.19 360 ALA A O 1
ATOM 2799 N N . ILE A 1 361 ? -6.225 9.267 -15.478 1.00 98.06 361 ILE A N 1
ATOM 2800 C CA . ILE A 1 361 ? -7.406 8.411 -15.559 1.00 98.06 361 ILE A CA 1
ATOM 2801 C C . ILE A 1 361 ? -8.396 9.030 -16.538 1.00 98.06 361 ILE A C 1
ATOM 2803 O O . ILE A 1 361 ? -8.916 10.101 -16.264 1.00 98.06 361 ILE A O 1
ATOM 2807 N N . ASP A 1 362 ? -8.681 8.335 -17.631 1.00 97.50 362 ASP A N 1
ATOM 2808 C CA . ASP A 1 362 ? -9.600 8.778 -18.685 1.00 97.50 362 ASP A CA 1
ATOM 2809 C C . ASP A 1 362 ? -10.928 8.001 -18.626 1.00 97.50 362 ASP A C 1
ATOM 2811 O O . ASP A 1 362 ? -10.928 6.774 -18.462 1.00 97.50 362 ASP A O 1
ATOM 2815 N N . VAL A 1 363 ? -12.063 8.702 -18.732 1.00 96.38 363 VAL A N 1
ATOM 2816 C CA . VAL A 1 363 ? -13.420 8.142 -18.623 1.00 96.38 363 VAL A CA 1
ATOM 2817 C C . VAL A 1 363 ? -14.098 8.089 -19.990 1.00 96.38 363 VAL A C 1
ATOM 2819 O O . VAL A 1 363 ? -14.300 9.096 -20.653 1.00 96.38 363 VAL A O 1
ATOM 2822 N N . ASN A 1 364 ? -14.563 6.903 -20.385 1.00 94.62 364 ASN A N 1
ATOM 2823 C CA . ASN A 1 364 ? -15.214 6.679 -21.674 1.00 94.62 364 ASN A CA 1
ATOM 2824 C C . ASN A 1 364 ? -16.623 6.091 -21.510 1.00 94.62 364 ASN A C 1
ATOM 2826 O O . ASN A 1 364 ? -16.839 5.175 -20.716 1.00 94.62 364 ASN A O 1
ATOM 2830 N N . THR A 1 365 ? -17.576 6.526 -22.339 1.00 88.12 365 THR A N 1
ATOM 2831 C CA . THR A 1 365 ? -18.961 6.000 -22.379 1.00 88.12 365 THR A CA 1
ATOM 2832 C C . THR A 1 365 ? -19.087 4.626 -23.052 1.00 88.12 365 THR A C 1
ATOM 2834 O O . THR A 1 365 ? -20.063 3.903 -22.838 1.00 88.12 365 THR A O 1
ATOM 2837 N N . GLY A 1 366 ? -18.089 4.214 -23.841 1.00 83.00 366 GLY A N 1
ATOM 2838 C CA . GLY A 1 366 ? -18.079 2.919 -24.524 1.00 83.00 366 GLY A CA 1
ATOM 2839 C C . GLY A 1 366 ? -19.190 2.774 -25.572 1.00 83.00 366 GLY A C 1
ATOM 2840 O O . GLY A 1 366 ? -19.511 3.708 -26.298 1.00 83.00 366 GLY A O 1
ATOM 2841 N N . ARG A 1 367 ? -19.766 1.568 -25.700 1.00 70.12 367 ARG A N 1
ATOM 2842 C CA . ARG A 1 367 ? -20.821 1.271 -26.699 1.00 70.12 367 ARG A CA 1
ATOM 2843 C C . ARG A 1 367 ? -22.230 1.669 -26.243 1.00 70.12 367 ARG A C 1
ATOM 2845 O O . ARG A 1 367 ? -23.183 1.498 -27.002 1.00 70.12 367 ARG A O 1
ATOM 2852 N N . TYR A 1 368 ? -22.383 2.146 -25.009 1.00 60.38 368 TYR A N 1
ATOM 2853 C CA . TYR A 1 368 ? -23.680 2.500 -24.450 1.00 60.38 368 TYR A CA 1
ATOM 2854 C C . TYR A 1 368 ? -23.991 3.972 -24.742 1.00 60.38 368 TYR A C 1
ATOM 2856 O O . TYR A 1 368 ? -23.652 4.865 -23.974 1.00 60.38 368 TYR A O 1
ATOM 2864 N N . VAL A 1 369 ? -24.660 4.222 -25.867 1.00 59.44 369 VAL A N 1
ATOM 2865 C CA . VAL A 1 369 ? -25.253 5.529 -26.173 1.00 59.44 369 VAL A CA 1
ATOM 2866 C C . VAL A 1 369 ? -26.756 5.388 -25.950 1.00 59.44 369 VAL A C 1
ATOM 2868 O O . VAL A 1 369 ? -27.450 4.719 -26.721 1.00 59.44 369 VAL A O 1
ATOM 2871 N N . GLY A 1 370 ? -27.260 5.920 -24.834 1.00 58.09 370 GLY A N 1
ATOM 2872 C CA . GLY A 1 370 ? -28.688 5.899 -24.525 1.00 58.09 370 GLY A CA 1
ATOM 2873 C C . GLY A 1 370 ? -29.488 6.518 -25.673 1.00 58.09 370 GLY A C 1
ATOM 2874 O O . GLY A 1 370 ? -29.161 7.594 -26.156 1.00 58.09 370 GLY A O 1
ATOM 2875 N N . LYS A 1 371 ? -30.554 5.849 -26.130 1.00 58.00 371 LYS A N 1
ATOM 2876 C CA . LYS A 1 371 ? -31.317 6.270 -27.324 1.00 58.00 371 LYS A CA 1
ATOM 2877 C C . LYS A 1 371 ? -32.115 7.578 -27.158 1.00 58.00 371 LYS A C 1
ATOM 2879 O O . LYS A 1 371 ? -32.786 7.963 -28.111 1.00 58.00 371 LYS A O 1
ATOM 2884 N N . LYS A 1 372 ? -32.140 8.206 -25.971 1.00 58.47 372 LYS A N 1
ATOM 2885 C CA . LYS A 1 372 ? -33.054 9.330 -25.682 1.00 58.47 372 LYS A CA 1
ATOM 2886 C C . LYS A 1 372 ? -32.486 10.520 -24.896 1.00 58.47 372 LYS A C 1
ATOM 2888 O O . LYS A 1 372 ? -33.121 11.561 -24.968 1.00 58.47 372 LYS A O 1
ATOM 2893 N N . ASP A 1 373 ? -31.333 10.423 -24.228 1.00 74.12 373 ASP A N 1
ATOM 2894 C CA . ASP A 1 373 ? -30.707 11.591 -23.581 1.00 74.12 373 ASP A CA 1
ATOM 2895 C C . ASP A 1 373 ? -29.194 11.373 -23.386 1.00 74.12 373 ASP A C 1
ATOM 2897 O O . ASP A 1 373 ? -28.758 10.471 -22.656 1.00 74.12 373 ASP A O 1
ATOM 2901 N N . GLN A 1 374 ? -28.387 12.144 -24.117 1.00 81.62 374 GLN A N 1
ATOM 2902 C CA . GLN A 1 374 ? -26.930 12.009 -24.121 1.00 81.62 374 GLN A CA 1
ATOM 2903 C C . GLN A 1 374 ? -26.312 12.619 -22.856 1.00 81.62 374 GLN A C 1
ATOM 2905 O O . GLN A 1 374 ? -25.442 11.985 -22.260 1.00 81.62 374 GLN A O 1
ATOM 2910 N N . ASP A 1 375 ? -26.826 13.759 -22.387 1.00 85.56 375 ASP A N 1
ATOM 2911 C CA . ASP A 1 375 ? -26.354 14.444 -21.176 1.00 85.56 375 ASP A CA 1
ATOM 2912 C C . ASP A 1 375 ? -26.557 13.577 -19.932 1.00 85.56 375 ASP A C 1
ATOM 2914 O O . ASP A 1 375 ? -25.654 13.407 -19.113 1.00 85.56 375 ASP A O 1
ATOM 2918 N N . GLU A 1 376 ? -27.744 12.977 -19.801 1.00 87.94 376 GLU A N 1
ATOM 2919 C CA . GLU A 1 376 ? -28.059 12.110 -18.663 1.00 87.94 376 GLU A CA 1
ATOM 2920 C C . GLU A 1 376 ? -27.171 10.855 -18.658 1.00 87.94 376 GLU A C 1
ATOM 2922 O O . GLU A 1 376 ? -26.708 10.402 -17.606 1.00 87.94 376 GLU A O 1
ATOM 2927 N N . THR A 1 377 ? -26.881 10.309 -19.845 1.00 88.38 377 THR A N 1
ATOM 2928 C CA . THR A 1 377 ? -25.980 9.160 -19.995 1.00 88.38 377 THR A CA 1
ATOM 2929 C C . THR A 1 377 ? -24.548 9.524 -19.589 1.00 88.38 377 THR A C 1
ATOM 2931 O O . THR A 1 377 ? -23.907 8.741 -18.881 1.00 88.38 377 THR A O 1
ATOM 2934 N N . ILE A 1 378 ? -24.062 10.707 -19.983 1.00 91.69 378 ILE A N 1
ATOM 2935 C CA . ILE A 1 378 ? -22.741 11.231 -19.607 1.00 91.69 378 ILE A CA 1
ATOM 2936 C C . ILE A 1 378 ? -22.650 11.399 -18.092 1.00 91.69 378 ILE A C 1
ATOM 2938 O O . ILE A 1 378 ? -21.763 10.821 -17.462 1.00 91.69 378 ILE A O 1
ATOM 2942 N N . LEU A 1 379 ? -23.606 12.111 -17.491 1.00 92.25 379 LEU A N 1
ATOM 2943 C CA . LEU A 1 379 ? -23.624 12.349 -16.052 1.00 92.25 379 LEU A CA 1
ATOM 2944 C C . LEU A 1 379 ? -23.625 11.031 -15.273 1.00 92.25 379 LEU A C 1
ATOM 2946 O O . LEU A 1 379 ? -22.834 10.853 -14.350 1.00 92.25 379 LEU A O 1
ATOM 2950 N N . ARG A 1 380 ? -24.486 10.081 -15.653 1.00 92.38 380 ARG A N 1
ATOM 2951 C CA . ARG A 1 380 ? -24.553 8.775 -14.988 1.00 92.38 380 ARG A CA 1
ATOM 2952 C C . ARG A 1 380 ? -23.235 8.009 -15.097 1.00 92.38 380 ARG A C 1
ATOM 2954 O O . ARG A 1 380 ? -22.823 7.387 -14.121 1.00 92.38 380 ARG A O 1
ATOM 2961 N N . THR A 1 381 ? -22.580 8.069 -16.257 1.00 93.75 381 THR A N 1
ATOM 2962 C CA . THR A 1 381 ? -21.275 7.430 -16.478 1.00 93.75 381 THR A CA 1
ATOM 2963 C C . THR A 1 381 ? -20.201 8.071 -15.603 1.00 93.75 381 THR A C 1
ATOM 2965 O O . THR A 1 381 ? -19.465 7.351 -14.938 1.00 93.75 381 THR A O 1
ATOM 2968 N N . ASN A 1 382 ? -20.150 9.404 -15.524 1.00 95.25 382 ASN A N 1
ATOM 2969 C CA . ASN A 1 382 ? -19.185 10.125 -14.690 1.00 95.25 382 ASN A CA 1
ATOM 2970 C C . ASN A 1 382 ? -19.405 9.893 -13.185 1.00 95.25 382 ASN A C 1
ATOM 2972 O O . ASN A 1 382 ? -18.438 9.740 -12.443 1.00 95.25 382 ASN A O 1
ATOM 2976 N N . LEU A 1 383 ? -20.658 9.817 -12.720 1.00 95.88 383 LEU A N 1
ATOM 2977 C CA . LEU A 1 383 ? -20.971 9.478 -11.324 1.00 95.88 383 LEU A CA 1
ATOM 2978 C C . LEU A 1 383 ? -20.505 8.060 -10.969 1.00 95.88 383 LEU A C 1
ATOM 2980 O O . LEU A 1 383 ? -19.913 7.842 -9.914 1.00 95.88 383 LEU A O 1
ATOM 2984 N N . GLU A 1 384 ? -20.731 7.101 -11.868 1.00 95.50 384 GLU A N 1
ATOM 2985 C CA . GLU A 1 384 ? -20.234 5.736 -11.702 1.00 95.50 384 GLU A CA 1
ATOM 2986 C C . GLU A 1 384 ? -18.698 5.683 -11.736 1.00 95.50 384 GLU A C 1
ATOM 2988 O O . GLU A 1 384 ? -18.078 5.028 -10.894 1.00 95.50 384 GLU A O 1
ATOM 2993 N N . ALA A 1 385 ? -18.087 6.407 -12.675 1.00 96.75 385 ALA A N 1
ATOM 2994 C CA . ALA A 1 385 ? -16.644 6.537 -12.792 1.00 96.75 385 ALA A CA 1
ATOM 2995 C C . ALA A 1 385 ? -16.031 7.113 -11.512 1.00 96.75 385 ALA A C 1
ATOM 2997 O O . ALA A 1 385 ? -15.037 6.577 -11.042 1.00 96.75 385 ALA A O 1
ATOM 2998 N N . ALA A 1 386 ? -16.635 8.134 -10.897 1.00 96.62 386 ALA A N 1
ATOM 2999 C CA . ALA A 1 386 ? -16.133 8.726 -9.658 1.00 96.62 386 ALA A CA 1
ATOM 3000 C C . ALA A 1 386 ? -16.031 7.696 -8.516 1.00 96.62 386 ALA A C 1
ATOM 3002 O O . ALA A 1 386 ? -15.008 7.627 -7.831 1.00 96.62 386 ALA A O 1
ATOM 3003 N N . GLU A 1 387 ? -17.048 6.847 -8.334 1.00 95.62 387 GLU A N 1
ATOM 3004 C CA . GLU A 1 387 ? -16.994 5.772 -7.336 1.00 95.62 387 GLU A CA 1
ATOM 3005 C C . GLU A 1 387 ? -15.952 4.699 -7.677 1.00 95.62 387 GLU A C 1
ATOM 3007 O O . GLU A 1 387 ? -15.231 4.222 -6.791 1.00 95.62 387 GLU A O 1
ATOM 3012 N N . GLU A 1 388 ? -15.871 4.314 -8.951 1.00 96.12 388 GLU A N 1
ATOM 3013 C CA . GLU A 1 388 ? -14.950 3.282 -9.419 1.00 96.12 388 GLU A CA 1
ATOM 3014 C C . GLU A 1 388 ? -13.490 3.753 -9.366 1.00 96.12 388 GLU A C 1
ATOM 3016 O O . GLU A 1 388 ? -12.619 2.981 -8.969 1.00 96.12 388 GLU A O 1
ATOM 3021 N N . VAL A 1 389 ? -13.216 5.029 -9.652 1.00 97.06 389 VAL A N 1
ATOM 3022 C CA . VAL A 1 389 ? -11.890 5.639 -9.496 1.00 97.06 389 VAL A CA 1
ATOM 3023 C C . VAL A 1 389 ? -11.415 5.494 -8.059 1.00 97.06 389 VAL A C 1
ATOM 3025 O O . VAL A 1 389 ? -10.338 4.948 -7.834 1.00 97.06 389 VAL A O 1
ATOM 3028 N N . VAL A 1 390 ? -12.222 5.880 -7.066 1.00 96.31 390 VAL A N 1
ATOM 3029 C CA . VAL A 1 390 ? -11.833 5.751 -5.649 1.00 96.31 390 VAL A CA 1
ATOM 3030 C C . VAL A 1 390 ? -11.562 4.292 -5.277 1.00 96.31 390 VAL A C 1
ATOM 3032 O O . VAL A 1 390 ? -10.603 3.999 -4.556 1.00 96.31 390 VAL A O 1
ATOM 3035 N N . ARG A 1 391 ? -12.362 3.353 -5.797 1.00 95.38 391 ARG A N 1
ATOM 3036 C CA . ARG A 1 391 ? -12.117 1.920 -5.598 1.00 95.38 391 ARG A CA 1
ATOM 3037 C C . ARG A 1 391 ? -10.784 1.483 -6.209 1.00 95.38 391 ARG A C 1
ATOM 3039 O O . ARG A 1 391 ? -10.019 0.799 -5.534 1.00 95.38 391 ARG A O 1
ATOM 3046 N N . GLN A 1 392 ? -10.476 1.890 -7.439 1.00 96.31 392 GLN A N 1
ATOM 3047 C CA . GLN A 1 392 ? -9.222 1.553 -8.120 1.00 96.31 392 GLN A CA 1
ATOM 3048 C C . GLN A 1 392 ? -8.005 2.193 -7.446 1.00 96.31 392 GLN A C 1
ATOM 3050 O O . GLN A 1 392 ? -6.980 1.529 -7.303 1.00 96.31 392 GLN A O 1
ATOM 3055 N N . LEU A 1 393 ? -8.117 3.433 -6.957 1.00 95.62 393 LEU A N 1
ATOM 3056 C CA . LEU A 1 393 ? -7.057 4.097 -6.192 1.00 95.62 393 LEU A CA 1
ATOM 3057 C C . LEU A 1 393 ? -6.695 3.302 -4.931 1.00 95.62 393 LEU A C 1
ATOM 3059 O O . LEU A 1 393 ? -5.512 3.108 -4.647 1.00 95.62 393 LEU A O 1
ATOM 3063 N N . ARG A 1 394 ? -7.701 2.794 -4.207 1.00 94.56 394 ARG A N 1
ATOM 3064 C CA . ARG A 1 394 ? -7.518 1.932 -3.027 1.00 94.56 394 ARG A CA 1
ATOM 3065 C C . ARG A 1 394 ? -6.950 0.562 -3.393 1.00 94.56 394 ARG A C 1
ATOM 3067 O O . ARG A 1 394 ? -5.961 0.133 -2.798 1.00 94.56 394 ARG A O 1
ATOM 3074 N N . LEU A 1 395 ? -7.542 -0.095 -4.389 1.00 94.88 395 LEU A N 1
ATOM 3075 C CA . LEU A 1 395 ? -7.187 -1.447 -4.814 1.00 94.88 395 LEU A CA 1
ATOM 3076 C C . LEU A 1 395 ? -5.757 -1.526 -5.357 1.00 94.88 395 LEU A C 1
ATOM 3078 O O . LEU A 1 395 ? -4.973 -2.369 -4.924 1.00 94.88 395 LEU A O 1
ATOM 3082 N N . ARG A 1 396 ? -5.407 -0.615 -6.269 1.00 94.94 396 ARG A N 1
ATOM 3083 C CA . ARG A 1 396 ? -4.074 -0.524 -6.880 1.00 94.94 396 ARG A CA 1
ATOM 3084 C C . ARG A 1 396 ? -3.071 0.207 -5.990 1.00 94.94 396 ARG A C 1
ATOM 3086 O O . ARG A 1 396 ? -1.878 0.200 -6.284 1.00 94.94 396 ARG A O 1
ATOM 3093 N N . ASN A 1 397 ? -3.550 0.832 -4.913 1.00 93.62 397 ASN A N 1
ATOM 3094 C CA . ASN A 1 397 ? -2.778 1.688 -4.024 1.00 93.62 397 ASN A CA 1
ATOM 3095 C C . ASN A 1 397 ? -1.999 2.780 -4.794 1.00 93.62 397 ASN A C 1
ATOM 3097 O O . ASN A 1 397 ? -0.792 2.958 -4.634 1.00 93.62 397 ASN A O 1
ATOM 3101 N N . ILE A 1 398 ? -2.709 3.502 -5.662 1.00 94.38 398 ILE A N 1
ATOM 3102 C CA . ILE A 1 398 ? -2.164 4.621 -6.443 1.00 94.38 398 ILE A CA 1
ATOM 3103 C C . ILE A 1 398 ? -2.018 5.839 -5.525 1.00 94.38 398 ILE A C 1
ATOM 3105 O O . ILE A 1 398 ? -2.908 6.140 -4.731 1.00 94.38 398 ILE A O 1
ATOM 3109 N N . GLY A 1 399 ? -0.899 6.553 -5.622 1.00 92.56 399 GLY A N 1
ATOM 3110 C CA . GLY A 1 399 ? -0.660 7.780 -4.864 1.00 92.56 399 GLY A CA 1
ATOM 3111 C C . GLY A 1 399 ? 0.355 8.694 -5.546 1.00 92.56 399 GLY A C 1
ATOM 3112 O O . GLY A 1 399 ? 1.109 8.270 -6.427 1.00 92.56 399 GLY A O 1
ATOM 3113 N N . GLY A 1 400 ? 0.413 9.942 -5.099 1.00 93.25 400 GLY A N 1
ATOM 3114 C CA . GLY A 1 400 ? 1.059 11.062 -5.778 1.00 93.25 400 GLY A CA 1
ATOM 3115 C C . GLY A 1 400 ? 0.020 11.972 -6.431 1.00 93.25 400 GLY A C 1
ATOM 3116 O O . GLY A 1 400 ? -1.121 12.041 -5.966 1.00 93.25 400 GLY A O 1
ATOM 3117 N N . LEU A 1 401 ? 0.434 12.658 -7.495 1.00 96.12 401 LEU A N 1
ATOM 3118 C CA . LEU A 1 401 ? -0.444 13.477 -8.324 1.00 96.12 401 LEU A CA 1
ATOM 3119 C C . LEU A 1 401 ? -1.292 12.581 -9.237 1.00 96.12 401 LEU A C 1
ATOM 3121 O O . LEU A 1 401 ? -0.767 11.691 -9.911 1.00 96.12 401 LEU A O 1
ATOM 3125 N N . ILE A 1 402 ? -2.601 12.809 -9.237 1.00 97.62 402 ILE A N 1
ATOM 3126 C CA . ILE A 1 402 ? -3.581 12.078 -10.037 1.00 97.62 402 ILE A CA 1
ATOM 3127 C C . ILE A 1 402 ? -4.430 13.101 -10.791 1.00 97.62 402 ILE A C 1
ATOM 3129 O O . ILE A 1 402 ? -4.899 14.074 -10.200 1.00 97.62 402 ILE A O 1
ATOM 3133 N N . ILE A 1 403 ? -4.631 12.861 -12.083 1.00 97.50 403 ILE A N 1
ATOM 3134 C CA . ILE A 1 403 ? -5.499 13.654 -12.951 1.00 97.50 403 ILE A CA 1
ATOM 3135 C C . ILE A 1 403 ? -6.604 12.736 -13.464 1.00 97.50 403 ILE A C 1
ATOM 3137 O O . ILE A 1 403 ? -6.315 11.648 -13.962 1.00 97.50 403 ILE A O 1
ATOM 3141 N N . ILE A 1 404 ? -7.857 13.159 -13.323 1.00 97.75 404 ILE A N 1
ATOM 3142 C CA . ILE A 1 404 ? -9.029 12.438 -13.823 1.00 97.75 404 ILE A CA 1
ATOM 3143 C C . ILE A 1 404 ? -9.681 13.288 -14.910 1.00 97.75 404 ILE A C 1
ATOM 3145 O O . ILE A 1 404 ? -10.111 14.408 -14.637 1.00 97.75 404 ILE A O 1
ATOM 3149 N N . ASP A 1 405 ? -9.750 12.744 -16.116 1.00 96.69 405 ASP A N 1
ATOM 3150 C CA . ASP A 1 405 ? -10.406 13.321 -17.281 1.00 96.69 405 ASP A CA 1
ATOM 3151 C C . ASP A 1 405 ? -11.824 12.746 -17.388 1.00 96.69 405 ASP A C 1
ATOM 3153 O O . ASP A 1 405 ? -12.034 11.611 -17.827 1.00 96.69 405 ASP A O 1
ATOM 3157 N N . PHE A 1 406 ? -12.798 13.482 -16.845 1.00 95.62 406 PHE A N 1
ATOM 3158 C CA . PHE A 1 406 ? -14.207 13.108 -16.940 1.00 95.62 406 PHE A CA 1
ATOM 3159 C C . PHE A 1 406 ? -14.766 13.526 -18.295 1.00 95.62 406 PHE A C 1
ATOM 3161 O O . PHE A 1 406 ? -14.360 14.530 -18.864 1.00 95.62 406 PHE A O 1
ATOM 3168 N N . ILE A 1 407 ? -15.787 12.810 -18.765 1.00 93.19 407 ILE A N 1
ATOM 3169 C CA . ILE A 1 407 ? -16.470 13.167 -20.010 1.00 93.19 407 ILE A CA 1
ATOM 3170 C C . ILE A 1 407 ? -17.063 14.575 -19.871 1.00 93.19 407 ILE A C 1
ATOM 3172 O O . ILE A 1 407 ? -17.726 14.857 -18.864 1.00 93.19 407 ILE A O 1
ATOM 3176 N N . ASP A 1 408 ? -16.864 15.416 -20.886 1.00 91.88 408 ASP A N 1
ATOM 3177 C CA . ASP A 1 408 ? -17.325 16.804 -20.905 1.00 91.88 408 ASP A CA 1
ATOM 3178 C C . ASP A 1 408 ? -18.810 16.949 -20.545 1.00 91.88 408 ASP A C 1
ATOM 3180 O O . ASP A 1 408 ? -19.684 16.239 -21.047 1.00 91.88 408 ASP A O 1
ATOM 3184 N N . MET A 1 409 ? -19.098 17.917 -19.672 1.00 89.94 409 MET A N 1
ATOM 3185 C CA . MET A 1 409 ? -20.448 18.257 -19.219 1.00 89.94 409 MET A CA 1
ATOM 3186 C C . MET A 1 409 ? -20.680 19.756 -19.392 1.00 89.94 409 MET A C 1
ATOM 3188 O O . MET A 1 409 ? -19.979 20.561 -18.774 1.00 89.94 409 MET A O 1
ATOM 3192 N N . GLU A 1 410 ? -21.703 20.151 -20.151 1.00 86.81 410 GLU A N 1
ATOM 3193 C CA . GLU A 1 410 ? -22.028 21.569 -20.379 1.00 86.81 4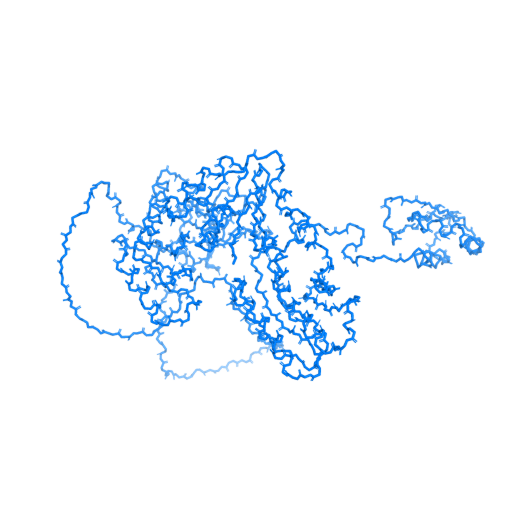10 GLU A CA 1
ATOM 3194 C C . GLU A 1 410 ? -22.539 22.258 -19.101 1.00 86.81 410 GLU A C 1
ATOM 3196 O O . GLU A 1 410 ? -22.142 23.379 -18.757 1.00 86.81 410 GLU A O 1
ATOM 3201 N N . LYS A 1 411 ? -23.387 21.563 -18.335 1.00 90.19 411 LYS A N 1
ATOM 3202 C CA . LYS A 1 411 ? -24.058 22.105 -17.148 1.00 90.19 411 LYS A CA 1
ATOM 3203 C C . LYS A 1 411 ? -23.111 22.140 -15.947 1.00 90.19 411 LYS A C 1
ATOM 3205 O O . LYS A 1 411 ? -22.624 21.113 -15.480 1.00 90.19 411 LYS A O 1
ATOM 3210 N N . ALA A 1 412 ? -22.932 23.326 -15.362 1.00 89.38 412 ALA A N 1
ATOM 3211 C CA . ALA A 1 412 ? -22.135 23.504 -14.142 1.00 89.38 412 ALA A CA 1
ATOM 3212 C C . ALA A 1 412 ? -22.665 22.685 -12.950 1.00 89.38 412 ALA A C 1
ATOM 3214 O O . ALA A 1 412 ? -21.884 22.208 -12.130 1.00 89.38 412 ALA A O 1
ATOM 3215 N N . ALA A 1 413 ? -23.985 22.482 -12.881 1.00 92.62 413 ALA A N 1
ATOM 3216 C CA . ALA A 1 413 ? -24.616 21.656 -11.855 1.00 92.62 413 ALA A CA 1
ATOM 3217 C C . ALA A 1 413 ? -24.169 20.186 -11.933 1.00 92.62 413 ALA A C 1
ATOM 3219 O O . ALA A 1 413 ? -23.941 19.561 -10.901 1.00 92.62 413 ALA A O 1
ATOM 3220 N N . ASP A 1 414 ? -23.991 19.649 -13.141 1.00 92.94 414 ASP A N 1
ATOM 3221 C CA . ASP A 1 414 ? -23.570 18.261 -13.352 1.00 92.94 414 ASP A CA 1
ATOM 3222 C C . ASP A 1 414 ? -22.097 18.072 -12.977 1.00 92.94 414 ASP A C 1
ATOM 3224 O O . ASP A 1 414 ? -21.765 17.141 -12.239 1.00 92.94 414 ASP A O 1
ATOM 3228 N N . ARG A 1 415 ? -21.239 19.036 -13.347 1.00 91.94 415 ARG A N 1
ATOM 3229 C CA . ARG A 1 415 ? -19.842 19.102 -12.882 1.00 91.94 415 ARG A CA 1
ATOM 3230 C C . ARG A 1 415 ? -19.756 19.100 -11.352 1.00 91.94 415 ARG A C 1
ATOM 3232 O O . ARG A 1 415 ? -19.008 18.315 -10.773 1.00 91.94 415 ARG A O 1
ATOM 3239 N N . GLN A 1 416 ? -20.564 19.927 -10.687 1.00 93.06 416 GLN A N 1
ATOM 3240 C CA . GLN A 1 416 ? -20.583 19.988 -9.225 1.00 93.06 416 GLN A CA 1
ATOM 3241 C C . GLN A 1 416 ? -21.022 18.655 -8.600 1.00 93.06 416 GLN A C 1
ATOM 3243 O O . GLN A 1 416 ? -20.389 18.181 -7.662 1.00 93.06 416 GLN A O 1
ATOM 3248 N N . ARG A 1 417 ? -22.047 17.997 -9.155 1.00 95.06 417 ARG A N 1
ATOM 3249 C CA . ARG A 1 417 ? -22.521 16.694 -8.659 1.00 95.06 417 ARG A CA 1
ATOM 3250 C C . ARG A 1 417 ? -21.460 15.598 -8.762 1.00 95.06 417 ARG A C 1
ATOM 3252 O O . ARG A 1 417 ? -21.342 14.789 -7.842 1.00 95.06 417 ARG A O 1
ATOM 3259 N N . VAL A 1 418 ? -20.698 15.559 -9.857 1.00 95.19 418 VAL A N 1
ATOM 3260 C CA . VAL A 1 418 ? -19.594 14.598 -10.030 1.00 95.19 418 VAL A CA 1
ATOM 3261 C C . VAL A 1 418 ? -18.481 14.868 -9.020 1.00 95.19 418 VAL A C 1
ATOM 3263 O O . VAL A 1 418 ? -18.039 13.938 -8.345 1.00 95.19 418 VAL A O 1
ATOM 3266 N N . HIS A 1 419 ? -18.088 16.134 -8.847 1.00 95.31 419 HIS A N 1
ATOM 3267 C CA . HIS A 1 419 ? -17.112 16.536 -7.834 1.00 95.31 419 HIS A CA 1
ATOM 3268 C C . HIS A 1 419 ? -17.539 16.120 -6.418 1.00 95.31 419 HIS A C 1
ATOM 3270 O O . HIS A 1 419 ? -16.761 15.500 -5.696 1.00 95.31 419 HIS A O 1
ATOM 3276 N N . ASP A 1 420 ? -18.783 16.408 -6.033 1.00 95.31 420 ASP A N 1
ATOM 3277 C CA . ASP A 1 420 ? -19.293 16.095 -4.695 1.00 95.31 420 ASP A CA 1
ATOM 3278 C C . ASP A 1 420 ? -19.359 14.582 -4.460 1.00 95.31 420 ASP A C 1
ATOM 3280 O O . ASP A 1 420 ? -19.025 14.100 -3.378 1.00 95.31 420 ASP A O 1
ATOM 3284 N N . THR A 1 421 ? -19.712 13.817 -5.496 1.00 96.19 421 THR A N 1
ATOM 3285 C CA . THR A 1 421 ? -19.712 12.348 -5.453 1.00 96.19 421 THR A CA 1
ATOM 3286 C C . THR A 1 421 ? -18.299 11.799 -5.267 1.00 96.19 421 THR A C 1
ATOM 3288 O O . THR A 1 421 ? -18.090 10.922 -4.428 1.00 96.19 421 THR A O 1
ATOM 3291 N N . LEU A 1 422 ? -17.315 12.337 -5.996 1.00 95.88 422 LEU A N 1
ATOM 3292 C CA . LEU A 1 422 ? -15.910 11.960 -5.846 1.00 95.88 422 LEU A CA 1
ATOM 3293 C C . LEU A 1 422 ? -15.397 12.291 -4.437 1.00 95.88 422 LEU A C 1
ATOM 3295 O O . LEU A 1 422 ? -14.799 11.437 -3.780 1.00 95.88 422 LEU A O 1
ATOM 3299 N N . GLN A 1 423 ? -15.660 13.505 -3.949 1.00 94.38 423 GLN A N 1
ATOM 3300 C CA . GLN A 1 423 ? -15.225 13.955 -2.629 1.00 94.38 423 GLN A CA 1
ATOM 3301 C C . GLN A 1 423 ? -15.852 13.114 -1.509 1.00 94.38 423 GLN A C 1
ATOM 3303 O O . GLN A 1 423 ? -15.154 12.709 -0.575 1.00 94.38 423 GLN A O 1
ATOM 3308 N N . GLU A 1 424 ? -17.144 12.803 -1.612 1.00 93.44 424 GLU A N 1
ATOM 3309 C CA . GLU A 1 424 ? -17.834 11.966 -0.634 1.00 93.44 424 GLU A CA 1
ATOM 3310 C C . GLU A 1 424 ? -17.335 10.517 -0.672 1.00 93.44 424 GLU A C 1
ATOM 3312 O O . GLU A 1 424 ? -17.090 9.922 0.380 1.00 93.44 424 GLU A O 1
ATOM 3317 N N . ALA A 1 425 ? -17.099 9.959 -1.864 1.00 93.81 425 ALA A N 1
ATOM 3318 C CA . ALA A 1 425 ? -16.537 8.621 -2.011 1.00 93.81 425 ALA A CA 1
ATOM 3319 C C . ALA A 1 425 ? -15.138 8.519 -1.380 1.00 93.81 425 ALA A C 1
ATOM 3321 O O . ALA A 1 425 ? -14.874 7.563 -0.646 1.00 93.81 425 ALA A O 1
ATOM 3322 N N . VAL A 1 426 ? -14.267 9.514 -1.599 1.00 92.56 426 VAL A N 1
ATOM 3323 C CA . VAL A 1 426 ? -12.952 9.601 -0.942 1.00 92.56 426 VAL A CA 1
ATOM 3324 C C . VAL A 1 426 ? -13.118 9.668 0.576 1.00 92.56 426 VAL A C 1
ATOM 3326 O O . VAL A 1 426 ? -12.519 8.865 1.287 1.00 92.56 426 VAL A O 1
ATOM 3329 N N . ARG A 1 427 ? -13.972 10.568 1.081 1.00 88.06 427 ARG A N 1
ATOM 3330 C CA . ARG A 1 427 ? -14.184 10.777 2.523 1.00 88.06 427 ARG A CA 1
ATOM 3331 C C . ARG A 1 427 ? -14.688 9.524 3.239 1.00 88.06 427 ARG A C 1
ATOM 3333 O O . ARG A 1 427 ? -14.258 9.243 4.355 1.00 88.06 427 ARG A O 1
ATOM 3340 N N . GLN A 1 428 ? -15.611 8.790 2.623 1.00 86.00 428 GLN A N 1
ATOM 3341 C CA . GLN A 1 428 ? -16.230 7.614 3.234 1.00 86.00 428 GLN A CA 1
ATOM 3342 C C . GLN A 1 428 ? -15.375 6.348 3.120 1.00 86.00 428 GLN A C 1
ATOM 3344 O O . GLN A 1 428 ? -15.384 5.516 4.030 1.00 86.00 428 GLN A O 1
ATOM 3349 N N . LYS A 1 429 ? -14.699 6.150 1.980 1.00 85.88 429 LYS A N 1
ATOM 3350 C CA . LYS 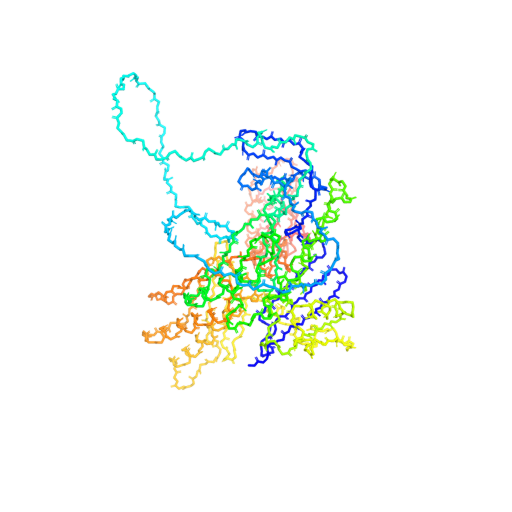A 1 429 ? -14.095 4.856 1.628 1.00 85.88 429 LYS A CA 1
ATOM 3351 C C . LYS A 1 429 ? -12.569 4.850 1.731 1.00 85.88 429 LYS A C 1
ATOM 3353 O O . LYS A 1 429 ? -12.009 3.786 1.985 1.00 85.88 429 LYS A O 1
ATOM 3358 N N . ASP A 1 430 ? -11.886 5.982 1.552 1.00 87.38 430 ASP A N 1
ATOM 3359 C CA . ASP A 1 430 ? -10.421 6.040 1.524 1.00 87.38 430 ASP A CA 1
ATOM 3360 C C . ASP A 1 430 ? -9.828 6.580 2.832 1.00 87.38 430 ASP A C 1
ATOM 3362 O O . ASP A 1 430 ? -10.179 7.646 3.329 1.00 87.38 430 ASP A O 1
ATOM 3366 N N . LYS A 1 431 ? -8.885 5.828 3.407 1.00 83.19 431 LYS A N 1
ATOM 3367 C CA . LYS A 1 431 ? -8.191 6.203 4.649 1.00 83.19 431 LYS A CA 1
ATOM 3368 C C . LYS A 1 431 ? -6.926 7.025 4.400 1.00 83.19 431 LYS A C 1
ATOM 3370 O O . LYS A 1 431 ? -6.363 7.569 5.365 1.00 83.19 431 LYS A O 1
ATOM 3375 N N . ALA A 1 432 ? -6.442 7.056 3.156 1.00 85.88 432 ALA A N 1
ATOM 3376 C CA . ALA A 1 432 ? -5.283 7.841 2.766 1.00 85.88 432 ALA A CA 1
ATOM 3377 C C . ALA A 1 432 ? -5.629 9.330 2.759 1.00 85.88 432 ALA A C 1
ATOM 3379 O O . ALA A 1 432 ? -6.736 9.739 2.408 1.00 85.88 432 ALA A O 1
ATOM 3380 N N . GLN A 1 433 ? -4.662 10.152 3.158 1.00 86.50 433 GLN A N 1
ATOM 3381 C CA . GLN A 1 433 ? -4.837 11.593 3.102 1.00 86.50 433 GLN A CA 1
ATOM 3382 C C . GLN A 1 433 ? -4.879 12.032 1.646 1.00 86.50 433 GLN A C 1
ATOM 3384 O O . GLN A 1 433 ? -3.956 11.752 0.878 1.00 86.50 433 GLN A O 1
ATOM 3389 N N . THR A 1 434 ? -5.980 12.682 1.294 1.00 91.62 434 THR A N 1
ATOM 3390 C CA . THR A 1 434 ? -6.318 12.993 -0.085 1.00 91.62 434 THR A CA 1
ATOM 3391 C C . THR A 1 434 ? -6.825 14.421 -0.159 1.00 91.62 434 THR A C 1
ATOM 3393 O O . THR A 1 434 ? -7.639 14.836 0.668 1.00 91.62 434 THR A O 1
ATOM 3396 N N . ARG A 1 435 ? -6.346 15.172 -1.148 1.00 93.25 435 ARG A N 1
ATOM 3397 C CA . ARG A 1 435 ? -6.832 16.510 -1.475 1.00 93.25 435 ARG A CA 1
ATOM 3398 C C . ARG A 1 435 ? -7.379 16.475 -2.892 1.00 93.25 435 ARG A C 1
ATOM 3400 O O . ARG A 1 435 ? -6.638 16.167 -3.817 1.00 93.25 435 ARG A O 1
ATOM 3407 N N . VAL A 1 436 ? -8.660 16.786 -3.042 1.00 93.88 436 VAL A N 1
ATOM 3408 C CA . VAL A 1 436 ? -9.354 16.850 -4.334 1.00 93.88 436 VAL A CA 1
ATOM 3409 C C . VAL A 1 436 ? -9.603 18.320 -4.659 1.00 93.88 436 VAL A C 1
ATOM 3411 O O . VAL A 1 436 ? -10.083 19.059 -3.797 1.00 93.88 436 VAL A O 1
ATOM 3414 N N . LEU A 1 437 ? -9.221 18.756 -5.859 1.00 93.69 437 LEU A N 1
ATOM 3415 C CA . LEU A 1 437 ? -9.535 20.089 -6.370 1.00 93.69 437 LEU A CA 1
ATOM 3416 C C . LEU A 1 437 ? -10.843 20.062 -7.172 1.00 93.69 437 LEU A C 1
ATOM 3418 O O . LEU A 1 437 ? -11.362 19.005 -7.531 1.00 93.69 437 LEU A O 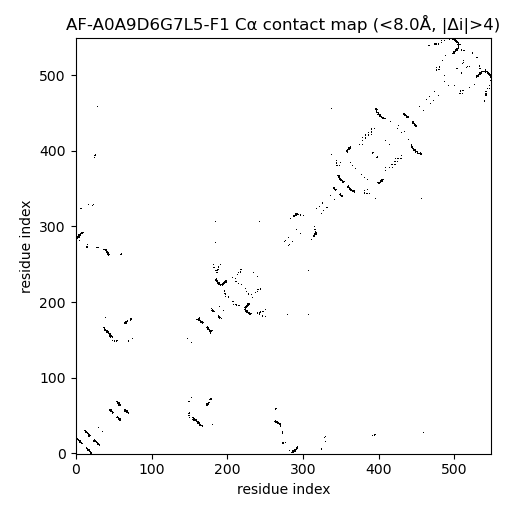1
ATOM 3422 N N . LYS A 1 438 ? -11.393 21.249 -7.440 1.00 90.00 438 LYS A N 1
ATOM 3423 C CA . LYS A 1 438 ? -12.598 21.391 -8.263 1.00 90.00 438 LYS A CA 1
ATOM 3424 C C . LYS A 1 438 ? -12.315 20.981 -9.710 1.00 90.00 438 LYS A C 1
ATOM 3426 O O . LYS A 1 438 ? -11.181 21.093 -10.166 1.00 90.00 438 LYS A O 1
ATOM 3431 N N . ILE A 1 439 ? -13.364 20.572 -10.426 1.00 88.75 439 ILE A N 1
ATOM 3432 C CA . ILE A 1 439 ? -13.288 20.344 -11.875 1.00 88.75 439 ILE A CA 1
ATOM 3433 C C . ILE A 1 439 ? -12.873 21.657 -12.547 1.00 88.75 439 ILE A C 1
ATOM 3435 O O . ILE A 1 439 ? -13.524 22.687 -12.351 1.00 88.75 439 ILE A O 1
ATOM 3439 N N . SER A 1 440 ? -11.777 21.607 -13.300 1.00 88.31 440 SER A N 1
ATOM 3440 C CA . SER A 1 440 ? -11.268 22.725 -14.092 1.00 88.31 440 SER A CA 1
ATOM 3441 C C . SER A 1 440 ? -12.202 23.066 -15.257 1.00 88.31 440 SER A C 1
ATOM 3443 O O . SER A 1 440 ? -13.110 22.311 -15.608 1.00 88.31 440 SER A O 1
ATOM 3445 N N . GLU A 1 441 ? -11.965 24.205 -15.905 1.00 79.00 441 GLU A N 1
ATOM 3446 C CA . GLU A 1 441 ? -12.686 24.569 -17.134 1.00 79.00 441 GLU A CA 1
ATOM 3447 C C . GLU A 1 441 ? -12.404 23.606 -18.295 1.00 79.00 441 GLU A C 1
ATOM 3449 O O . GLU A 1 441 ? -13.213 23.505 -19.211 1.00 79.00 441 GLU A O 1
ATOM 3454 N N . LEU A 1 442 ? -11.294 22.866 -18.223 1.00 80.31 442 LEU A N 1
ATOM 3455 C CA . LEU A 1 442 ? -10.899 21.844 -19.191 1.00 80.31 442 LEU A CA 1
ATOM 3456 C C . LEU A 1 442 ? -11.513 20.463 -18.897 1.00 80.31 442 LEU A C 1
ATOM 3458 O O . LEU A 1 442 ? -11.101 19.492 -19.510 1.00 80.31 442 LEU A O 1
ATOM 3462 N N . GLY A 1 443 ? -12.420 20.342 -17.918 1.00 81.00 443 GLY A N 1
ATOM 3463 C CA . GLY A 1 443 ? -13.053 19.062 -17.556 1.00 81.00 443 GLY A CA 1
ATOM 3464 C C . GLY A 1 443 ? -12.214 18.157 -16.641 1.00 81.00 443 GLY A C 1
ATOM 3465 O O . GLY A 1 443 ? -12.719 17.163 -16.119 1.00 81.00 443 GLY A O 1
ATOM 3466 N N . LEU A 1 444 ? -10.968 18.541 -16.353 1.00 93.75 444 LEU A N 1
ATOM 3467 C CA . LEU A 1 444 ? -10.037 17.758 -15.538 1.00 93.75 444 LEU A CA 1
ATOM 3468 C C . LEU A 1 444 ? -10.252 17.963 -14.036 1.00 93.75 444 LEU A C 1
ATOM 3470 O O . LEU A 1 444 ? -10.453 19.093 -13.578 1.00 93.75 444 LEU A O 1
ATOM 3474 N N . VAL A 1 445 ? -10.110 16.887 -13.262 1.00 96.12 445 VAL A N 1
ATOM 3475 C CA . VAL A 1 445 ? -9.946 16.922 -11.803 1.00 96.12 445 VAL A CA 1
ATOM 3476 C C . VAL A 1 445 ? -8.510 16.610 -11.438 1.00 96.12 445 VAL A C 1
ATOM 3478 O O . VAL A 1 445 ? -8.002 15.529 -11.726 1.00 96.12 445 VAL A O 1
ATOM 3481 N N . GLU A 1 446 ? -7.892 17.528 -10.710 1.00 96.81 446 GLU A N 1
ATOM 3482 C CA . GLU A 1 446 ? -6.590 17.326 -10.092 1.00 96.81 446 GLU A CA 1
ATOM 3483 C C . GLU A 1 446 ? -6.764 16.896 -8.635 1.00 96.81 446 GLU A C 1
ATOM 3485 O O . GLU A 1 446 ? -7.519 17.498 -7.862 1.00 96.81 446 GLU A O 1
ATOM 3490 N N . MET A 1 447 ? -6.044 15.856 -8.229 1.00 96.69 447 MET A N 1
ATOM 3491 C CA . MET A 1 447 ? -6.020 15.429 -6.839 1.00 96.69 447 MET A CA 1
ATOM 3492 C C . MET A 1 447 ? -4.646 14.907 -6.430 1.00 96.69 447 MET A C 1
ATOM 3494 O O . MET A 1 447 ? -3.887 14.369 -7.235 1.00 96.69 447 MET A O 1
ATOM 3498 N N . THR A 1 448 ? -4.334 15.025 -5.143 1.00 95.75 448 THR A N 1
ATOM 3499 C CA . THR A 1 448 ? -3.158 14.392 -4.546 1.00 95.75 448 THR A CA 1
ATOM 3500 C C . THR A 1 448 ? -3.592 13.366 -3.519 1.00 95.75 448 THR A C 1
ATOM 3502 O O . THR A 1 448 ? -4.493 13.606 -2.714 1.00 95.75 448 THR A O 1
ATOM 3505 N N . ARG A 1 449 ? -2.947 12.200 -3.544 1.00 94.62 449 ARG A N 1
ATOM 3506 C CA . ARG A 1 449 ? -3.190 11.112 -2.592 1.00 94.62 449 ARG A CA 1
ATOM 3507 C C . ARG A 1 449 ? -1.875 10.633 -2.003 1.00 94.62 449 ARG A C 1
ATOM 3509 O O . ARG A 1 449 ? -0.960 10.266 -2.734 1.00 94.62 449 ARG A O 1
ATOM 3516 N N . LYS A 1 450 ? -1.776 10.601 -0.678 1.00 88.94 450 LYS A N 1
ATOM 3517 C CA . LYS A 1 450 ? -0.567 10.169 0.026 1.00 88.94 450 LYS A CA 1
ATOM 3518 C C . LYS A 1 450 ? -0.188 8.722 -0.313 1.00 88.94 450 LYS A C 1
ATOM 3520 O O . LYS A 1 450 ? -1.040 7.832 -0.279 1.00 88.94 450 LYS A O 1
ATOM 3525 N N . ARG A 1 451 ? 1.096 8.470 -0.593 1.00 84.81 451 ARG A N 1
ATOM 3526 C CA . ARG A 1 451 ? 1.629 7.113 -0.799 1.00 84.81 451 ARG A CA 1
ATOM 3527 C C . ARG A 1 451 ? 1.881 6.452 0.551 1.00 84.81 451 ARG A C 1
ATOM 3529 O O . ARG A 1 451 ? 2.782 6.858 1.263 1.00 84.81 451 ARG A O 1
ATOM 3536 N N . THR A 1 452 ? 1.100 5.431 0.890 1.00 75.38 452 THR A N 1
ATOM 3537 C CA . THR A 1 452 ? 1.239 4.706 2.168 1.00 75.38 452 THR A CA 1
ATOM 3538 C C . THR A 1 452 ? 2.096 3.446 2.064 1.00 75.38 452 THR A C 1
ATOM 3540 O O . THR A 1 452 ? 2.615 2.966 3.066 1.00 75.38 452 THR A O 1
ATOM 3543 N N . ARG A 1 453 ? 2.205 2.877 0.861 1.00 80.56 453 ARG A N 1
ATOM 3544 C CA . ARG A 1 453 ? 2.923 1.634 0.544 1.00 80.56 453 ARG A CA 1
ATOM 3545 C C . ARG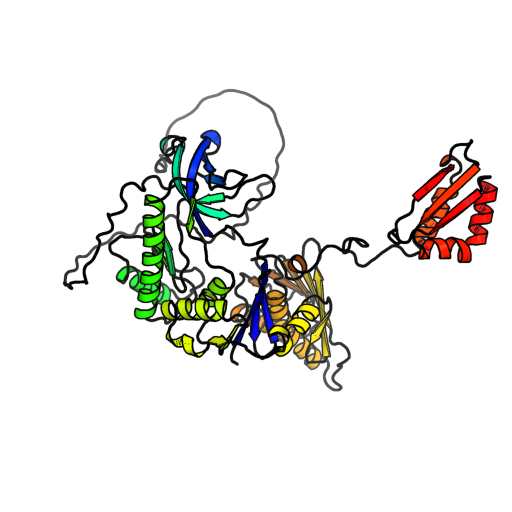 A 1 453 ? 3.158 1.531 -0.963 1.00 80.56 453 ARG A C 1
ATOM 3547 O O . ARG A 1 453 ? 2.685 2.387 -1.714 1.00 80.56 453 ARG A O 1
ATOM 3554 N N . GLU A 1 454 ? 3.867 0.494 -1.396 1.00 82.75 454 GLU A N 1
ATOM 3555 C CA . GLU A 1 454 ? 4.047 0.172 -2.814 1.00 82.75 454 GLU A CA 1
ATOM 3556 C C . GLU A 1 454 ? 2.700 -0.090 -3.506 1.00 82.75 454 GLU A C 1
ATOM 3558 O O . GLU A 1 454 ? 1.753 -0.613 -2.906 1.00 82.75 454 GLU A O 1
ATOM 3563 N N . SER A 1 455 ? 2.597 0.319 -4.770 1.00 90.25 455 SER A N 1
ATOM 3564 C CA . SER A 1 455 ? 1.418 0.041 -5.602 1.00 90.25 455 SER A CA 1
ATOM 3565 C C . SER A 1 455 ? 1.308 -1.450 -5.936 1.00 90.25 455 SER A C 1
ATOM 3567 O O . SER A 1 455 ? 2.298 -2.179 -5.903 1.00 90.25 455 SER A O 1
ATOM 3569 N N . LEU A 1 456 ? 0.105 -1.908 -6.288 1.00 91.00 456 LEU A N 1
ATOM 3570 C CA . LEU A 1 456 ? -0.148 -3.311 -6.637 1.00 91.00 456 LEU A CA 1
ATOM 3571 C C . LEU A 1 456 ? 0.741 -3.790 -7.796 1.00 91.00 456 LEU A C 1
ATOM 3573 O O . LEU A 1 456 ? 1.289 -4.886 -7.746 1.00 91.00 456 LEU A O 1
ATOM 3577 N N . GLU A 1 457 ? 0.927 -2.936 -8.801 1.00 88.75 457 GLU A N 1
ATOM 3578 C CA . GLU A 1 457 ? 1.801 -3.199 -9.945 1.00 88.75 457 GLU A CA 1
ATOM 3579 C C . GLU A 1 457 ? 3.260 -3.391 -9.510 1.00 88.75 457 GLU A C 1
ATOM 3581 O O . GLU A 1 457 ? 3.892 -4.354 -9.919 1.00 88.75 457 GLU A O 1
ATOM 3586 N N . GLN A 1 458 ? 3.780 -2.541 -8.619 1.00 86.75 458 GLN A N 1
ATOM 3587 C CA . GLN A 1 458 ? 5.152 -2.677 -8.106 1.00 86.75 458 GLN A CA 1
ATOM 3588 C C . GLN A 1 458 ? 5.352 -3.959 -7.285 1.00 86.75 458 GLN A C 1
ATOM 3590 O O . GLN A 1 458 ? 6.442 -4.522 -7.282 1.00 86.75 458 GLN A O 1
ATOM 3595 N N . LEU A 1 459 ? 4.306 -4.428 -6.598 1.00 87.12 459 LEU A N 1
ATOM 3596 C CA . LEU A 1 459 ? 4.356 -5.653 -5.795 1.00 87.12 459 LEU A CA 1
ATOM 3597 C C . LEU A 1 459 ? 4.308 -6.931 -6.651 1.00 87.12 459 LEU A C 1
ATOM 3599 O O . LEU A 1 459 ? 4.907 -7.952 -6.286 1.00 87.12 459 LEU A O 1
ATOM 3603 N N . LEU A 1 460 ? 3.557 -6.899 -7.755 1.00 89.81 460 LEU A N 1
ATOM 3604 C CA . LEU A 1 460 ? 3.240 -8.082 -8.563 1.00 89.81 460 LEU A CA 1
ATOM 3605 C C . LEU A 1 460 ? 3.993 -8.159 -9.893 1.00 89.81 460 LEU A C 1
ATOM 3607 O O . LEU A 1 460 ? 4.144 -9.254 -10.427 1.00 89.81 460 LEU A O 1
ATOM 3611 N N . CYS A 1 461 ? 4.472 -7.037 -10.423 1.00 88.25 461 CYS A N 1
ATOM 3612 C CA . CYS A 1 461 ? 5.096 -6.955 -11.739 1.00 88.25 461 CYS A CA 1
ATOM 3613 C C . CYS A 1 461 ? 6.560 -6.516 -11.636 1.00 88.25 461 CYS A C 1
ATOM 3615 O O . CYS A 1 461 ? 6.975 -5.837 -10.699 1.00 88.25 461 CYS A O 1
ATOM 3617 N N . SER A 1 462 ? 7.343 -6.875 -12.648 1.00 84.62 462 SER A N 1
ATOM 3618 C CA . SER A 1 462 ? 8.668 -6.313 -12.904 1.00 84.62 462 SER A CA 1
ATOM 3619 C C . SER A 1 462 ? 8.654 -5.559 -14.238 1.00 84.62 462 SER A C 1
ATOM 3621 O O . SER A 1 462 ? 7.821 -5.862 -15.101 1.00 84.62 462 SER A O 1
ATOM 3623 N N . PRO A 1 463 ? 9.550 -4.574 -14.443 1.00 83.06 463 PRO A N 1
ATOM 3624 C CA . PRO A 1 463 ? 9.678 -3.915 -15.735 1.00 83.06 463 PRO A CA 1
ATOM 3625 C C . PRO A 1 463 ? 9.904 -4.943 -16.843 1.00 83.06 463 PRO A C 1
ATOM 3627 O O . PRO A 1 463 ? 10.698 -5.874 -16.690 1.00 83.06 463 PRO A O 1
ATOM 3630 N N . CYS A 1 464 ? 9.207 -4.777 -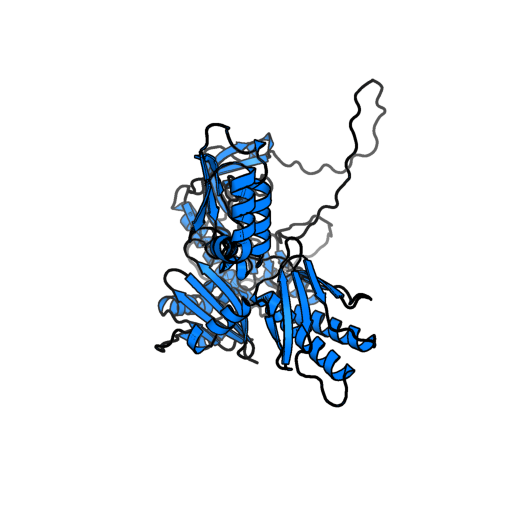17.968 1.00 82.19 464 CYS A N 1
ATOM 3631 C CA . CYS A 1 464 ? 9.366 -5.689 -19.092 1.00 82.19 464 CYS A CA 1
ATOM 3632 C C . CYS A 1 464 ? 10.821 -5.628 -19.589 1.00 82.19 464 CYS A C 1
ATOM 3634 O O . CYS A 1 464 ? 11.248 -4.560 -20.020 1.00 82.19 464 CYS A O 1
ATOM 3636 N N . PRO A 1 465 ? 11.572 -6.744 -19.630 1.00 76.94 465 PRO A N 1
ATOM 3637 C CA . PRO A 1 465 ? 12.964 -6.736 -20.093 1.00 76.94 465 PRO A CA 1
ATOM 3638 C C . PRO A 1 465 ? 13.085 -6.431 -21.591 1.00 76.94 465 PRO A C 1
ATOM 3640 O O . PRO A 1 465 ? 14.182 -6.255 -22.108 1.00 76.94 465 PRO A O 1
ATOM 3643 N N . ARG A 1 466 ? 11.951 -6.425 -22.305 1.00 77.81 466 ARG A N 1
ATOM 3644 C CA . ARG A 1 466 ? 11.878 -6.126 -23.726 1.00 77.81 466 ARG A CA 1
ATOM 3645 C C . ARG A 1 466 ? 11.725 -4.614 -23.913 1.00 77.81 466 ARG A C 1
ATOM 3647 O O . ARG A 1 466 ? 12.667 -3.944 -24.300 1.00 77.81 466 ARG A O 1
ATOM 3654 N N . CYS A 1 467 ? 10.558 -4.073 -23.584 1.00 77.00 467 CYS A N 1
ATOM 3655 C CA . CYS A 1 467 ? 10.234 -2.672 -23.854 1.00 77.00 467 CYS A CA 1
ATOM 3656 C C . CYS A 1 467 ? 10.559 -1.712 -22.699 1.00 77.00 467 CYS A C 1
ATOM 3658 O O . CYS A 1 467 ? 10.198 -0.542 -22.786 1.00 77.00 467 CYS A O 1
ATOM 3660 N N . GLU A 1 468 ? 11.143 -2.203 -21.601 1.00 73.81 468 GLU A N 1
ATOM 3661 C CA . GLU A 1 468 ? 11.410 -1.442 -20.369 1.00 73.81 468 GLU A CA 1
ATOM 3662 C C . GLU A 1 468 ? 10.163 -0.729 -19.816 1.00 73.81 468 GLU A C 1
ATOM 3664 O O . GLU A 1 468 ? 10.235 0.324 -19.194 1.00 73.81 468 GLU A O 1
ATOM 3669 N N . GLY A 1 469 ? 8.984 -1.316 -20.051 1.00 73.75 469 GLY A N 1
ATOM 3670 C CA . GLY A 1 469 ? 7.697 -0.777 -19.604 1.00 73.75 469 GLY A CA 1
ATOM 3671 C C . GLY A 1 469 ? 7.023 0.194 -20.579 1.00 73.75 469 GLY A C 1
ATOM 3672 O O . GLY A 1 469 ? 5.893 0.592 -20.332 1.00 73.75 469 GLY A O 1
ATOM 3673 N N . THR A 1 470 ? 7.641 0.527 -21.719 1.00 74.75 470 THR A N 1
ATOM 3674 C CA . THR A 1 470 ? 7.049 1.465 -22.698 1.00 74.75 470 THR A CA 1
ATOM 3675 C C . THR A 1 470 ? 5.862 0.887 -23.475 1.00 74.75 470 THR A C 1
ATOM 3677 O O . THR A 1 470 ? 5.089 1.629 -24.075 1.00 74.75 470 THR A O 1
ATOM 3680 N N . GLY A 1 471 ? 5.733 -0.445 -23.531 1.00 77.62 471 GLY A N 1
ATOM 3681 C CA . GLY A 1 471 ? 4.708 -1.128 -24.331 1.00 77.62 471 GLY A CA 1
ATOM 3682 C C . GLY A 1 471 ? 4.859 -0.939 -25.848 1.00 77.62 471 GLY A C 1
ATOM 3683 O O . GLY A 1 471 ? 3.996 -1.379 -26.604 1.00 77.62 471 GLY A O 1
ATOM 3684 N N . GLN A 1 472 ? 5.946 -0.309 -26.304 1.00 79.06 472 GLN A N 1
ATOM 3685 C CA . GLN A 1 472 ? 6.209 -0.001 -27.705 1.00 79.06 472 GLN A CA 1
ATOM 3686 C C . GLN A 1 472 ? 7.622 -0.441 -28.099 1.00 79.06 472 GLN A C 1
ATOM 3688 O O . GLN A 1 472 ? 8.543 -0.479 -27.287 1.00 79.06 472 GLN A O 1
ATOM 3693 N N . ALA A 1 473 ? 7.803 -0.779 -29.372 1.00 85.12 473 ALA A N 1
ATOM 3694 C CA . ALA A 1 473 ? 9.108 -1.039 -29.965 1.00 85.12 473 ALA A CA 1
ATOM 3695 C C . ALA A 1 473 ? 9.135 -0.471 -31.386 1.00 85.12 473 ALA A C 1
ATOM 3697 O O . ALA A 1 473 ? 8.095 -0.368 -32.040 1.00 85.12 473 ALA A O 1
ATOM 3698 N N . LYS A 1 474 ? 10.325 -0.111 -31.880 1.00 88.44 474 LYS A N 1
ATOM 3699 C CA . LYS A 1 474 ? 10.490 0.306 -33.278 1.00 88.44 474 LYS A CA 1
ATOM 3700 C C . LYS A 1 474 ? 9.990 -0.800 -34.213 1.00 88.44 474 LYS A C 1
ATOM 3702 O O . LYS A 1 474 ? 10.264 -1.978 -33.983 1.00 88.44 474 LYS A O 1
ATOM 3707 N N . SER A 1 475 ? 9.278 -0.405 -35.269 1.00 92.25 475 SER A N 1
ATOM 3708 C CA . SER A 1 475 ? 8.782 -1.349 -36.274 1.00 92.25 475 SER A CA 1
ATOM 3709 C C . SER A 1 475 ? 9.940 -2.049 -37.005 1.00 92.25 475 SER A C 1
ATOM 3711 O O . SER A 1 475 ? 11.016 -1.448 -37.133 1.00 92.25 475 SER A O 1
ATOM 3713 N N . PRO A 1 476 ? 9.738 -3.268 -37.544 1.00 93.50 476 PRO A N 1
ATOM 3714 C CA . PRO A 1 476 ? 10.771 -3.957 -38.313 1.00 93.50 476 PRO A CA 1
ATOM 3715 C C . PRO A 1 476 ? 11.319 -3.118 -39.469 1.00 93.50 476 PRO A C 1
ATOM 3717 O O . PRO A 1 476 ? 12.531 -3.077 -39.671 1.00 93.50 476 PRO A O 1
ATOM 3720 N N . ALA A 1 477 ? 10.452 -2.371 -40.157 1.00 94.69 477 ALA A N 1
ATOM 3721 C CA . ALA A 1 477 ? 10.845 -1.454 -41.221 1.00 94.69 477 ALA A CA 1
ATOM 3722 C C . ALA A 1 477 ? 11.768 -0.338 -40.703 1.00 94.69 477 ALA A C 1
ATOM 3724 O O . ALA A 1 477 ? 12.850 -0.126 -41.243 1.00 94.69 477 ALA A O 1
ATOM 3725 N N . THR A 1 478 ? 11.400 0.333 -39.604 1.00 94.88 478 THR A N 1
ATOM 3726 C CA . THR A 1 478 ? 12.222 1.399 -39.001 1.00 94.88 478 THR A CA 1
ATOM 3727 C C . THR A 1 478 ? 13.619 0.898 -38.634 1.00 94.88 478 THR A C 1
ATOM 3729 O O . THR A 1 478 ? 14.611 1.552 -38.955 1.00 94.88 478 THR A O 1
ATOM 3732 N N . VAL A 1 479 ? 13.705 -0.269 -37.987 1.00 95.19 479 VAL A N 1
ATOM 3733 C CA . VAL A 1 479 ? 14.986 -0.866 -37.579 1.00 95.19 479 VAL A CA 1
ATOM 3734 C C . VAL A 1 479 ? 15.797 -1.292 -38.803 1.00 95.19 479 VAL A C 1
ATOM 3736 O O . VAL A 1 479 ? 16.992 -1.010 -38.870 1.00 95.19 479 VAL A O 1
ATOM 3739 N N . SER A 1 480 ? 15.149 -1.882 -39.808 1.00 94.62 480 SER A N 1
ATOM 3740 C CA . SER A 1 480 ? 15.782 -2.249 -41.080 1.00 94.62 480 SER A CA 1
ATOM 3741 C C . SER A 1 480 ? 16.391 -1.030 -41.770 1.00 94.62 480 SER A C 1
ATOM 3743 O O . SER A 1 480 ? 17.563 -1.050 -42.131 1.00 94.62 480 SER A O 1
ATOM 3745 N N . TYR A 1 481 ? 15.662 0.083 -41.867 1.00 94.69 481 TYR A N 1
ATOM 3746 C CA . TYR A 1 481 ? 16.179 1.313 -42.472 1.00 94.69 481 TYR A CA 1
ATOM 3747 C C . TYR A 1 481 ? 17.290 1.980 -41.650 1.00 94.69 481 TYR A C 1
ATOM 3749 O O . TYR A 1 481 ? 18.148 2.665 -42.206 1.00 94.69 481 TYR A O 1
ATOM 3757 N N . GLU A 1 482 ? 17.322 1.809 -40.328 1.00 94.69 482 GLU A N 1
ATOM 3758 C CA . GLU A 1 482 ? 18.480 2.201 -39.510 1.00 94.69 482 GLU A CA 1
ATOM 3759 C C . GLU A 1 482 ? 19.711 1.341 -39.809 1.00 94.69 482 GLU A C 1
ATOM 3761 O O . GLU A 1 482 ? 20.804 1.889 -39.971 1.00 94.69 482 GLU A O 1
ATOM 3766 N N . ILE A 1 483 ? 19.532 0.023 -39.931 1.00 93.69 483 ILE A N 1
ATOM 3767 C CA . ILE A 1 483 ? 20.596 -0.912 -40.304 1.00 93.69 483 ILE A CA 1
ATOM 3768 C C . ILE A 1 483 ? 21.145 -0.556 -41.687 1.00 93.69 483 ILE A C 1
ATOM 3770 O O . ILE A 1 483 ? 22.346 -0.339 -41.817 1.00 93.69 483 ILE A O 1
ATOM 3774 N N . LEU A 1 484 ? 20.287 -0.428 -42.704 1.00 92.62 484 LEU A N 1
ATOM 3775 C CA . LEU A 1 484 ? 20.704 -0.141 -44.081 1.00 92.62 484 LEU A CA 1
ATOM 3776 C C . LEU A 1 484 ? 21.483 1.178 -44.176 1.00 92.62 484 LEU A C 1
ATOM 3778 O O . LEU A 1 484 ? 22.553 1.208 -44.779 1.00 92.62 484 LEU A O 1
ATOM 3782 N N . ARG A 1 485 ? 21.024 2.243 -43.499 1.00 91.94 485 ARG A N 1
ATOM 3783 C CA . ARG A 1 485 ? 21.748 3.528 -43.441 1.00 91.94 485 ARG A CA 1
ATOM 3784 C C . ARG A 1 485 ? 23.140 3.399 -42.826 1.00 91.94 485 ARG A C 1
ATOM 3786 O O . ARG A 1 485 ? 24.054 4.085 -43.272 1.00 91.94 485 ARG A O 1
ATOM 3793 N N . LYS A 1 486 ? 23.312 2.545 -41.812 1.00 90.25 486 LYS A N 1
ATOM 3794 C CA . LYS A 1 486 ? 24.621 2.283 -41.192 1.00 90.25 486 LYS A CA 1
ATOM 3795 C C . LYS A 1 486 ? 25.518 1.429 -42.084 1.00 90.25 486 LYS A C 1
ATOM 3797 O O . LYS A 1 486 ? 26.703 1.719 -42.196 1.00 90.25 486 LYS A O 1
ATOM 3802 N N . VAL A 1 487 ? 24.963 0.410 -42.738 1.00 89.69 487 VAL A N 1
ATOM 3803 C CA . VAL A 1 487 ? 25.721 -0.482 -43.630 1.00 89.69 487 VAL A CA 1
ATOM 3804 C C . VAL A 1 487 ? 26.142 0.221 -44.925 1.00 89.69 487 VAL A C 1
ATOM 3806 O O . VAL A 1 487 ? 27.192 -0.086 -45.475 1.00 89.69 487 VAL A O 1
ATOM 3809 N N . GLN A 1 488 ? 25.381 1.211 -45.394 1.00 88.06 488 GLN A N 1
ATOM 3810 C CA . GLN A 1 488 ? 25.712 1.960 -46.607 1.00 88.06 488 GLN A CA 1
ATOM 3811 C C . GLN A 1 488 ? 26.917 2.901 -46.448 1.00 88.06 488 GLN A C 1
ATOM 3813 O O . GLN A 1 488 ? 27.475 3.329 -47.454 1.00 88.06 488 GLN A O 1
ATOM 3818 N N . GLN A 1 489 ? 27.338 3.237 -45.224 1.00 84.69 489 GLN A N 1
ATOM 3819 C CA . GLN A 1 489 ? 28.456 4.155 -44.982 1.00 84.69 489 GLN A CA 1
ATOM 3820 C C . GLN A 1 489 ? 29.804 3.438 -45.185 1.00 84.69 489 GLN A C 1
ATOM 3822 O O . GLN A 1 489 ? 30.223 2.683 -44.308 1.00 84.69 489 GLN A O 1
ATOM 3827 N N . PRO A 1 490 ? 30.550 3.682 -46.284 1.00 66.19 490 PRO A N 1
ATOM 3828 C CA . PRO A 1 490 ? 31.736 2.881 -46.614 1.00 66.19 490 PRO A CA 1
ATOM 3829 C C . PRO A 1 490 ? 32.877 3.065 -45.606 1.00 66.19 490 PRO A C 1
ATOM 3831 O O . PRO A 1 490 ? 33.642 2.140 -45.348 1.00 66.19 490 PRO A O 1
ATOM 3834 N N . ALA A 1 491 ? 32.954 4.250 -44.991 1.00 68.75 491 ALA A N 1
ATOM 3835 C CA . ALA A 1 491 ? 33.930 4.582 -43.956 1.00 68.75 491 ALA A CA 1
ATOM 3836 C C . ALA A 1 491 ? 33.679 3.866 -42.614 1.00 68.75 491 ALA A C 1
ATOM 3838 O O . ALA A 1 491 ? 34.545 3.890 -41.745 1.00 68.75 491 ALA A O 1
ATOM 3839 N N . ALA A 1 492 ? 32.516 3.228 -42.428 1.00 70.38 492 ALA A N 1
ATOM 3840 C CA . ALA A 1 492 ? 32.166 2.550 -41.182 1.00 70.38 492 ALA A CA 1
ATOM 3841 C C . ALA A 1 492 ? 32.848 1.179 -41.017 1.00 70.38 492 ALA A C 1
ATOM 3843 O O . ALA A 1 492 ? 32.774 0.592 -39.937 1.00 70.38 492 ALA A O 1
ATOM 3844 N N . PHE A 1 493 ? 33.512 0.655 -42.058 1.00 81.75 493 PHE A N 1
ATOM 3845 C CA . PHE A 1 493 ? 34.076 -0.697 -42.048 1.00 81.75 493 PHE A CA 1
ATOM 3846 C C . PHE A 1 493 ? 35.536 -0.726 -42.529 1.00 81.75 493 PHE A C 1
ATOM 3848 O O . PHE A 1 493 ? 35.820 -0.171 -43.592 1.00 81.75 493 PHE A O 1
ATOM 3855 N N . PRO A 1 494 ? 36.447 -1.448 -41.842 1.00 82.44 494 PRO A N 1
ATOM 3856 C CA . PRO A 1 494 ? 37.858 -1.560 -42.233 1.00 82.44 494 PRO A CA 1
ATOM 3857 C C . PRO A 1 494 ? 38.033 -2.028 -43.680 1.00 82.44 494 PRO A C 1
ATOM 3859 O O . PRO A 1 494 ? 37.305 -2.918 -44.116 1.00 82.44 494 PRO A O 1
ATOM 3862 N N . ALA A 1 495 ? 38.997 -1.475 -44.422 1.00 78.56 495 ALA A N 1
ATOM 3863 C CA . ALA A 1 495 ? 39.221 -1.819 -45.833 1.00 78.56 495 ALA A CA 1
ATOM 3864 C C . ALA A 1 495 ? 39.484 -3.322 -46.063 1.00 78.56 495 ALA A C 1
ATOM 3866 O O . ALA A 1 495 ? 39.111 -3.856 -47.101 1.00 78.56 495 ALA A O 1
ATOM 3867 N N . GLU A 1 496 ? 40.063 -4.000 -45.071 1.00 83.00 496 GLU A N 1
ATOM 3868 C CA . GLU A 1 496 ? 40.422 -5.424 -45.119 1.00 83.00 496 GLU A CA 1
ATOM 3869 C C . GLU A 1 496 ? 39.232 -6.371 -44.896 1.00 83.00 496 GLU A C 1
ATOM 3871 O O . GLU A 1 496 ? 39.312 -7.556 -45.215 1.00 83.00 496 GLU A O 1
ATOM 3876 N N . ALA A 1 497 ? 38.116 -5.862 -44.365 1.00 84.19 497 ALA A N 1
ATOM 3877 C CA . ALA A 1 497 ? 36.940 -6.680 -44.106 1.00 84.19 497 ALA A CA 1
ATOM 3878 C C . ALA A 1 497 ? 36.227 -7.042 -45.413 1.00 84.19 497 ALA A C 1
ATOM 3880 O O . ALA A 1 497 ? 35.854 -6.166 -46.196 1.00 84.19 497 ALA A O 1
ATOM 3881 N N . SER A 1 498 ? 35.974 -8.333 -45.605 1.00 86.25 498 SER A N 1
ATOM 3882 C CA . SER A 1 498 ? 35.299 -8.885 -46.786 1.00 86.25 498 SER A CA 1
ATOM 3883 C C . SER A 1 498 ? 33.789 -9.039 -46.582 1.00 86.25 498 SER A C 1
ATOM 3885 O O . SER A 1 498 ? 33.029 -9.161 -47.551 1.00 86.25 498 SER A O 1
ATOM 3887 N N . ARG A 1 499 ? 33.338 -9.059 -45.319 1.00 90.25 499 ARG A N 1
ATOM 3888 C CA . ARG A 1 499 ? 31.949 -9.332 -44.938 1.00 90.25 499 ARG A CA 1
ATOM 3889 C C . ARG A 1 499 ? 31.458 -8.360 -43.871 1.00 90.25 499 ARG A C 1
ATOM 3891 O O . ARG A 1 499 ? 32.206 -7.950 -42.992 1.00 90.25 499 ARG A O 1
ATOM 3898 N N . VAL A 1 500 ? 30.170 -8.044 -43.916 1.00 91.69 500 VAL A N 1
ATOM 3899 C CA . VAL A 1 500 ? 29.450 -7.306 -42.875 1.00 91.69 500 VAL A CA 1
ATOM 3900 C C . VAL A 1 500 ? 28.363 -8.219 -42.325 1.00 91.69 500 VAL A C 1
ATOM 3902 O O . VAL A 1 500 ? 27.446 -8.606 -43.040 1.00 91.69 500 VAL A O 1
ATOM 3905 N N . VAL A 1 501 ? 28.458 -8.597 -41.056 1.00 93.62 501 VAL A N 1
ATOM 3906 C CA . VAL A 1 501 ? 27.465 -9.427 -40.375 1.00 93.62 501 VAL A CA 1
ATOM 3907 C C . VAL A 1 501 ? 26.525 -8.528 -39.583 1.00 93.62 501 VAL A C 1
ATOM 3909 O O . VAL A 1 501 ? 26.948 -7.859 -38.639 1.00 93.62 501 VAL A O 1
ATOM 3912 N N . VAL A 1 502 ? 25.247 -8.560 -39.950 1.00 94.56 502 VAL A N 1
ATOM 3913 C CA . VAL A 1 502 ? 24.150 -7.910 -39.234 1.00 94.56 502 VAL A CA 1
ATOM 3914 C C . VAL A 1 502 ? 23.433 -8.968 -38.408 1.00 94.56 502 VAL A C 1
ATOM 3916 O O . VAL A 1 502 ? 22.807 -9.867 -38.962 1.00 94.56 502 VAL A O 1
ATOM 3919 N N . LYS A 1 503 ? 23.492 -8.871 -37.082 1.00 96.44 503 LYS A N 1
ATOM 3920 C CA . LYS A 1 503 ? 22.672 -9.689 -36.181 1.00 96.44 503 LYS A CA 1
ATOM 3921 C C . LYS A 1 503 ? 21.468 -8.875 -35.729 1.00 96.44 503 LYS A C 1
ATOM 3923 O O . LYS A 1 503 ? 21.646 -7.761 -35.245 1.00 96.44 503 LYS A O 1
ATOM 3928 N N . THR A 1 504 ? 20.258 -9.400 -35.874 1.00 95.56 504 THR A N 1
ATOM 3929 C CA . THR A 1 504 ? 19.027 -8.692 -35.484 1.00 95.56 504 THR A CA 1
ATOM 3930 C C . THR A 1 504 ? 17.904 -9.667 -35.121 1.00 95.56 504 THR A C 1
ATOM 3932 O O . THR A 1 504 ? 18.071 -10.881 -35.235 1.00 95.56 504 THR A O 1
ATOM 3935 N N . SER A 1 505 ? 16.768 -9.154 -34.650 1.00 94.62 505 SER A N 1
ATOM 3936 C CA . SER A 1 505 ? 15.597 -9.974 -34.325 1.00 94.62 505 SER A CA 1
ATOM 3937 C C . SER A 1 505 ? 15.028 -10.682 -35.570 1.00 94.62 505 SER A C 1
ATOM 3939 O O . SER A 1 505 ? 15.186 -10.167 -36.681 1.00 94.62 505 SER A O 1
ATOM 3941 N N . PRO A 1 506 ? 14.332 -11.828 -35.423 1.00 95.25 506 PRO A N 1
ATOM 3942 C CA . PRO A 1 506 ? 13.814 -12.587 -36.565 1.00 95.25 506 PRO A CA 1
ATOM 3943 C C . PRO A 1 506 ? 12.927 -11.762 -37.506 1.00 95.25 506 PRO A C 1
ATOM 3945 O O . PRO A 1 506 ? 13.140 -11.794 -38.711 1.00 95.25 506 PRO A O 1
ATOM 3948 N N . ALA A 1 507 ? 12.026 -10.937 -36.964 1.00 93.12 507 ALA A N 1
ATOM 3949 C CA . ALA A 1 507 ? 11.129 -10.101 -37.765 1.00 93.12 507 ALA A CA 1
ATOM 3950 C C . ALA A 1 507 ? 11.870 -9.042 -38.605 1.00 93.12 507 ALA A C 1
ATOM 3952 O O . ALA A 1 507 ? 11.459 -8.724 -39.716 1.00 93.12 507 ALA A O 1
ATOM 3953 N N . VAL A 1 508 ? 12.970 -8.484 -38.086 1.00 95.12 508 VAL A N 1
ATOM 3954 C CA . VAL A 1 508 ? 13.810 -7.529 -38.833 1.00 95.12 508 VAL A CA 1
ATOM 3955 C C . VAL A 1 508 ? 14.648 -8.268 -39.877 1.00 95.12 508 VAL A C 1
ATOM 3957 O O . VAL A 1 508 ? 14.812 -7.776 -40.989 1.00 95.12 508 VAL A O 1
ATOM 3960 N N . ALA A 1 509 ? 15.162 -9.453 -39.538 1.00 94.94 509 ALA A N 1
ATOM 3961 C CA . ALA A 1 509 ? 15.943 -10.270 -40.460 1.00 94.94 509 ALA A CA 1
ATOM 3962 C C . ALA A 1 509 ? 15.108 -10.725 -41.667 1.00 94.94 509 ALA A C 1
ATOM 3964 O O . ALA A 1 509 ? 15.580 -10.619 -42.794 1.00 94.94 509 ALA A O 1
ATOM 3965 N N . GLU A 1 510 ? 13.872 -11.165 -41.430 1.00 95.25 510 GLU A N 1
ATOM 3966 C CA . GLU A 1 510 ? 12.896 -11.519 -42.467 1.00 95.25 510 GLU A CA 1
ATOM 3967 C C . GLU A 1 510 ? 12.544 -10.305 -43.334 1.00 95.25 510 GLU A C 1
ATOM 3969 O O . GLU A 1 510 ? 12.628 -10.375 -44.556 1.00 95.25 510 GLU A O 1
ATOM 3974 N N . PHE A 1 511 ? 12.263 -9.145 -42.725 1.00 94.50 511 PHE A N 1
ATOM 3975 C CA . PHE A 1 511 ? 11.979 -7.919 -43.478 1.00 94.50 511 PHE A CA 1
ATOM 3976 C C . PHE A 1 511 ? 13.145 -7.510 -44.394 1.00 94.50 511 PHE A C 1
ATOM 3978 O O . PHE A 1 511 ? 12.937 -7.175 -45.561 1.00 94.50 511 PHE A O 1
ATOM 3985 N N . LEU A 1 512 ? 14.378 -7.571 -43.882 1.00 93.12 512 LEU A N 1
ATOM 3986 C CA . LEU A 1 512 ? 15.590 -7.301 -44.655 1.00 93.12 512 LEU A CA 1
ATOM 3987 C C . LEU A 1 512 ? 15.785 -8.308 -45.797 1.00 93.12 512 LEU A C 1
ATOM 3989 O O . LEU A 1 512 ? 16.130 -7.901 -46.903 1.00 93.12 512 LEU A O 1
ATOM 3993 N N . ALA A 1 513 ? 15.573 -9.599 -45.535 1.00 91.06 513 ALA A N 1
ATOM 3994 C CA . ALA A 1 513 ? 15.801 -10.669 -46.502 1.00 91.06 513 ALA A CA 1
ATOM 3995 C C . ALA A 1 513 ? 14.736 -10.724 -47.606 1.00 91.06 513 ALA A C 1
ATOM 3997 O O . ALA A 1 513 ? 15.083 -10.976 -48.756 1.00 91.06 513 ALA A O 1
ATOM 3998 N N . ASP A 1 514 ? 13.472 -10.457 -47.280 1.00 91.38 514 ASP A N 1
ATOM 3999 C CA . ASP A 1 514 ? 12.366 -10.612 -48.226 1.00 91.38 514 ASP A CA 1
ATOM 4000 C C . ASP A 1 514 ? 12.007 -9.281 -48.887 1.00 91.38 514 ASP A C 1
ATOM 4002 O O . ASP A 1 514 ? 12.045 -9.150 -50.115 1.00 91.38 514 ASP A O 1
ATOM 4006 N N . THR A 1 515 ? 11.691 -8.267 -48.075 1.00 89.81 515 THR A N 1
ATOM 4007 C CA . THR A 1 515 ? 11.154 -6.987 -48.565 1.00 89.81 515 THR A CA 1
ATOM 4008 C C . THR A 1 515 ? 12.256 -6.100 -49.140 1.00 89.81 515 THR A C 1
ATOM 4010 O O . THR A 1 515 ? 12.094 -5.535 -50.221 1.00 89.81 515 THR A O 1
ATOM 4013 N N . GLU A 1 516 ? 13.399 -6.012 -48.456 1.00 91.00 516 GLU A N 1
ATOM 4014 C CA . GLU A 1 516 ? 14.497 -5.095 -48.809 1.00 91.00 516 GLU A CA 1
ATOM 4015 C C . GLU A 1 516 ? 15.700 -5.789 -49.479 1.00 91.00 516 GLU A C 1
ATOM 4017 O O . GLU A 1 516 ? 16.779 -5.201 -49.597 1.00 91.00 516 GLU A O 1
ATOM 4022 N N . SER A 1 517 ? 15.517 -7.014 -49.989 1.00 89.69 517 SER A N 1
ATOM 4023 C CA . SER A 1 517 ? 16.554 -7.798 -50.691 1.00 89.69 517 SER A CA 1
ATOM 4024 C C . SER A 1 517 ? 17.271 -7.007 -51.787 1.00 89.69 517 SER A C 1
ATOM 4026 O O . SER A 1 517 ? 18.498 -6.955 -51.841 1.00 89.69 517 SER A O 1
ATOM 4028 N N . ARG A 1 518 ? 16.505 -6.315 -52.637 1.00 91.69 518 ARG A N 1
ATOM 4029 C CA . ARG A 1 518 ? 17.052 -5.513 -53.744 1.00 91.69 518 ARG A CA 1
ATOM 4030 C C . ARG A 1 518 ? 17.938 -4.370 -53.259 1.00 91.69 518 ARG A C 1
ATOM 4032 O O . ARG A 1 518 ? 18.901 -4.018 -53.937 1.00 91.69 518 ARG A O 1
ATOM 4039 N N . VAL A 1 519 ? 17.595 -3.764 -52.125 1.00 90.81 519 VAL A N 1
ATOM 4040 C CA . VAL A 1 519 ? 18.362 -2.658 -51.544 1.00 90.81 519 VAL A CA 1
ATOM 4041 C C . VAL A 1 519 ? 19.637 -3.194 -50.900 1.00 90.81 519 VAL A C 1
ATOM 4043 O O . VAL A 1 519 ? 20.697 -2.598 -51.084 1.00 90.81 519 VAL A O 1
ATOM 4046 N N . LEU A 1 520 ? 19.573 -4.350 -50.231 1.00 90.56 520 LEU A N 1
ATOM 4047 C CA . LEU A 1 520 ? 20.765 -5.044 -49.741 1.00 90.56 520 LEU A CA 1
ATOM 4048 C C . LEU A 1 520 ? 21.745 -5.345 -50.877 1.00 90.56 520 LEU A C 1
ATOM 4050 O O . LEU A 1 520 ? 22.906 -4.965 -50.765 1.00 90.56 520 LEU A O 1
ATOM 4054 N N . ASP A 1 521 ? 21.277 -5.905 -51.995 1.00 90.19 521 ASP A N 1
ATOM 4055 C CA . ASP A 1 521 ? 22.122 -6.199 -53.162 1.00 90.19 521 ASP A CA 1
ATOM 4056 C C . ASP A 1 521 ? 22.795 -4.941 -53.739 1.00 90.19 521 ASP A C 1
ATOM 4058 O O . ASP A 1 521 ? 23.938 -4.976 -54.206 1.00 90.19 521 ASP A O 1
ATOM 4062 N N . GLN A 1 522 ? 22.087 -3.806 -53.744 1.00 90.88 522 GLN A N 1
ATOM 4063 C CA . GLN A 1 522 ? 22.643 -2.525 -54.188 1.00 90.88 522 GLN A CA 1
ATOM 4064 C C . GLN A 1 522 ? 23.719 -2.019 -53.229 1.00 90.88 522 GLN A C 1
ATOM 4066 O O . GLN A 1 522 ? 24.768 -1.551 -53.678 1.00 90.88 522 GLN A O 1
ATOM 4071 N N . ILE A 1 523 ? 23.480 -2.130 -51.921 1.00 89.38 523 ILE A N 1
ATOM 4072 C CA . ILE A 1 523 ? 24.442 -1.713 -50.904 1.00 89.38 523 ILE A CA 1
ATOM 4073 C C . ILE A 1 523 ? 25.672 -2.625 -50.931 1.00 89.38 523 ILE A C 1
ATOM 4075 O O . ILE A 1 523 ? 26.774 -2.089 -50.944 1.00 89.38 523 ILE A O 1
ATOM 4079 N N . GLU A 1 524 ? 25.520 -3.952 -51.034 1.00 89.44 524 GLU A N 1
ATOM 4080 C CA . GLU A 1 524 ? 26.638 -4.906 -51.167 1.00 89.44 524 GLU A CA 1
ATOM 4081 C C . GLU A 1 524 ? 27.577 -4.526 -52.318 1.00 89.44 524 GLU A C 1
ATOM 4083 O O . GLU A 1 524 ? 28.800 -4.509 -52.155 1.00 89.44 524 GLU A O 1
ATOM 4088 N N . LYS A 1 525 ? 27.004 -4.162 -53.475 1.00 88.69 525 LYS A N 1
ATOM 4089 C CA . LYS A 1 525 ? 27.761 -3.690 -54.644 1.00 88.69 525 LYS A CA 1
ATOM 4090 C C . LYS A 1 525 ? 28.455 -2.357 -54.383 1.00 88.69 525 LYS A C 1
ATOM 4092 O O . LYS A 1 525 ? 29.603 -2.193 -54.782 1.00 88.69 525 LYS A O 1
ATOM 4097 N N . ALA A 1 526 ? 27.776 -1.418 -53.725 1.00 87.44 526 ALA A N 1
ATOM 4098 C CA . ALA A 1 526 ? 28.317 -0.091 -53.442 1.00 87.44 526 ALA A CA 1
ATOM 4099 C C . ALA A 1 526 ? 29.482 -0.125 -52.439 1.00 87.44 526 ALA A C 1
ATOM 4101 O O . ALA A 1 526 ? 30.448 0.617 -52.604 1.00 87.44 526 ALA A O 1
ATOM 4102 N N . ILE A 1 527 ? 29.410 -0.986 -51.419 1.00 86.69 527 ILE A N 1
ATOM 4103 C CA . ILE A 1 527 ? 30.462 -1.117 -50.397 1.00 86.69 527 ILE A CA 1
ATOM 4104 C C . ILE A 1 527 ? 31.518 -2.177 -50.744 1.00 86.69 527 ILE A C 1
ATOM 4106 O O . ILE A 1 527 ? 32.511 -2.283 -50.028 1.00 86.69 527 ILE A O 1
ATOM 4110 N N . ALA A 1 528 ? 31.307 -2.958 -51.810 1.00 87.44 528 ALA A N 1
ATOM 4111 C CA . ALA A 1 528 ? 32.144 -4.082 -52.239 1.00 87.44 528 ALA A CA 1
ATOM 4112 C C . ALA A 1 528 ? 32.397 -5.140 -51.140 1.00 87.44 528 ALA A C 1
ATOM 4114 O O . ALA A 1 528 ? 33.465 -5.751 -51.082 1.00 87.44 528 ALA A O 1
ATOM 4115 N N . LYS A 1 529 ? 31.411 -5.366 -50.260 1.00 88.31 529 LYS A N 1
ATOM 4116 C CA . LYS A 1 529 ? 31.464 -6.328 -49.142 1.00 88.31 529 LYS A CA 1
ATOM 4117 C C . LYS A 1 529 ? 30.155 -7.097 -49.057 1.00 88.31 529 LYS A C 1
ATOM 4119 O O . LYS A 1 529 ? 29.088 -6.518 -49.238 1.00 88.31 529 LYS A O 1
ATOM 4124 N N . ARG A 1 530 ? 30.232 -8.388 -48.728 1.00 90.69 530 ARG A N 1
ATOM 4125 C CA . ARG A 1 530 ? 29.045 -9.247 -48.590 1.00 90.69 530 ARG A CA 1
ATOM 4126 C C . ARG A 1 530 ? 28.343 -8.995 -47.258 1.00 90.69 530 ARG A C 1
ATOM 4128 O O . ARG A 1 530 ? 28.976 -9.110 -46.209 1.00 90.69 530 ARG A O 1
ATOM 4135 N N . ILE A 1 531 ? 27.047 -8.724 -47.281 1.00 92.06 531 ILE A N 1
ATOM 4136 C CA . ILE A 1 531 ? 26.207 -8.528 -46.104 1.00 92.06 531 ILE A CA 1
ATOM 4137 C C . ILE A 1 531 ? 25.571 -9.870 -45.722 1.00 92.06 531 ILE A C 1
ATOM 4139 O O . ILE A 1 531 ? 24.974 -10.574 -46.528 1.00 92.06 531 ILE A O 1
ATOM 4143 N N . ILE A 1 532 ? 25.713 -10.258 -44.458 1.00 93.62 532 ILE A N 1
ATOM 4144 C CA . ILE A 1 532 ? 25.144 -11.488 -43.910 1.00 93.62 532 ILE A CA 1
ATOM 4145 C C . ILE A 1 532 ? 24.195 -11.103 -42.786 1.00 93.62 532 ILE A C 1
ATOM 4147 O O . ILE A 1 532 ? 24.635 -10.685 -41.715 1.00 93.62 532 ILE A O 1
ATOM 4151 N N . VAL A 1 533 ? 22.900 -11.286 -43.016 1.00 94.50 533 VAL A N 1
ATOM 4152 C CA . VAL A 1 533 ? 21.871 -11.074 -41.997 1.00 94.50 533 VAL A CA 1
ATOM 4153 C C . VAL A 1 533 ? 21.683 -12.364 -41.196 1.00 94.50 533 VAL A C 1
ATOM 4155 O O . VAL A 1 533 ? 21.473 -13.435 -41.761 1.00 94.50 533 VAL A O 1
ATOM 4158 N N . LYS A 1 534 ? 21.791 -12.278 -39.868 1.00 95.62 534 LYS A N 1
ATOM 4159 C CA . LYS A 1 534 ? 21.593 -13.387 -38.929 1.00 95.62 534 LYS A CA 1
ATOM 4160 C C . LYS A 1 534 ? 20.471 -13.048 -37.955 1.00 95.62 534 LYS A C 1
ATOM 4162 O O . LYS A 1 534 ? 20.587 -12.098 -37.180 1.00 95.62 534 LYS A O 1
ATOM 4167 N N . ALA A 1 535 ? 19.424 -13.865 -37.951 1.00 95.44 535 ALA A N 1
ATOM 4168 C CA . ALA A 1 535 ? 18.381 -13.790 -36.938 1.00 95.44 535 ALA A CA 1
ATOM 4169 C C . ALA A 1 535 ? 18.920 -14.252 -35.570 1.00 95.44 535 ALA A C 1
ATOM 4171 O O . ALA A 1 535 ? 19.683 -15.217 -35.484 1.00 95.44 535 ALA A O 1
ATOM 4172 N N . GLN A 1 536 ? 18.543 -13.548 -34.506 1.00 94.44 536 GLN A N 1
ATOM 4173 C CA . GLN A 1 536 ? 18.835 -13.880 -33.112 1.00 94.44 536 GLN A CA 1
ATOM 4174 C C . GLN A 1 536 ? 17.534 -13.820 -32.310 1.00 94.44 536 GLN A C 1
ATOM 4176 O O . GLN A 1 536 ? 16.973 -12.743 -32.119 1.00 94.44 536 GLN A O 1
ATOM 4181 N N . GLU A 1 537 ? 17.047 -14.964 -31.827 1.00 90.00 537 GLU A N 1
ATOM 4182 C CA . GLU A 1 537 ? 15.768 -15.031 -31.099 1.00 90.00 537 GLU A CA 1
ATOM 4183 C C . GLU A 1 537 ? 15.790 -14.275 -29.767 1.00 90.00 537 GLU A C 1
ATOM 4185 O O . GLU A 1 537 ? 14.773 -13.734 -29.339 1.00 90.00 537 GLU A O 1
ATOM 4190 N N . SER A 1 538 ? 16.961 -14.180 -29.138 1.00 87.25 538 SER A N 1
ATOM 4191 C CA . SER A 1 538 ? 17.152 -13.466 -27.875 1.00 87.25 538 SER A CA 1
ATOM 4192 C C . SER A 1 538 ? 17.136 -11.941 -28.014 1.00 87.25 538 SER A C 1
ATOM 4194 O O . SER A 1 538 ? 17.143 -11.247 -26.999 1.00 87.25 538 SER A O 1
ATOM 4196 N N . TYR A 1 539 ? 17.131 -11.394 -29.235 1.00 87.88 539 TYR A N 1
ATOM 4197 C CA . TYR A 1 539 ? 17.239 -9.951 -29.441 1.00 87.88 539 TYR A CA 1
ATOM 4198 C C . TYR A 1 539 ? 15.890 -9.240 -29.283 1.00 87.88 539 TYR A C 1
ATOM 4200 O O . TYR A 1 539 ? 14.844 -9.661 -29.794 1.00 87.88 539 TYR A O 1
ATOM 4208 N N . HIS A 1 540 ? 15.929 -8.081 -28.622 1.00 84.88 540 HIS A N 1
ATOM 4209 C CA . HIS A 1 540 ? 14.828 -7.120 -28.646 1.00 84.88 540 HIS A CA 1
ATOM 4210 C C . HIS A 1 540 ? 14.511 -6.697 -30.104 1.00 84.88 540 HIS A C 1
ATOM 4212 O O . HIS A 1 540 ? 15.443 -6.590 -30.897 1.00 84.88 540 HIS A O 1
ATOM 4218 N N . PRO A 1 541 ? 13.250 -6.392 -30.495 1.00 85.31 541 PRO A N 1
ATOM 4219 C CA . PRO A 1 541 ? 12.912 -5.979 -31.861 1.00 85.31 541 PRO A CA 1
ATOM 4220 C C . PRO A 1 541 ? 13.737 -4.791 -32.367 1.00 85.31 541 PRO A C 1
ATOM 4222 O O . PRO A 1 541 ? 14.082 -4.732 -33.539 1.00 85.31 541 PRO A O 1
ATOM 4225 N N . GLY A 1 542 ? 14.095 -3.872 -31.466 1.00 85.81 542 GLY A N 1
ATOM 4226 C CA . GLY A 1 542 ? 14.965 -2.728 -31.754 1.00 85.81 542 GLY A CA 1
ATOM 4227 C C . GLY A 1 542 ? 16.473 -2.992 -31.648 1.00 85.81 542 GLY A C 1
ATOM 4228 O O . GLY A 1 542 ? 17.251 -2.091 -31.947 1.00 85.81 542 GLY A O 1
ATOM 4229 N N . GLN A 1 543 ? 16.904 -4.174 -31.202 1.00 89.75 543 GLN A N 1
ATOM 4230 C CA . GLN A 1 543 ? 18.314 -4.507 -31.003 1.00 89.75 543 GLN A CA 1
ATOM 4231 C C . GLN A 1 543 ? 18.924 -5.075 -32.285 1.00 89.75 543 GLN A C 1
ATOM 4233 O O . GLN A 1 543 ? 18.374 -5.970 -32.933 1.00 89.75 543 GLN A O 1
ATOM 4238 N N . TYR A 1 544 ? 20.101 -4.567 -32.636 1.00 93.88 544 TYR A N 1
ATOM 4239 C CA . TYR A 1 544 ? 20.915 -5.106 -33.712 1.00 93.88 544 TYR A CA 1
ATOM 4240 C C . TYR A 1 544 ? 22.398 -4.846 -33.453 1.00 93.88 544 TYR A C 1
ATOM 4242 O O . TYR A 1 544 ? 22.774 -3.879 -32.792 1.00 93.88 544 TYR A O 1
ATOM 4250 N N . GLU A 1 545 ? 23.238 -5.709 -34.006 1.00 94.38 545 GLU A N 1
ATOM 4251 C CA . GLU A 1 545 ? 24.693 -5.598 -33.981 1.00 94.38 545 GLU A CA 1
ATOM 4252 C C . GLU A 1 545 ? 25.197 -5.657 -35.424 1.00 94.38 545 GLU A C 1
ATOM 4254 O O . GLU A 1 545 ? 24.772 -6.518 -36.196 1.00 94.38 545 GLU A O 1
ATOM 4259 N N . ILE A 1 546 ? 26.094 -4.746 -35.796 1.00 93.00 546 ILE A N 1
ATOM 4260 C CA . ILE A 1 546 ? 26.745 -4.742 -37.109 1.00 93.00 546 ILE A CA 1
ATOM 4261 C C . ILE A 1 546 ? 28.237 -4.914 -36.862 1.00 93.00 546 ILE A C 1
ATOM 4263 O O . ILE A 1 546 ? 28.845 -4.112 -36.159 1.00 93.00 546 ILE A O 1
ATOM 4267 N N . SER A 1 547 ? 28.818 -5.962 -37.434 1.00 90.94 547 SER A N 1
ATOM 4268 C CA . SER A 1 547 ? 30.240 -6.285 -37.295 1.00 90.94 547 SER A CA 1
ATOM 4269 C C . SER A 1 547 ? 30.853 -6.549 -38.664 1.00 90.94 547 SER A C 1
ATOM 4271 O O . SER A 1 547 ? 30.198 -7.120 -39.532 1.00 90.94 547 SER A O 1
ATOM 4273 N N . ALA A 1 548 ? 32.096 -6.125 -38.870 1.00 88.44 548 ALA A N 1
ATOM 4274 C CA . ALA A 1 548 ? 32.845 -6.416 -40.087 1.00 88.44 548 ALA A CA 1
ATOM 4275 C C . ALA A 1 548 ? 33.803 -7.589 -39.840 1.00 88.44 548 ALA A C 1
ATOM 4277 O O . ALA A 1 548 ? 34.373 -7.690 -38.753 1.00 88.44 548 ALA A O 1
ATOM 4278 N N . GLN A 1 549 ? 33.943 -8.472 -40.828 1.00 84.06 549 GLN A N 1
ATOM 4279 C CA . GLN A 1 549 ? 34.777 -9.677 -40.785 1.00 84.06 549 GLN A CA 1
ATOM 4280 C C . GLN A 1 549 ? 35.670 -9.797 -42.012 1.00 84.06 549 GLN A C 1
ATOM 4282 O O . GLN A 1 549 ? 35.222 -9.444 -43.133 1.00 84.06 549 GLN A O 1
#

Sequence (549 aa):
MKKQIILNCTPQETRVAIVEAGQLAEIFIERLSSRGVVGNIYKARVQRVLPGMQAAFVDIGFEKAAFLHASDFLHDLGELPPFMSSGEPAVASGEADDGAGAAEDPAAPSAFEDLEVEPVGEEGAAAPAPDGESPPDAARSPRRRGRTPLETKLSRGQEILVQVSKEPMGTKGSRVTSYISLAGRYLVYMPTTDHIGVSRRIADEAERRRLKDLVTSLRPAEGGGFIVRTVCEGLSKREFQADINYLTRQWGRVLHKSESVSAPAMLYYDMDQVQRTVRDLFTAEVGRIWVDSPREHQRILELVDTLAPRLKGRIALYEESTPIFEHFAIEAQIDRALERKVWLKSGGYLIIERTEALTAIDVNTGRYVGKKDQDETILRTNLEAAEEVVRQLRLRNIGGLIIIDFIDMEKAADRQRVHDTLQEAVRQKDKAQTRVLKISELGLVEMTRKRTRESLEQLLCSPCPRCEGTGQAKSPATVSYEILRKVQQPAAFPAEASRVVVKTSPAVAEFLADTESRVLDQIEKAIAKRIIVKAQESYHPGQYEISAQ

pLDDT: mean 80.86, std 21.85, range [21.52, 98.06]

Secondary structure (DSSP, 8-state):
--EEEEEEE-SSEEEEEEEETTEEEEEEEEEGGG---TT-EEEEEEEEEEGGGTEEEEE-SSSS-EEEEGGG--S--TTPPP-----PPPP---------------------S--PPPPPPP---------------------------GGGT--TT-EEEEEEEE--BTTBPPEEESS--EE-SSEEEETT---EEE-TT---HHHHHHHHHHHHHT--TT--EEEE-GGGTT--HHHHHHHHHHHHHHHHHHHHHHHHSPSSEEEEPPP-HHHHHHHHH--TTEEEEEES-HHHHHHHHHHHHHH-GGGGGGEEE---SS-HHHHTT-HHHHHHHHSSEEE-TTS-EEEEEE-SSEEEEEEE-TT---SS-HHHHHHHHHHHHHHHHHHHHHHHT--EEEEEEPPP-S-HHHHHHHHHHHHHHHHHH--S-EEEPPPPTTSEEEEEE---S--HHHHH----TTTTT-S----HHHHHHHHHHHHT-GGGS-TT--EEEEEE-HHHHHIIIIISHHHHHHHHHHHTSEEEEEE-TTS-TT-EEEEE-

Solvent-accessible surface area (backbone ato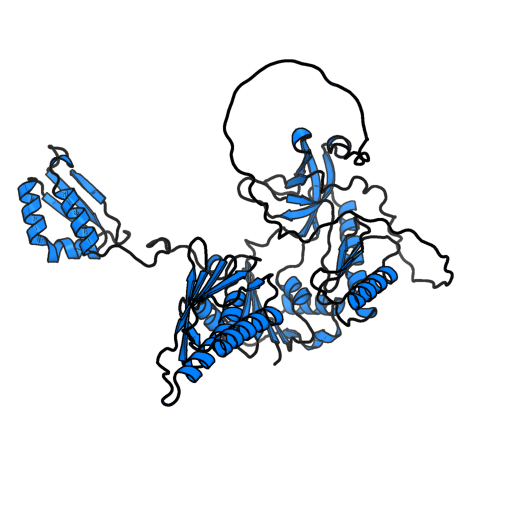ms only — not comparable to full-atom values): 32396 Å² total; per-residue (Å²): 127,60,28,34,38,42,37,48,64,53,100,59,37,39,36,39,38,34,29,49,83,86,36,81,38,35,64,47,77,48,40,67,94,66,64,76,62,51,56,21,29,27,33,19,26,30,70,41,72,39,70,95,72,33,28,32,36,26,36,59,76,56,99,51,51,23,40,34,43,45,94,36,56,74,83,77,76,88,77,66,78,81,85,79,82,84,82,83,90,84,88,85,84,90,85,87,87,86,83,89,83,92,80,85,85,81,92,85,84,88,75,89,80,90,80,88,78,84,85,80,79,92,77,83,91,82,86,86,89,83,89,84,86,88,86,82,88,84,81,86,72,84,78,75,78,78,81,77,59,44,68,82,68,53,55,72,67,42,74,46,64,33,23,29,73,38,70,59,55,92,93,45,36,26,34,35,22,40,68,42,69,48,82,49,67,46,40,32,38,21,72,74,40,73,57,76,48,67,40,85,81,56,80,54,65,69,57,49,50,54,53,51,52,52,51,63,75,65,54,57,93,92,54,42,13,38,36,37,41,73,85,43,80,92,66,55,75,68,61,55,50,42,41,49,57,50,49,51,52,52,48,52,52,34,53,57,46,53,76,76,49,71,62,52,34,82,53,42,78,50,75,51,72,68,54,44,44,50,50,77,63,65,46,92,62,42,58,36,36,40,24,60,30,73,70,57,42,53,55,49,49,60,52,28,56,60,76,44,52,90,55,46,89,30,59,42,78,52,83,68,92,62,56,69,47,60,74,66,52,42,53,69,48,53,58,50,62,68,45,49,60,43,79,44,94,78,46,21,33,37,40,57,44,78,58,97,80,38,34,44,35,41,51,42,56,66,88,52,74,57,95,84,45,63,67,63,47,49,51,55,47,42,47,52,45,33,50,50,50,50,39,47,35,49,38,34,37,60,50,43,44,36,39,36,40,46,66,83,66,92,50,67,68,57,53,50,52,36,49,53,48,32,53,48,43,39,68,76,72,49,89,60,62,66,49,78,52,71,68,44,98,85,40,35,28,48,31,41,29,56,69,89,62,79,30,46,59,69,76,75,50,73,74,40,90,72,47,69,64,66,85,57,72,57,49,45,66,61,43,38,55,53,50,51,60,56,69,60,41,63,89,78,48,66,90,86,39,56,32,36,40,37,38,25,11,49,69,31,35,48,44,41,61,66,76,38,35,71,57,51,57,51,38,28,63,74,62,70,29,52,74,42,79,39,63,35,88,89,42,42,69,69,41,68,48,80,46,70,74

Radius of gyration: 32.04 Å; Cα contacts (8 Å, |Δi|>4): 854; chains: 1; bounding box: 74×77×103 Å